Protein AF-A0AAD9CGP5-F1 (afdb_monomer_lite)

pLDDT: mean 73.86, std 22.14, range [23.52, 96.81]

InterPro domains:
  IPR000374 Phosphatidate cytidylyltransferase [PS01315] (331-357)
  IPR016720 Phosphatidate cytidylyltransferase, eukaryota [PTHR13773] (6-376)

Organism: Dissostichus eleginoides (NCBI:txid100907)

Secondary structure (DSSP, 8-state):
-HHHHGGGSS------PPPPP--S-HHHHHHTTTS-HHHHHHHHHHHHHHHHHHHHHHHHHT-HHHHHHHHHHHHHHHHHHHHHHHHHHTTT---TTHHHHHHHHHHHHHHHHHHHHHHHHTHHHHHHSHHHHHHHHTHHHHHHHHHHHHHHHHHHTPPTT-HHHHHHHHHHHHHHHHHHHHHHHHHHHHHHT-HHHHHHHHHHHHHHHHHHHHHHHHT--SBS-TT-TT-BHHHHHHHHHHHHHHHHHHHHHHHT-HHHHS--EEETTTTEEE--PPPPGGGS-EEEEPPHHHHHHH--SEEEE-HHHHHHHHHHHHHHHTHHHHHHHHHHHHHHTT-SSS---BTTTB-SHHHHTTHHHHHHHHHHHHHHHTHHHHHHHHHHHHHTT--------------------------------------------------------HHHHHHHHHHHHHHHHHHHHHHHHHHHHHHHHHHHHHHHHHHHHHHHHHHHHHHHHHHHHHHHHHHHHHHHHHHHHHTTS------PPP-

Structure (mmCIF, N/CA/C/O backbone):
data_AF-A0AAD9CGP5-F1
#
_entry.id   AF-A0AAD9CGP5-F1
#
loop_
_atom_site.group_PDB
_atom_site.id
_atom_site.type_symbol
_atom_site.label_atom_id
_atom_site.label_alt_id
_atom_site.label_comp_id
_atom_site.label_asym_id
_atom_site.label_entity_id
_atom_site.label_seq_id
_atom_site.pdbx_PDB_ins_code
_atom_site.Cartn_x
_atom_site.Cartn_y
_atom_site.Cartn_z
_atom_site.occupancy
_atom_site.B_iso_or_equiv
_atom_site.auth_seq_id
_atom_site.auth_comp_id
_atom_site.auth_asym_id
_atom_site.auth_atom_id
_atom_site.pdbx_PDB_model_num
ATOM 1 N N . MET A 1 1 ? -28.984 17.921 -38.185 1.00 43.25 1 MET A N 1
ATOM 2 C CA . MET A 1 1 ? -27.709 17.176 -38.084 1.00 43.25 1 MET A CA 1
ATOM 3 C C . MET A 1 1 ? -27.596 16.381 -36.785 1.00 43.25 1 MET A C 1
ATOM 5 O O . MET A 1 1 ? -27.286 15.204 -36.874 1.00 43.25 1 MET A O 1
ATOM 9 N N . GLU A 1 2 ? -27.902 16.938 -35.608 1.00 32.28 2 GLU A N 1
ATOM 10 C CA . GLU A 1 2 ? -27.696 16.243 -34.315 1.00 32.28 2 GLU A CA 1
ATOM 11 C C . GLU A 1 2 ? -28.376 14.863 -34.205 1.00 32.28 2 GLU A C 1
ATOM 13 O O . GLU A 1 2 ? -27.709 13.894 -33.849 1.00 32.28 2 GLU A O 1
ATOM 18 N N . ARG A 1 3 ? -29.637 14.710 -34.644 1.00 29.92 3 ARG A N 1
ATOM 19 C CA . ARG A 1 3 ? -30.342 13.404 -34.653 1.00 29.92 3 ARG A CA 1
ATOM 20 C C . ARG A 1 3 ? -29.718 12.316 -35.553 1.00 29.92 3 ARG A C 1
ATOM 22 O O . ARG A 1 3 ? -30.169 11.179 -35.511 1.00 29.92 3 ARG A O 1
ATOM 29 N N . GLN A 1 4 ? -28.693 12.622 -36.356 1.00 29.06 4 GLN A N 1
ATOM 30 C CA . GLN A 1 4 ? -27.896 11.608 -37.071 1.00 29.06 4 GLN A CA 1
ATOM 31 C C . GLN A 1 4 ? -26.595 11.223 -36.346 1.00 29.06 4 GLN A C 1
ATOM 33 O O . GLN A 1 4 ? -25.996 10.208 -36.696 1.00 29.06 4 GLN A O 1
ATOM 38 N N . MET A 1 5 ? -26.164 11.968 -35.321 1.00 30.31 5 MET A N 1
ATOM 39 C CA . MET A 1 5 ? -24.997 11.595 -34.510 1.00 30.31 5 MET A CA 1
ATOM 40 C C . MET A 1 5 ? -25.328 10.518 -33.470 1.00 30.31 5 MET A C 1
ATOM 42 O O . MET A 1 5 ? -24.502 9.643 -33.217 1.00 30.31 5 MET A O 1
ATOM 46 N N . GLU A 1 6 ? -26.543 10.513 -32.913 1.00 30.06 6 GLU A N 1
ATOM 47 C CA . GLU A 1 6 ? -26.954 9.504 -31.923 1.00 30.06 6 GLU A CA 1
ATOM 48 C C . GLU A 1 6 ? -27.049 8.092 -32.528 1.00 30.06 6 GLU A C 1
ATOM 50 O O . GLU A 1 6 ? -26.586 7.128 -31.920 1.00 30.06 6 GLU A O 1
ATOM 55 N N . SER A 1 7 ? -27.516 7.969 -33.777 1.00 25.94 7 SER A N 1
ATOM 56 C CA . SER A 1 7 ? -27.623 6.680 -34.483 1.00 25.94 7 SER A CA 1
ATOM 57 C C . SER A 1 7 ? -26.277 6.005 -34.794 1.00 25.94 7 SER A C 1
ATOM 59 O O . SER A 1 7 ? -26.270 4.831 -35.155 1.00 25.94 7 SER A O 1
ATOM 61 N N . ARG A 1 8 ? -25.141 6.711 -34.684 1.00 28.66 8 ARG A N 1
ATOM 62 C CA . ARG A 1 8 ? -23.793 6.157 -34.928 1.00 28.66 8 ARG A CA 1
ATOM 63 C C . ARG A 1 8 ? -23.014 5.828 -33.650 1.00 28.66 8 ARG A C 1
ATOM 65 O O . ARG A 1 8 ? -21.853 5.444 -33.731 1.00 28.66 8 ARG A O 1
ATOM 72 N N . ARG A 1 9 ? -23.637 5.931 -32.470 1.00 30.28 9 ARG A N 1
ATOM 73 C CA . ARG A 1 9 ? -22.992 5.612 -31.181 1.00 30.28 9 ARG A CA 1
ATOM 74 C C . ARG A 1 9 ? -23.218 4.173 -30.692 1.00 30.28 9 ARG A C 1
ATOM 76 O O . ARG A 1 9 ? -22.823 3.853 -29.577 1.00 30.28 9 ARG A O 1
ATOM 83 N N . GLY A 1 10 ? -23.856 3.332 -31.510 1.00 31.23 10 GLY A N 1
ATOM 84 C CA . GLY A 1 10 ? -24.229 1.952 -31.172 1.00 31.23 10 GLY A CA 1
ATOM 85 C C . GLY A 1 10 ? -23.157 0.883 -31.413 1.00 31.23 10 GLY A C 1
ATOM 86 O O . GLY A 1 10 ? -23.360 -0.241 -30.976 1.00 31.23 10 GLY A O 1
ATOM 87 N N . ASP A 1 11 ? -22.041 1.213 -32.074 1.00 32.50 11 ASP A N 1
ATOM 88 C CA . ASP A 1 11 ? -20.996 0.240 -32.442 1.00 32.50 11 ASP A CA 1
ATOM 89 C C . ASP A 1 11 ? -19.579 0.752 -32.119 1.00 32.50 11 ASP A C 1
ATOM 91 O O . ASP A 1 11 ? -18.670 0.804 -32.947 1.00 32.50 11 ASP A O 1
ATOM 95 N N . SER A 1 12 ? -19.380 1.205 -30.877 1.00 31.69 12 SER A N 1
ATOM 96 C CA . SER A 1 12 ? -18.031 1.422 -30.354 1.00 31.69 12 SER A CA 1
ATOM 97 C C . SER A 1 12 ? -17.447 0.081 -29.907 1.00 31.69 12 SER A C 1
ATOM 99 O O . SER A 1 12 ? -17.517 -0.254 -28.722 1.00 31.69 12 SER A O 1
ATOM 101 N N . GLY A 1 13 ? -16.878 -0.662 -30.860 1.00 31.08 13 GLY A N 1
ATOM 102 C CA . GLY A 1 13 ? -16.180 -1.939 -30.671 1.00 31.08 13 GLY A CA 1
ATOM 103 C C . GLY A 1 13 ? -14.923 -1.854 -29.795 1.00 31.08 13 GLY A C 1
ATOM 104 O O . GLY A 1 13 ? -13.810 -2.133 -30.239 1.00 31.08 13 GLY A O 1
ATOM 105 N N . LEU A 1 14 ? -15.098 -1.494 -28.522 1.00 33.47 14 LEU A N 1
ATOM 106 C CA . LEU A 1 14 ? -14.202 -1.915 -27.453 1.00 33.47 14 LEU A CA 1
ATOM 107 C C . LEU A 1 14 ? -14.161 -3.449 -27.498 1.00 33.47 14 LEU A C 1
ATOM 109 O O . LEU A 1 14 ? -15.225 -4.054 -27.363 1.00 33.47 14 LEU A O 1
ATOM 113 N N . PRO A 1 15 ? -12.991 -4.087 -27.692 1.00 32.88 15 PRO A N 1
ATOM 114 C CA . PRO A 1 15 ? -12.921 -5.539 -27.699 1.00 32.88 15 PRO A CA 1
ATOM 115 C C . PRO A 1 15 ? -13.447 -6.049 -26.360 1.00 32.88 15 PRO A C 1
ATOM 117 O O . PRO A 1 15 ? -12.959 -5.638 -25.302 1.00 32.88 15 PRO A O 1
ATOM 120 N N . GLU A 1 16 ? -14.472 -6.899 -26.418 1.00 30.67 16 GLU A N 1
ATOM 121 C CA . GLU A 1 16 ? -15.101 -7.465 -25.234 1.00 30.67 16 GLU A CA 1
ATOM 122 C C . GLU A 1 16 ? -14.022 -8.195 -24.430 1.00 30.67 16 GLU A C 1
ATOM 124 O O . GLU A 1 16 ? -13.426 -9.165 -24.899 1.00 30.67 16 GLU A O 1
ATOM 129 N N . VAL A 1 17 ? -13.694 -7.661 -23.247 1.00 35.88 17 VAL A N 1
ATOM 130 C CA . VAL A 1 17 ? -12.620 -8.213 -22.415 1.00 35.88 17 VAL A CA 1
ATOM 131 C C . VAL A 1 17 ? -13.025 -9.645 -22.081 1.00 35.88 17 VAL A C 1
ATOM 133 O O . VAL A 1 17 ? -14.055 -9.809 -21.418 1.00 35.88 17 VAL A O 1
ATOM 136 N N . PRO A 1 18 ? -12.264 -10.665 -22.529 1.00 32.12 18 PRO A N 1
ATOM 137 C CA . PRO A 1 18 ? -12.729 -12.040 -22.494 1.00 32.12 18 PRO A CA 1
ATOM 138 C C . PRO A 1 18 ? -13.122 -12.433 -21.073 1.00 32.12 18 PRO A C 1
ATOM 140 O O . PRO A 1 18 ? -12.479 -12.024 -20.095 1.00 32.12 18 PRO A O 1
ATOM 143 N N . ALA A 1 19 ? -14.207 -13.206 -20.976 1.00 36.66 19 ALA A N 1
ATOM 144 C CA . ALA A 1 19 ? -14.720 -13.699 -19.706 1.00 36.66 19 ALA A CA 1
ATOM 145 C C . ALA A 1 19 ? -13.569 -14.312 -18.886 1.00 36.66 19 ALA A C 1
ATOM 147 O O . ALA A 1 19 ? -12.694 -14.965 -19.461 1.00 36.66 19 ALA A O 1
ATOM 148 N N . PRO A 1 20 ? -13.515 -14.062 -17.564 1.00 36.84 20 PRO A N 1
ATOM 149 C CA . PRO A 1 20 ? -12.365 -14.449 -16.761 1.00 36.84 20 PRO A CA 1
ATOM 150 C C . PRO A 1 20 ? -12.101 -15.949 -16.888 1.00 36.84 20 PRO A C 1
ATOM 152 O O . PRO A 1 20 ? -13.005 -16.748 -16.645 1.00 36.84 20 PRO A O 1
ATOM 155 N N . ALA A 1 21 ? -10.853 -16.306 -17.206 1.00 37.44 21 ALA A N 1
ATOM 156 C CA . ALA A 1 21 ? -10.345 -17.642 -16.934 1.00 37.44 21 ALA A CA 1
ATOM 157 C C . ALA A 1 21 ? -10.630 -17.955 -15.458 1.00 37.44 21 ALA A C 1
ATOM 159 O O . ALA A 1 21 ? -10.306 -17.158 -14.569 1.00 37.44 21 ALA A O 1
ATOM 160 N N . ASP A 1 22 ? -11.334 -19.057 -15.210 1.00 46.12 22 ASP A N 1
ATOM 161 C CA . ASP A 1 22 ? -11.774 -19.441 -13.870 1.00 46.12 22 ASP A CA 1
ATOM 162 C C . ASP A 1 22 ? -10.648 -20.216 -13.176 1.00 46.12 22 ASP A C 1
ATOM 164 O O . ASP A 1 22 ? -10.797 -21.389 -12.844 1.00 46.12 22 ASP A O 1
ATOM 168 N N . ASP A 1 23 ? -9.508 -19.538 -12.977 1.00 52.84 23 ASP A N 1
ATOM 169 C CA . ASP A 1 23 ? -8.261 -20.056 -12.378 1.00 52.84 23 ASP A CA 1
ATOM 170 C C . ASP A 1 23 ? -8.418 -20.433 -10.883 1.00 52.84 23 ASP A C 1
ATOM 172 O O . ASP A 1 23 ? -7.448 -20.522 -10.127 1.00 52.84 23 ASP A O 1
ATOM 176 N N . THR A 1 24 ? -9.655 -20.601 -10.414 1.00 59.28 24 THR A N 1
ATOM 177 C CA . THR A 1 24 ? -9.979 -21.047 -9.064 1.00 59.28 24 THR A CA 1
ATOM 178 C C . THR A 1 24 ? -9.604 -22.528 -8.898 1.00 59.28 24 THR A C 1
ATOM 180 O O . THR A 1 24 ? -9.752 -23.307 -9.843 1.00 59.28 24 THR A O 1
ATOM 183 N N . PRO A 1 25 ? -9.103 -22.961 -7.720 1.00 64.81 25 PRO A N 1
ATOM 184 C CA . PRO A 1 25 ? -8.564 -24.311 -7.555 1.00 64.81 25 PRO A CA 1
ATOM 185 C C . PRO A 1 25 ? -9.553 -25.404 -7.981 1.00 64.81 25 PRO A C 1
ATOM 187 O O . PRO A 1 25 ? -10.682 -25.439 -7.487 1.00 64.81 25 PRO A O 1
ATOM 190 N N . GLU A 1 26 ? -9.128 -26.329 -8.850 1.00 66.25 26 GLU A N 1
ATOM 191 C CA . GLU A 1 26 ? -10.009 -27.357 -9.435 1.00 66.25 26 GLU A CA 1
ATOM 192 C C . GLU A 1 26 ? -10.771 -28.167 -8.379 1.00 66.25 26 GLU A C 1
ATOM 194 O O . GLU A 1 26 ? -11.946 -28.478 -8.560 1.00 66.25 26 GLU A O 1
ATOM 199 N N . VAL A 1 27 ? -10.129 -28.454 -7.241 1.00 68.62 27 VAL A N 1
ATOM 200 C CA . VAL A 1 27 ? -10.734 -29.136 -6.084 1.00 68.62 27 VAL A CA 1
ATOM 201 C C . VAL A 1 27 ? -11.985 -28.397 -5.588 1.00 68.62 27 VAL A C 1
ATOM 203 O O . VAL A 1 27 ? -13.014 -29.018 -5.323 1.00 68.62 27 VAL A O 1
ATOM 206 N N . LEU A 1 28 ? -11.917 -27.066 -5.510 1.00 64.88 28 LEU A N 1
ATOM 207 C CA . LEU A 1 28 ? -12.996 -26.203 -5.034 1.00 64.88 28 LEU A CA 1
ATOM 208 C C . LEU A 1 28 ? -14.093 -26.030 -6.096 1.00 64.88 28 LEU A C 1
ATOM 210 O O . LEU A 1 28 ? -15.278 -26.080 -5.766 1.00 64.88 28 LEU A O 1
ATOM 214 N N . ASN A 1 29 ? -13.717 -25.915 -7.374 1.00 66.75 29 ASN A N 1
ATOM 215 C CA . ASN A 1 29 ? -14.668 -25.897 -8.492 1.00 66.75 29 ASN A CA 1
ATOM 216 C C . ASN A 1 29 ? -15.436 -27.224 -8.620 1.00 66.75 29 ASN A C 1
ATOM 218 O O . ASN A 1 29 ? -16.647 -27.220 -8.837 1.00 66.75 29 ASN A O 1
ATOM 222 N N . LYS A 1 30 ? -14.759 -28.362 -8.419 1.00 73.25 30 LYS A N 1
ATOM 223 C CA . LYS A 1 30 ? -15.368 -29.699 -8.418 1.00 73.25 30 LYS A CA 1
ATOM 224 C C . LYS A 1 30 ? -16.336 -29.872 -7.245 1.00 73.25 30 LYS A C 1
ATOM 226 O O . LYS A 1 30 ? -17.449 -30.352 -7.454 1.00 73.25 30 LYS A O 1
ATOM 231 N N . ALA A 1 31 ? -15.960 -29.416 -6.047 1.00 73.31 31 ALA A N 1
ATOM 232 C CA . ALA A 1 31 ? -16.809 -29.454 -4.853 1.00 73.31 31 ALA A CA 1
ATOM 233 C C . ALA A 1 31 ? -18.057 -28.549 -4.951 1.00 73.31 31 ALA A C 1
ATOM 235 O O . ALA A 1 31 ? -19.130 -28.935 -4.497 1.00 73.31 31 ALA A O 1
ATOM 236 N N . LEU A 1 32 ? -17.945 -27.367 -5.570 1.00 72.50 32 LEU A N 1
ATOM 237 C CA . LEU A 1 32 ? -19.045 -26.398 -5.720 1.00 72.50 32 LEU A CA 1
ATOM 238 C C . LEU A 1 32 ? -19.785 -26.499 -7.071 1.00 72.50 32 LEU A C 1
ATOM 240 O O . LEU A 1 32 ? -20.557 -25.606 -7.426 1.00 72.50 32 LEU A O 1
ATOM 244 N N . SER A 1 33 ? -19.564 -27.578 -7.826 1.00 71.88 33 SER A N 1
ATOM 245 C CA . SER A 1 33 ? -20.089 -27.774 -9.188 1.00 71.88 33 SER A CA 1
ATOM 246 C C . SER A 1 33 ? -21.622 -27.779 -9.284 1.00 71.88 33 SER A C 1
ATOM 248 O O . SER A 1 33 ? -22.165 -27.385 -10.313 1.00 71.88 33 SER A O 1
ATOM 250 N N . GLY A 1 34 ? -22.324 -28.157 -8.209 1.00 76.50 34 GLY A N 1
ATOM 251 C CA . GLY A 1 34 ? -23.792 -28.166 -8.138 1.00 76.50 34 GLY A CA 1
ATOM 252 C C . GLY A 1 34 ? -24.461 -26.811 -7.852 1.00 76.50 34 GLY A C 1
ATOM 253 O O . GLY A 1 34 ? -25.689 -26.748 -7.834 1.00 76.50 34 GLY A O 1
ATOM 254 N N . LEU A 1 35 ? -23.707 -25.730 -7.606 1.00 77.19 35 LEU A N 1
ATOM 255 C CA . LEU A 1 35 ? -24.276 -24.406 -7.315 1.00 77.19 35 LEU A CA 1
ATOM 256 C C . LEU A 1 35 ? -24.295 -23.496 -8.549 1.00 77.19 35 LEU A C 1
ATOM 258 O O . LEU A 1 35 ? -23.361 -23.467 -9.352 1.00 77.19 35 LEU A O 1
ATOM 262 N N . SER A 1 36 ? -25.333 -22.659 -8.651 1.00 81.94 36 SER A N 1
ATOM 263 C CA . SER A 1 36 ? -25.400 -21.615 -9.680 1.00 81.94 36 SER A CA 1
ATOM 264 C C . SER A 1 36 ? -24.239 -20.619 -9.554 1.00 81.94 36 SER A C 1
ATOM 266 O O . SER A 1 36 ? -23.755 -20.322 -8.458 1.00 81.94 36 SER A O 1
ATOM 268 N N . SER A 1 37 ? -23.791 -20.073 -10.688 1.00 74.06 37 SER A N 1
ATOM 269 C CA . SER A 1 37 ? -22.544 -19.297 -10.801 1.00 74.06 37 SER A CA 1
ATOM 270 C C . SER A 1 37 ? -22.435 -18.116 -9.826 1.00 74.06 37 SER A C 1
ATOM 272 O O . SER A 1 37 ? -21.340 -17.838 -9.332 1.00 74.06 37 SER A O 1
ATOM 274 N N . ARG A 1 38 ? -23.553 -17.453 -9.490 1.00 76.81 38 ARG A N 1
ATOM 275 C CA . ARG A 1 38 ? -23.603 -16.377 -8.482 1.00 76.81 38 ARG A CA 1
ATOM 276 C C . ARG A 1 38 ? -23.233 -16.880 -7.081 1.00 76.81 38 ARG A C 1
ATOM 278 O O . ARG A 1 38 ? -22.442 -16.233 -6.401 1.00 76.81 38 ARG A O 1
ATOM 285 N N . TRP A 1 39 ? -23.759 -18.035 -6.674 1.00 81.62 39 TRP A N 1
ATOM 286 C CA . TRP A 1 39 ? -23.493 -18.631 -5.361 1.00 81.62 39 TRP A CA 1
ATOM 287 C C . TRP A 1 39 ? -22.157 -19.381 -5.308 1.00 81.62 39 TRP A C 1
ATOM 289 O O . TRP A 1 39 ? -21.486 -19.310 -4.281 1.00 81.62 39 TRP A O 1
ATOM 299 N N . ARG A 1 40 ? -21.700 -19.996 -6.412 1.00 79.94 40 ARG A N 1
ATOM 300 C CA . ARG A 1 40 ? -20.325 -20.529 -6.513 1.00 79.94 40 ARG A CA 1
ATOM 301 C C . ARG A 1 40 ? -19.297 -19.424 -6.258 1.00 79.94 40 ARG A C 1
ATOM 303 O O . ARG A 1 40 ? -18.430 -19.580 -5.406 1.00 79.94 40 ARG A O 1
ATOM 310 N N . ASN A 1 41 ? -19.450 -18.273 -6.919 1.00 79.06 41 ASN A N 1
ATOM 311 C CA . ASN A 1 41 ? -18.586 -17.107 -6.707 1.00 79.06 41 ASN A CA 1
ATOM 312 C C . ASN A 1 41 ? -18.611 -16.589 -5.259 1.00 79.06 41 ASN A C 1
ATOM 314 O O . ASN A 1 41 ? -17.565 -16.191 -4.750 1.00 79.06 41 ASN A O 1
ATOM 318 N N . TRP A 1 42 ? -19.776 -16.589 -4.603 1.00 83.12 42 TRP A N 1
ATOM 319 C CA . TRP A 1 42 ? -19.906 -16.189 -3.199 1.00 83.12 42 TRP A CA 1
ATOM 320 C C . TRP A 1 42 ? -19.122 -17.126 -2.268 1.00 83.12 42 TRP A C 1
ATOM 322 O O . TRP A 1 42 ? -18.287 -16.663 -1.494 1.00 83.12 42 TRP A O 1
ATOM 332 N N . TRP A 1 43 ? -19.318 -18.443 -2.398 1.00 84.56 43 TRP A N 1
ATOM 333 C CA . TRP A 1 43 ? -18.631 -19.440 -1.570 1.00 84.56 43 TRP A CA 1
ATOM 334 C C . TRP A 1 43 ? -17.119 -19.478 -1.798 1.00 84.56 43 TRP A C 1
ATOM 336 O O . TRP A 1 43 ? -16.369 -19.486 -0.824 1.00 84.56 43 TRP A O 1
ATOM 346 N N . VAL A 1 44 ? -16.655 -19.423 -3.052 1.00 80.38 44 VAL A N 1
ATOM 347 C CA . VAL A 1 44 ? -15.215 -19.355 -3.372 1.00 80.38 44 VAL A CA 1
ATOM 348 C C . VAL A 1 44 ? -14.557 -18.144 -2.705 1.00 80.38 44 VAL A C 1
ATOM 350 O O . VAL A 1 44 ? -13.484 -18.271 -2.116 1.00 80.38 44 VAL A O 1
ATOM 353 N N . ARG A 1 45 ? -15.212 -16.975 -2.757 1.00 81.44 45 ARG A N 1
ATOM 354 C CA . ARG A 1 45 ? -14.719 -15.747 -2.115 1.00 81.44 45 ARG A CA 1
ATOM 355 C C . ARG A 1 45 ? -14.717 -15.874 -0.597 1.00 81.44 45 ARG A C 1
ATOM 357 O O . ARG A 1 45 ? -13.683 -15.625 0.005 1.00 81.44 45 ARG A O 1
ATOM 364 N N . GLY A 1 46 ? -15.816 -16.324 0.009 1.00 85.75 46 GLY A N 1
ATOM 365 C CA . GLY A 1 46 ? -15.912 -16.499 1.461 1.00 85.75 46 GLY A CA 1
ATOM 366 C C . GLY A 1 46 ? -14.850 -17.447 2.028 1.00 85.75 46 GLY A C 1
ATOM 367 O O . GLY A 1 46 ? -14.187 -17.108 3.006 1.00 85.75 46 GLY A O 1
ATOM 368 N N . ILE A 1 47 ? -14.631 -18.596 1.377 1.00 86.44 47 ILE A N 1
ATOM 369 C CA . ILE A 1 47 ? -13.640 -19.595 1.804 1.00 86.44 47 ILE A CA 1
ATOM 370 C C . ILE A 1 47 ? -12.214 -19.032 1.724 1.00 86.44 47 ILE A C 1
ATOM 372 O O . ILE A 1 47 ? -11.459 -19.163 2.688 1.00 86.44 47 ILE A O 1
ATOM 376 N N . LEU A 1 48 ? -11.835 -18.365 0.623 1.00 81.81 48 LEU A N 1
ATOM 377 C CA . LEU A 1 48 ? -10.483 -17.806 0.526 1.00 81.81 48 LEU A CA 1
ATOM 378 C C . LEU A 1 48 ? -10.296 -16.563 1.410 1.00 81.81 48 LEU A C 1
ATOM 380 O O . LEU A 1 48 ? -9.227 -16.402 1.990 1.00 81.81 48 LEU A O 1
ATOM 384 N N . THR A 1 49 ? -11.321 -15.725 1.591 1.00 86.06 49 THR A N 1
ATOM 385 C CA . THR A 1 49 ? -11.287 -14.624 2.567 1.00 86.06 49 THR A CA 1
ATOM 386 C C . THR A 1 49 ? -11.030 -15.154 3.979 1.00 86.06 49 THR A C 1
ATOM 388 O O . THR A 1 49 ? -10.165 -14.619 4.668 1.00 86.06 49 THR A O 1
ATOM 391 N N . LEU A 1 50 ? -11.692 -16.241 4.393 1.00 88.69 50 LEU A N 1
ATOM 392 C CA . LEU A 1 50 ? -11.435 -16.878 5.689 1.00 88.69 50 LEU A CA 1
ATOM 393 C C . LEU A 1 50 ? -10.000 -17.426 5.792 1.00 88.69 50 LEU A C 1
ATOM 395 O O . LEU A 1 50 ? -9.340 -17.215 6.808 1.00 88.69 50 LEU A O 1
ATOM 399 N N . ALA A 1 51 ? -9.487 -18.064 4.735 1.00 88.00 51 ALA A N 1
ATOM 400 C CA . ALA A 1 51 ? -8.108 -18.554 4.691 1.00 88.00 51 ALA A CA 1
ATOM 401 C C . ALA A 1 51 ? -7.072 -17.412 4.771 1.00 88.00 51 ALA A C 1
ATOM 403 O O . ALA A 1 51 ? -6.103 -17.511 5.521 1.00 88.00 51 ALA A O 1
ATOM 404 N N . MET A 1 52 ? -7.295 -16.302 4.058 1.00 86.50 52 MET A N 1
ATOM 405 C CA . MET A 1 52 ? -6.436 -15.112 4.108 1.00 86.50 52 MET A CA 1
ATOM 406 C C . MET A 1 52 ? -6.466 -14.431 5.483 1.00 86.50 52 MET A C 1
ATOM 408 O O . MET A 1 52 ? -5.419 -14.020 5.975 1.00 86.50 52 MET A O 1
ATOM 412 N N . ILE A 1 53 ? -7.635 -14.346 6.128 1.00 89.19 53 ILE A N 1
ATOM 413 C CA . ILE A 1 53 ? -7.773 -13.802 7.489 1.00 89.19 53 ILE A CA 1
ATOM 414 C C . ILE A 1 53 ? -7.064 -14.706 8.509 1.00 89.19 53 ILE A C 1
ATOM 416 O O . ILE A 1 53 ? -6.323 -14.211 9.355 1.00 89.19 53 ILE A O 1
ATOM 420 N N . SER A 1 54 ? -7.219 -16.029 8.402 1.00 90.88 54 SER A N 1
ATOM 421 C CA . SER A 1 54 ? -6.502 -16.993 9.248 1.00 90.88 54 SER A CA 1
ATOM 422 C C . SER A 1 54 ? -4.980 -16.876 9.087 1.00 90.88 54 SER A C 1
ATOM 424 O O . SER A 1 54 ? -4.257 -16.843 10.082 1.00 90.88 54 SER A O 1
ATOM 426 N N . PHE A 1 55 ? -4.494 -16.719 7.852 1.00 89.69 55 PHE A N 1
ATOM 427 C CA . PHE A 1 55 ? -3.079 -16.481 7.563 1.00 89.69 55 PHE A CA 1
ATOM 428 C C . PHE A 1 55 ? -2.578 -15.134 8.117 1.00 89.69 55 PHE A C 1
ATOM 430 O O . PHE A 1 55 ? -1.481 -15.073 8.663 1.00 89.69 55 PHE A O 1
ATOM 437 N N . PHE A 1 56 ? -3.387 -14.071 8.060 1.00 90.19 56 PHE A N 1
ATOM 438 C CA . PHE A 1 56 ? -3.049 -12.771 8.651 1.00 90.19 56 PHE A CA 1
ATOM 439 C C . PHE A 1 56 ? -2.907 -12.845 10.181 1.00 90.19 56 PHE A C 1
ATOM 441 O O . PHE A 1 56 ? -1.924 -12.344 10.725 1.00 90.19 56 PHE A O 1
ATOM 448 N N . PHE A 1 57 ? -3.813 -13.541 10.877 1.00 91.50 57 PHE A N 1
ATOM 449 C CA . PHE A 1 57 ? -3.674 -13.777 12.320 1.00 91.50 57 PHE A CA 1
ATOM 450 C C . PHE A 1 57 ? -2.459 -14.651 12.670 1.00 91.50 57 PHE A C 1
ATOM 452 O O . PHE A 1 57 ? -1.772 -14.361 13.649 1.00 91.50 57 PHE A O 1
ATOM 459 N N . LEU A 1 58 ? -2.140 -15.665 11.857 1.00 92.88 58 LEU A N 1
ATOM 460 C CA . LEU A 1 58 ? -0.916 -16.461 12.016 1.00 92.88 58 LEU A CA 1
ATOM 461 C C . LEU A 1 58 ? 0.350 -15.596 11.878 1.00 92.88 58 LEU A C 1
ATOM 463 O O . LEU A 1 58 ? 1.281 -15.745 12.663 1.00 92.88 58 LEU A O 1
ATOM 467 N N . ILE A 1 59 ? 0.374 -14.666 10.918 1.00 91.62 59 ILE A N 1
ATOM 468 C CA . ILE A 1 59 ? 1.480 -13.715 10.736 1.00 91.62 59 ILE A CA 1
ATOM 469 C C . ILE A 1 59 ? 1.623 -12.781 11.943 1.00 91.62 59 ILE A C 1
ATOM 471 O O . ILE A 1 59 ? 2.739 -12.561 12.405 1.00 91.62 59 ILE A O 1
ATOM 475 N N . ILE A 1 60 ? 0.515 -12.258 12.476 1.00 91.06 60 ILE A N 1
ATOM 476 C CA . ILE A 1 60 ? 0.538 -11.410 13.677 1.00 91.06 60 ILE A CA 1
ATOM 477 C C . ILE A 1 60 ? 1.098 -12.190 14.877 1.00 91.06 60 ILE A C 1
ATOM 479 O O . ILE A 1 60 ? 1.951 -11.673 15.590 1.00 91.06 60 ILE A O 1
ATOM 483 N N . TYR A 1 61 ? 0.691 -13.450 15.058 1.00 90.50 61 TYR A N 1
ATOM 484 C CA . TYR A 1 61 ? 1.207 -14.327 16.117 1.00 90.50 61 TYR A CA 1
ATOM 485 C C . TYR A 1 61 ? 2.714 -14.634 15.981 1.00 90.50 61 TYR A C 1
ATOM 487 O O . TYR A 1 61 ? 3.404 -14.805 16.984 1.00 90.50 61 TYR A O 1
ATOM 495 N N . LEU A 1 62 ? 3.246 -14.655 14.754 1.00 90.19 62 LEU A N 1
ATOM 496 C CA . LEU A 1 62 ? 4.680 -14.816 14.473 1.00 90.19 62 LEU A CA 1
ATOM 497 C C . LEU A 1 62 ? 5.529 -13.568 14.818 1.00 90.19 62 LEU A C 1
ATOM 499 O O . LEU A 1 62 ? 6.759 -13.645 14.804 1.00 90.19 62 LEU A O 1
ATOM 503 N N . GLY A 1 63 ? 4.898 -12.445 15.180 1.00 88.75 63 GLY A N 1
ATOM 504 C CA . GLY A 1 63 ? 5.544 -11.280 15.790 1.00 88.75 63 GLY A CA 1
ATOM 505 C C . GLY A 1 63 ? 6.095 -10.219 14.822 1.00 88.75 63 GLY A C 1
ATOM 506 O O . GLY A 1 63 ? 6.125 -10.408 13.600 1.00 88.75 63 GLY A O 1
ATOM 507 N N . PRO A 1 64 ? 6.561 -9.073 15.363 1.00 86.75 64 PRO A N 1
ATOM 508 C CA . PRO A 1 64 ? 6.848 -7.867 14.583 1.00 86.75 64 PRO A CA 1
ATOM 509 C C . PRO A 1 64 ? 7.949 -8.051 13.531 1.00 86.75 64 PRO A C 1
ATOM 511 O O . PRO A 1 64 ? 7.860 -7.480 12.450 1.00 86.75 64 PRO A O 1
ATOM 514 N N . ILE A 1 65 ? 8.954 -8.894 13.781 1.00 86.50 65 ILE A N 1
ATOM 515 C CA . ILE A 1 65 ? 10.034 -9.132 12.808 1.00 86.50 65 ILE A CA 1
ATOM 516 C C . ILE A 1 65 ? 9.552 -9.956 11.610 1.00 86.50 65 ILE A C 1
ATOM 518 O O . ILE A 1 65 ? 9.948 -9.686 10.476 1.00 86.50 65 ILE A O 1
ATOM 522 N N . VAL A 1 66 ? 8.639 -10.908 11.820 1.00 90.75 66 VAL A N 1
ATOM 523 C CA . VAL A 1 66 ? 8.023 -11.651 10.712 1.00 90.75 66 VAL A CA 1
ATOM 524 C C . VAL A 1 66 ? 7.081 -10.741 9.918 1.00 90.75 66 VAL A C 1
ATOM 526 O O . VAL A 1 66 ? 7.095 -10.791 8.689 1.00 90.75 66 VAL A O 1
ATOM 529 N N . LEU A 1 67 ? 6.364 -9.829 10.586 1.00 91.00 67 LEU A N 1
ATOM 530 C CA . LEU A 1 67 ? 5.610 -8.753 9.933 1.00 91.00 67 LEU A CA 1
ATOM 531 C C . LEU A 1 67 ? 6.509 -7.862 9.051 1.00 91.00 67 LEU A C 1
ATOM 533 O O . LEU A 1 67 ? 6.202 -7.690 7.872 1.00 91.00 67 LEU A O 1
ATOM 537 N N . MET A 1 68 ? 7.645 -7.363 9.558 1.00 90.50 68 MET A N 1
ATOM 538 C CA . MET A 1 68 ? 8.602 -6.559 8.772 1.00 90.50 68 MET A CA 1
ATOM 539 C C . MET A 1 68 ? 9.122 -7.319 7.546 1.00 90.50 68 MET A C 1
ATOM 541 O O . MET A 1 68 ? 9.071 -6.806 6.428 1.00 90.50 68 MET A O 1
ATOM 545 N N . MET A 1 69 ? 9.566 -8.566 7.728 1.00 91.75 69 MET A N 1
ATOM 546 C CA . MET A 1 69 ? 10.076 -9.399 6.632 1.00 91.75 69 MET A CA 1
ATOM 547 C C . MET A 1 69 ? 9.006 -9.695 5.571 1.00 91.75 69 MET A C 1
ATOM 549 O O . MET A 1 69 ? 9.320 -9.754 4.380 1.00 91.75 69 MET A O 1
ATOM 553 N N . ILE A 1 70 ? 7.738 -9.828 5.969 1.00 92.62 70 ILE A N 1
ATOM 554 C CA . ILE A 1 70 ? 6.615 -10.007 5.041 1.00 92.62 70 ILE A CA 1
ATOM 555 C C . ILE A 1 70 ? 6.287 -8.711 4.294 1.00 92.62 70 ILE A C 1
ATOM 557 O O . ILE A 1 70 ? 6.027 -8.772 3.094 1.00 92.62 70 ILE A O 1
ATOM 561 N N . VAL A 1 71 ? 6.366 -7.542 4.938 1.00 92.81 71 VAL A N 1
ATOM 562 C CA . VAL A 1 71 ? 6.210 -6.244 4.254 1.00 92.81 71 VAL A CA 1
ATOM 563 C C . VAL A 1 71 ? 7.305 -6.049 3.199 1.00 92.81 71 VAL A C 1
ATOM 565 O O . VAL A 1 71 ? 6.983 -5.716 2.058 1.00 92.81 71 VAL A O 1
ATOM 568 N N . LEU A 1 72 ? 8.567 -6.350 3.526 1.00 93.25 72 LEU A N 1
ATOM 569 C CA . LEU A 1 72 ? 9.685 -6.325 2.569 1.00 93.25 72 LEU A CA 1
ATOM 570 C C . LEU A 1 72 ? 9.490 -7.334 1.419 1.00 93.25 72 LEU A C 1
ATOM 572 O O . LEU A 1 72 ? 9.743 -7.019 0.255 1.00 93.25 72 LEU A O 1
ATOM 576 N N . PHE A 1 73 ? 8.989 -8.540 1.704 1.00 93.56 73 PHE A N 1
ATOM 577 C CA . PHE A 1 73 ? 8.683 -9.539 0.674 1.00 93.56 73 PHE A CA 1
ATOM 578 C C . PHE A 1 73 ? 7.553 -9.085 -0.267 1.00 93.56 73 PHE A C 1
ATOM 580 O O . PHE A 1 73 ? 7.693 -9.179 -1.489 1.00 93.56 73 PHE A O 1
ATOM 587 N N . VAL A 1 74 ? 6.454 -8.555 0.281 1.00 92.69 74 VAL A N 1
ATOM 588 C CA . VAL A 1 74 ? 5.323 -8.002 -0.484 1.00 92.69 74 VAL A CA 1
ATOM 589 C C . VAL A 1 74 ? 5.782 -6.831 -1.351 1.00 92.69 74 VAL A C 1
ATOM 591 O O . VAL A 1 74 ? 5.487 -6.803 -2.542 1.00 92.69 74 VAL A O 1
ATOM 594 N N . GLN A 1 75 ? 6.576 -5.913 -0.800 1.00 94.75 75 GLN A N 1
ATOM 595 C CA . GLN A 1 75 ? 7.193 -4.802 -1.525 1.00 94.75 75 GLN A CA 1
ATOM 596 C C . GLN A 1 75 ? 8.031 -5.289 -2.721 1.00 94.75 75 GLN A C 1
ATOM 598 O O . GLN A 1 75 ? 7.828 -4.828 -3.847 1.00 94.75 75 GLN A O 1
ATOM 603 N N . ILE A 1 76 ? 8.940 -6.248 -2.506 1.00 94.56 76 ILE A N 1
ATOM 604 C CA . ILE A 1 76 ? 9.762 -6.851 -3.569 1.00 94.56 76 ILE A CA 1
ATOM 605 C C . ILE A 1 76 ? 8.880 -7.492 -4.651 1.00 94.56 76 ILE A C 1
ATOM 607 O O . ILE A 1 76 ? 9.187 -7.382 -5.841 1.00 94.56 76 ILE A O 1
ATOM 611 N N . LYS A 1 77 ? 7.764 -8.125 -4.270 1.00 93.06 77 LYS A N 1
ATOM 612 C CA . LYS A 1 77 ? 6.821 -8.737 -5.215 1.00 93.06 77 LYS A CA 1
ATOM 613 C C . LYS A 1 77 ? 6.017 -7.711 -6.009 1.00 93.06 77 LYS A C 1
ATOM 615 O O . LYS A 1 77 ? 6.002 -7.805 -7.231 1.00 93.06 77 LYS A O 1
ATOM 620 N N . CYS A 1 78 ? 5.440 -6.696 -5.373 1.00 92.50 78 CYS A N 1
ATOM 621 C CA . CYS A 1 78 ? 4.744 -5.610 -6.068 1.00 92.50 78 CYS A CA 1
ATOM 622 C C . CYS A 1 78 ? 5.669 -4.858 -7.041 1.00 92.50 78 CYS A C 1
ATOM 624 O O . CYS A 1 78 ? 5.261 -4.526 -8.155 1.00 92.50 78 CYS A O 1
ATOM 626 N N . PHE A 1 79 ? 6.936 -4.648 -6.662 1.00 94.06 79 PHE A N 1
ATOM 627 C CA . PHE A 1 79 ? 7.953 -4.101 -7.562 1.00 94.06 79 PHE A CA 1
ATOM 628 C C . PHE A 1 79 ? 8.224 -5.037 -8.751 1.00 94.06 79 PHE A C 1
ATOM 630 O O . PHE A 1 79 ? 8.200 -4.592 -9.900 1.00 94.06 79 PHE A O 1
ATOM 637 N N . GLN A 1 80 ? 8.425 -6.339 -8.501 1.00 92.19 80 GLN A N 1
ATOM 638 C CA . GLN A 1 80 ? 8.602 -7.343 -9.556 1.00 92.19 80 GLN A CA 1
ATOM 639 C C . GLN A 1 80 ? 7.429 -7.322 -10.553 1.00 92.19 80 GLN A C 1
ATOM 641 O O . GLN A 1 80 ? 7.666 -7.340 -11.761 1.00 92.19 80 GLN A O 1
ATOM 646 N N . GLU A 1 81 ? 6.186 -7.261 -10.070 1.00 91.50 81 GLU A N 1
ATOM 647 C CA . GLU A 1 81 ? 4.978 -7.233 -10.904 1.00 91.50 81 GLU A CA 1
ATOM 648 C C . GLU A 1 81 ? 4.927 -5.970 -11.785 1.00 91.50 81 GLU A C 1
ATOM 650 O O . GLU A 1 81 ? 4.870 -6.091 -13.011 1.00 91.50 81 GLU A O 1
ATOM 655 N N . ILE A 1 82 ? 5.063 -4.762 -11.219 1.00 89.69 82 ILE A N 1
ATOM 656 C CA . ILE A 1 82 ? 4.997 -3.509 -12.001 1.00 89.69 82 ILE A CA 1
ATOM 657 C C . ILE A 1 82 ? 6.138 -3.388 -13.024 1.00 89.69 82 ILE A C 1
ATOM 659 O O . ILE A 1 82 ? 5.906 -2.969 -14.164 1.00 89.69 82 ILE A O 1
ATOM 663 N N . ILE A 1 83 ? 7.373 -3.758 -12.669 1.00 90.81 83 ILE A N 1
ATOM 664 C CA . ILE A 1 83 ? 8.495 -3.723 -13.622 1.00 90.81 83 ILE A CA 1
ATOM 665 C C . ILE A 1 83 ? 8.297 -4.757 -14.744 1.00 90.81 83 ILE A C 1
ATOM 667 O O . ILE A 1 83 ? 8.616 -4.473 -15.901 1.00 90.81 83 ILE A O 1
ATOM 671 N N . THR A 1 84 ? 7.709 -5.921 -14.441 1.00 88.12 84 THR A N 1
ATOM 672 C CA . THR A 1 84 ? 7.383 -6.942 -15.454 1.00 88.12 84 THR A CA 1
ATOM 673 C C . THR A 1 84 ? 6.296 -6.453 -16.416 1.00 88.12 84 THR A C 1
ATOM 675 O O . THR A 1 84 ? 6.447 -6.627 -17.625 1.00 88.12 84 THR A O 1
ATOM 678 N N . ILE A 1 85 ? 5.257 -5.767 -15.921 1.00 86.06 85 ILE A N 1
ATOM 679 C CA . ILE A 1 85 ? 4.232 -5.135 -16.771 1.00 86.06 85 ILE A CA 1
ATOM 680 C C . ILE A 1 85 ? 4.873 -4.117 -17.712 1.00 86.06 85 ILE A C 1
ATOM 682 O O . ILE A 1 85 ? 4.678 -4.219 -18.922 1.00 86.06 85 ILE A O 1
ATOM 686 N N . GLY A 1 86 ? 5.680 -3.186 -17.188 1.00 84.56 86 GLY A N 1
ATOM 687 C CA . GLY A 1 86 ? 6.371 -2.187 -18.010 1.00 84.56 86 GLY A CA 1
ATOM 688 C C . GLY A 1 86 ? 7.193 -2.838 -19.125 1.00 84.56 86 GLY A C 1
ATOM 689 O O . GLY A 1 86 ? 7.064 -2.476 -20.293 1.00 84.56 86 GLY A O 1
ATOM 690 N N . TYR A 1 87 ? 7.959 -3.882 -18.797 1.00 82.31 87 TYR A N 1
ATOM 691 C CA . TYR A 1 87 ? 8.706 -4.658 -19.789 1.00 82.31 87 TYR A CA 1
ATOM 692 C C . TYR A 1 87 ? 7.808 -5.345 -20.837 1.00 82.31 87 TYR A C 1
ATOM 694 O O . TYR A 1 87 ? 8.139 -5.338 -22.021 1.00 82.31 87 TYR A O 1
ATOM 702 N N . SER A 1 88 ? 6.656 -5.891 -20.432 1.00 81.50 88 SER A N 1
ATOM 703 C CA . SER A 1 88 ? 5.696 -6.533 -21.346 1.00 81.50 88 SER A CA 1
ATOM 704 C C . SER A 1 88 ? 4.970 -5.552 -22.277 1.00 81.50 88 SER A C 1
ATOM 706 O O . SER A 1 88 ? 4.659 -5.904 -23.411 1.00 81.50 88 SER A O 1
ATOM 708 N N . VAL A 1 89 ? 4.745 -4.308 -21.841 1.00 80.50 89 VAL A N 1
ATOM 709 C CA . VAL A 1 89 ? 4.105 -3.253 -22.649 1.00 80.50 89 VAL A CA 1
ATOM 710 C C . VAL A 1 89 ? 5.052 -2.742 -23.738 1.00 80.50 89 VAL A C 1
ATOM 712 O O . VAL A 1 89 ? 4.633 -2.514 -24.871 1.00 80.50 89 VAL A O 1
ATOM 715 N N . TYR A 1 90 ? 6.342 -2.600 -23.426 1.00 75.25 90 TYR A N 1
ATOM 716 C CA . TYR A 1 90 ? 7.361 -2.088 -24.351 1.00 75.25 90 TYR A CA 1
ATOM 717 C C . TYR A 1 90 ? 8.228 -3.199 -24.981 1.00 75.25 90 TYR A C 1
ATOM 719 O O . TYR A 1 90 ? 9.416 -3.000 -25.246 1.00 75.25 90 TYR A O 1
ATOM 727 N N . HIS A 1 91 ? 7.628 -4.367 -25.230 1.00 62.44 91 HIS A N 1
ATOM 728 C CA . HIS A 1 91 ? 8.283 -5.637 -25.585 1.00 62.44 91 HIS A CA 1
ATOM 729 C C . HIS A 1 91 ? 9.227 -5.607 -26.810 1.00 62.44 91 HIS A C 1
ATOM 731 O O . HIS A 1 91 ? 10.063 -6.493 -26.971 1.00 62.44 91 HIS A O 1
ATOM 737 N N . SER A 1 92 ? 9.133 -4.596 -27.678 1.00 53.34 92 SER A N 1
ATOM 738 C CA . SER A 1 92 ? 9.807 -4.550 -28.985 1.00 53.34 92 SER A CA 1
ATOM 739 C C . SER A 1 92 ? 11.339 -4.405 -28.965 1.00 53.34 92 SER A C 1
ATOM 741 O O . SER A 1 92 ? 11.942 -4.426 -30.038 1.00 53.34 92 SER A O 1
ATOM 743 N N . TYR A 1 93 ? 11.987 -4.217 -27.806 1.00 58.94 93 TYR A N 1
ATOM 744 C CA . TYR A 1 93 ? 13.425 -3.912 -27.733 1.00 58.94 93 TYR A CA 1
ATOM 745 C C . TYR A 1 93 ? 14.160 -4.700 -26.644 1.00 58.94 93 TYR A C 1
ATOM 747 O O . TYR A 1 93 ? 13.936 -4.525 -25.446 1.00 58.94 93 TYR A O 1
ATOM 755 N N . HIS A 1 94 ? 15.116 -5.526 -27.071 1.00 62.28 94 HIS A N 1
ATOM 756 C CA . HIS A 1 94 ? 15.873 -6.445 -26.218 1.00 62.28 94 HIS A CA 1
ATOM 757 C C . HIS A 1 94 ? 17.012 -5.740 -25.443 1.00 62.28 94 HIS A C 1
ATOM 759 O O . HIS A 1 94 ? 18.191 -6.038 -25.627 1.00 62.28 94 HIS A O 1
ATOM 765 N N . LEU A 1 95 ? 16.659 -4.770 -24.590 1.00 69.56 95 LEU A N 1
ATOM 766 C CA . LEU A 1 95 ? 17.576 -3.970 -23.762 1.00 69.56 95 LEU A CA 1
ATOM 767 C C . LEU A 1 95 ? 18.217 -4.833 -22.647 1.00 69.56 95 LEU A C 1
ATOM 769 O O . LEU A 1 95 ? 17.544 -5.118 -21.654 1.00 69.56 95 LEU A O 1
ATOM 773 N N . PRO A 1 96 ? 19.503 -5.235 -22.747 1.00 63.31 96 PRO A N 1
ATOM 774 C CA . PRO A 1 96 ? 20.052 -6.307 -21.907 1.00 63.31 96 PRO A CA 1
ATOM 775 C C . PRO A 1 96 ? 20.235 -5.908 -20.435 1.00 63.31 96 PRO A C 1
ATOM 777 O O . PRO A 1 96 ? 20.059 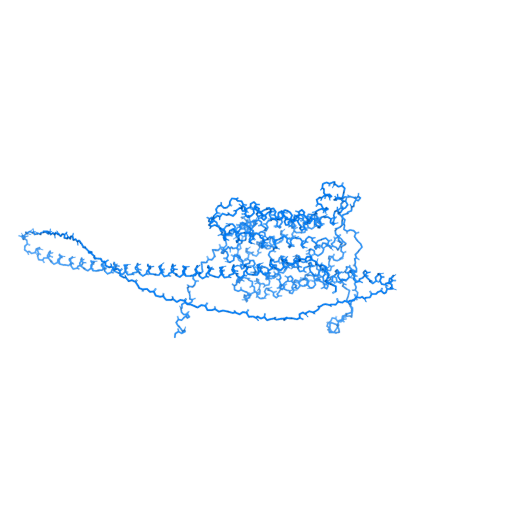-6.733 -19.543 1.00 63.31 96 PRO A O 1
ATOM 780 N N . TRP A 1 97 ? 20.559 -4.639 -20.169 1.00 73.56 97 TRP A N 1
ATOM 781 C CA . TRP A 1 97 ? 20.892 -4.153 -18.825 1.00 73.56 97 TRP A CA 1
ATOM 782 C C . TRP A 1 97 ? 19.708 -3.586 -18.036 1.00 73.56 97 TRP A C 1
ATOM 784 O O . TRP A 1 97 ? 19.827 -3.414 -16.824 1.00 73.56 97 TRP A O 1
ATOM 794 N N . PHE A 1 98 ? 18.563 -3.317 -18.678 1.00 79.81 98 PHE A N 1
ATOM 795 C CA . PHE A 1 98 ? 17.477 -2.566 -18.036 1.00 79.81 98 PHE A CA 1
ATOM 796 C C . PHE A 1 98 ? 16.931 -3.264 -16.780 1.00 79.81 98 PHE A C 1
ATOM 798 O O . PHE A 1 98 ? 16.843 -2.641 -15.725 1.00 79.81 98 PHE A O 1
ATOM 805 N N . ARG A 1 99 ? 16.647 -4.573 -16.852 1.00 84.62 99 ARG A N 1
ATOM 806 C CA . ARG A 1 99 ? 16.128 -5.334 -15.702 1.00 84.62 99 ARG A CA 1
ATOM 807 C C . ARG A 1 99 ? 17.092 -5.285 -14.512 1.00 84.62 99 ARG A C 1
ATOM 809 O O . ARG A 1 99 ? 16.665 -5.023 -13.393 1.00 84.62 99 ARG A O 1
ATOM 816 N N . THR A 1 100 ? 18.384 -5.514 -14.753 1.00 89.31 100 THR A N 1
ATOM 817 C CA . THR A 1 100 ? 19.438 -5.473 -13.724 1.00 89.31 100 THR A CA 1
ATOM 818 C C . THR A 1 100 ? 19.542 -4.087 -13.087 1.00 89.31 100 THR A C 1
ATOM 820 O O . THR A 1 100 ? 19.665 -3.976 -11.872 1.00 89.31 100 THR A O 1
ATOM 823 N N . LEU A 1 101 ? 19.422 -3.031 -13.895 1.00 91.69 101 LEU A N 1
ATOM 824 C CA . LEU A 1 101 ? 19.451 -1.646 -13.440 1.00 91.69 101 LEU A CA 1
ATOM 825 C C . LEU A 1 101 ? 18.234 -1.287 -12.563 1.00 91.69 101 LEU A C 1
ATOM 827 O O . LEU A 1 101 ? 18.407 -0.639 -11.534 1.00 91.69 101 LEU A O 1
ATOM 831 N N . SER A 1 102 ? 17.024 -1.752 -12.895 1.00 93.19 102 SER A N 1
ATOM 832 C CA . SER A 1 102 ? 15.850 -1.566 -12.024 1.00 93.19 102 SER A CA 1
ATOM 833 C C . SER A 1 102 ? 16.009 -2.276 -10.674 1.00 93.19 102 SER A C 1
ATOM 835 O O . SER A 1 102 ? 15.677 -1.694 -9.643 1.00 93.19 102 SER A O 1
ATOM 837 N N . TRP A 1 103 ? 16.573 -3.491 -10.646 1.00 94.69 103 TRP A N 1
ATOM 838 C CA . TRP A 1 103 ? 16.904 -4.183 -9.388 1.00 94.69 103 TRP A CA 1
ATOM 839 C C . TRP A 1 103 ? 18.013 -3.475 -8.592 1.00 94.69 103 TRP A C 1
ATOM 841 O O . TRP A 1 103 ? 17.942 -3.430 -7.365 1.00 94.69 103 TRP A O 1
ATOM 851 N N . TYR A 1 104 ? 18.996 -2.868 -9.264 1.00 96.06 104 TYR A N 1
ATOM 852 C CA . TYR A 1 104 ? 20.019 -2.045 -8.611 1.00 96.06 104 TYR A CA 1
ATOM 853 C C . TYR A 1 104 ? 19.410 -0.811 -7.928 1.00 96.06 104 TYR A C 1
ATOM 855 O O . TYR A 1 104 ? 19.695 -0.554 -6.759 1.00 96.06 104 TYR A O 1
ATOM 863 N N . PHE A 1 105 ? 18.522 -0.080 -8.611 1.00 96.81 105 PHE A N 1
ATOM 864 C CA . PHE A 1 105 ? 17.821 1.051 -7.997 1.00 96.81 105 PHE A CA 1
ATOM 865 C C . PHE A 1 105 ? 16.887 0.614 -6.857 1.00 96.81 105 PHE A C 1
ATOM 867 O O . PHE A 1 105 ? 16.813 1.321 -5.854 1.00 96.81 105 PHE A O 1
ATOM 874 N N . LEU A 1 106 ? 16.250 -0.565 -6.937 1.00 96.38 106 LEU A N 1
ATOM 875 C CA . LEU A 1 106 ? 15.514 -1.131 -5.799 1.00 96.38 106 LEU A CA 1
ATOM 876 C C . LEU A 1 106 ? 16.424 -1.321 -4.583 1.00 96.38 106 LEU A C 1
ATOM 878 O O . LEU A 1 106 ? 16.075 -0.850 -3.503 1.00 96.38 106 LEU A O 1
ATOM 882 N N . LEU A 1 107 ? 17.585 -1.963 -4.746 1.00 95.25 107 LEU A N 1
ATOM 883 C CA . LEU A 1 107 ? 18.545 -2.161 -3.657 1.00 95.25 107 LEU A CA 1
ATOM 884 C C . LEU A 1 107 ? 19.027 -0.820 -3.086 1.00 95.25 107 LEU A C 1
ATOM 886 O O . LEU A 1 107 ? 19.032 -0.645 -1.872 1.00 95.25 107 LEU A O 1
ATOM 890 N N . CYS A 1 108 ? 19.363 0.143 -3.947 1.00 95.50 108 CYS A N 1
ATOM 891 C CA . CYS A 1 108 ? 19.819 1.472 -3.542 1.00 95.50 108 CYS A CA 1
ATOM 892 C C . CYS A 1 108 ? 18.772 2.239 -2.714 1.00 95.50 108 CYS A C 1
ATOM 894 O O . CYS A 1 108 ? 19.110 2.836 -1.693 1.00 95.50 108 CYS A O 1
ATOM 896 N N . VAL A 1 109 ? 17.503 2.228 -3.138 1.00 95.44 109 VAL A N 1
ATOM 897 C CA . VAL A 1 109 ? 16.420 2.952 -2.451 1.00 95.44 109 VAL A CA 1
ATOM 898 C C . VAL A 1 109 ? 15.980 2.225 -1.174 1.00 95.44 109 VAL A C 1
ATOM 900 O O . VAL A 1 109 ? 15.688 2.881 -0.179 1.00 95.44 109 VAL A O 1
ATOM 903 N N . ASN A 1 110 ? 16.015 0.886 -1.151 1.00 94.31 110 ASN A N 1
ATOM 904 C CA . ASN A 1 110 ? 15.837 0.116 0.087 1.00 94.31 110 ASN A CA 1
ATOM 905 C C . ASN A 1 110 ? 16.937 0.423 1.101 1.00 94.31 110 ASN A C 1
ATOM 907 O O . ASN A 1 110 ? 16.633 0.675 2.261 1.00 94.31 110 ASN A O 1
ATOM 911 N N . TYR A 1 111 ? 18.200 0.424 0.665 1.00 93.06 111 TYR A N 1
ATOM 912 C CA . TYR A 1 111 ? 19.323 0.759 1.532 1.00 93.06 111 TYR A CA 1
ATOM 913 C C . TYR A 1 111 ? 19.139 2.152 2.140 1.00 93.06 111 TYR A C 1
ATOM 915 O O . TYR A 1 111 ? 19.232 2.271 3.354 1.00 93.06 111 TYR A O 1
ATOM 923 N N . PHE A 1 112 ? 18.794 3.167 1.338 1.00 93.56 112 PHE A N 1
ATOM 924 C CA . PHE A 1 112 ? 18.531 4.525 1.828 1.00 93.56 112 PHE A CA 1
ATOM 925 C C . PHE A 1 112 ? 17.411 4.593 2.882 1.00 93.56 112 PHE A C 1
ATOM 927 O O . PHE A 1 112 ? 17.639 5.100 3.973 1.00 93.56 112 PHE A O 1
ATOM 934 N N . PHE A 1 113 ? 16.218 4.061 2.594 1.00 91.25 113 PHE A N 1
ATOM 935 C CA . PHE A 1 113 ? 15.086 4.178 3.524 1.00 91.25 113 PHE A CA 1
ATOM 936 C C . PHE A 1 113 ? 15.212 3.291 4.769 1.00 91.25 113 PHE A C 1
ATOM 938 O O . PHE A 1 113 ? 14.806 3.703 5.851 1.00 91.25 113 PHE A O 1
ATOM 945 N N . TYR A 1 114 ? 15.747 2.073 4.644 1.00 87.44 114 TYR A N 1
ATOM 946 C CA . TYR A 1 114 ? 15.837 1.141 5.773 1.00 87.44 114 TYR A CA 1
ATOM 947 C C . TYR A 1 114 ? 17.163 1.223 6.533 1.00 87.44 114 TYR A C 1
ATOM 949 O O . TYR A 1 114 ? 17.211 0.805 7.682 1.00 87.44 114 TYR A O 1
ATOM 957 N N . GLY A 1 115 ? 18.231 1.770 5.945 1.00 83.31 115 GLY A N 1
ATOM 958 C CA . GLY A 1 115 ? 19.525 1.932 6.616 1.00 83.31 115 GLY A CA 1
ATOM 959 C C . GLY A 1 115 ? 19.496 2.949 7.758 1.00 83.31 115 GLY A C 1
ATOM 960 O O . GLY A 1 115 ? 20.200 2.762 8.750 1.00 83.31 115 GLY A O 1
ATOM 961 N N . GLU A 1 116 ? 18.650 3.976 7.648 1.00 79.62 116 GLU A N 1
ATOM 962 C CA . GLU A 1 116 ? 18.380 4.935 8.724 1.00 79.62 116 GLU A CA 1
ATOM 963 C C . GLU A 1 116 ? 17.573 4.254 9.847 1.00 79.62 116 GLU A C 1
ATOM 965 O O . GLU A 1 116 ? 18.108 4.052 10.933 1.00 79.62 116 GLU A O 1
ATOM 970 N N . THR A 1 117 ? 16.390 3.696 9.549 1.00 78.62 117 THR A N 1
ATOM 971 C CA . THR A 1 117 ? 15.566 2.959 10.535 1.00 78.62 117 THR A CA 1
ATOM 972 C C . THR A 1 117 ? 16.311 1.807 11.229 1.00 78.62 117 THR A C 1
ATOM 974 O O . THR A 1 117 ? 16.147 1.594 12.425 1.00 78.62 117 THR A O 1
ATOM 977 N N . VAL A 1 118 ? 17.158 1.054 10.515 1.00 76.12 118 VAL A N 1
ATOM 978 C CA . VAL A 1 118 ? 17.979 -0.014 11.116 1.00 76.12 118 VAL A CA 1
ATOM 979 C C . VAL A 1 118 ? 19.112 0.554 11.976 1.00 76.12 118 VAL A C 1
ATOM 981 O O . VAL A 1 118 ? 19.450 -0.054 12.988 1.00 76.12 118 VAL A O 1
ATOM 984 N N . THR A 1 119 ? 19.683 1.711 11.626 1.00 75.50 119 THR A N 1
ATOM 985 C CA . THR A 1 119 ? 20.662 2.398 12.487 1.00 75.50 119 THR A CA 1
ATOM 986 C C . THR A 1 119 ? 20.023 2.816 13.807 1.00 75.50 119 THR A C 1
ATOM 988 O O . THR A 1 119 ? 20.625 2.593 14.855 1.00 75.50 119 THR A O 1
ATOM 991 N N . ASP A 1 120 ? 18.807 3.356 13.762 1.00 72.75 120 ASP A N 1
ATOM 992 C CA . ASP A 1 120 ? 18.107 3.843 14.950 1.00 72.75 120 ASP A CA 1
ATOM 993 C C . ASP A 1 120 ? 17.638 2.673 15.836 1.00 72.75 120 ASP A C 1
ATOM 995 O O . ASP A 1 120 ? 17.983 2.601 17.015 1.00 72.75 120 ASP A O 1
ATOM 999 N N . CYS A 1 121 ? 16.939 1.684 15.264 1.00 68.88 121 CYS A N 1
ATOM 1000 C CA . CYS A 1 121 ? 16.379 0.554 16.018 1.00 68.88 121 CYS A CA 1
ATOM 1001 C C . CYS A 1 121 ? 17.416 -0.485 16.494 1.00 68.88 121 CYS A C 1
ATOM 1003 O O . CYS A 1 121 ? 17.130 -1.236 17.425 1.00 68.88 121 CYS A O 1
ATOM 1005 N N . PHE A 1 122 ? 18.601 -0.566 15.873 1.00 72.88 122 PHE A N 1
ATOM 1006 C CA . PHE A 1 122 ? 19.661 -1.523 16.238 1.00 72.88 122 PHE A CA 1
ATOM 1007 C C . PHE A 1 122 ? 20.984 -0.845 16.644 1.00 72.88 122 PHE A C 1
ATOM 1009 O O . PHE A 1 122 ? 22.032 -1.493 16.614 1.00 72.88 122 PHE A O 1
ATOM 1016 N N . PHE A 1 123 ? 20.964 0.434 17.032 1.00 72.94 123 PHE A N 1
ATOM 1017 C CA . PHE A 1 123 ? 22.143 1.278 17.294 1.00 72.94 123 PHE A CA 1
ATOM 1018 C C . PHE A 1 123 ? 23.308 0.561 18.006 1.00 72.94 123 PHE A C 1
ATOM 1020 O O . PHE A 1 123 ? 24.436 0.541 17.512 1.00 72.94 123 PHE A O 1
ATOM 1027 N N . THR A 1 124 ? 23.042 -0.101 19.136 1.00 69.25 124 THR A N 1
ATOM 1028 C CA . THR A 1 124 ? 24.062 -0.812 19.929 1.00 69.25 124 THR A CA 1
ATOM 1029 C C . THR A 1 124 ? 24.643 -2.042 19.218 1.00 69.25 124 THR A C 1
ATOM 1031 O O . THR A 1 124 ? 25.835 -2.320 19.344 1.00 69.25 124 THR A O 1
ATOM 1034 N N . LEU A 1 125 ? 23.835 -2.776 18.447 1.00 70.19 125 LEU A N 1
ATOM 1035 C CA . LEU A 1 125 ? 24.282 -3.931 17.659 1.00 70.19 125 LEU A CA 1
ATOM 1036 C C . LEU A 1 125 ? 25.095 -3.470 16.439 1.00 70.19 125 LEU A C 1
ATOM 1038 O O . LEU A 1 125 ? 26.163 -4.014 16.169 1.00 70.19 125 LEU A O 1
ATOM 1042 N N . VAL A 1 126 ? 24.648 -2.407 15.766 1.00 74.00 126 VAL A N 1
ATOM 1043 C CA . VAL A 1 126 ? 25.352 -1.768 14.641 1.00 74.00 126 VAL A CA 1
ATOM 1044 C C . VAL A 1 126 ? 26.716 -1.204 15.063 1.00 74.00 126 VAL A C 1
ATOM 1046 O O . VAL A 1 126 ? 27.662 -1.256 14.280 1.00 74.00 126 VAL A O 1
ATOM 1049 N N . GLN A 1 127 ? 26.860 -0.708 16.298 1.00 74.50 127 GLN A N 1
ATOM 1050 C CA . GLN A 1 127 ? 28.145 -0.219 16.815 1.00 74.50 127 GLN A CA 1
ATOM 1051 C C . GLN A 1 127 ? 29.131 -1.318 17.241 1.00 74.50 127 GLN A C 1
ATOM 1053 O O . GLN A 1 127 ? 30.342 -1.079 17.180 1.00 74.50 127 GLN A O 1
ATOM 1058 N N . ARG A 1 128 ? 28.643 -2.498 17.661 1.00 78.19 128 ARG A N 1
ATOM 1059 C CA . ARG A 1 128 ? 29.489 -3.647 18.046 1.00 78.19 128 ARG A CA 1
ATOM 1060 C C . ARG A 1 128 ? 30.306 -4.189 16.867 1.00 78.19 128 ARG A C 1
ATOM 1062 O O . ARG A 1 128 ? 31.440 -4.609 17.065 1.00 78.19 128 ARG A O 1
ATOM 1069 N N . GLU A 1 129 ? 29.752 -4.145 15.659 1.00 80.19 129 GLU A N 1
ATOM 1070 C CA . GLU A 1 129 ? 30.362 -4.704 14.448 1.00 80.19 129 GLU A CA 1
ATOM 1071 C C . GLU A 1 129 ? 31.056 -3.628 13.596 1.00 80.19 129 GLU A C 1
ATOM 1073 O O . GLU A 1 129 ? 30.403 -2.793 12.968 1.00 80.19 129 GLU A O 1
ATOM 1078 N N . GLU A 1 130 ? 32.391 -3.683 13.509 1.00 80.81 130 GLU A N 1
ATOM 1079 C CA . GLU A 1 130 ? 33.233 -2.782 12.696 1.00 80.81 130 GLU A CA 1
ATOM 1080 C C . GLU A 1 130 ? 32.676 -2.454 11.286 1.00 80.81 130 GLU A C 1
ATOM 1082 O O . GLU A 1 130 ? 32.547 -1.265 10.966 1.00 80.81 130 GLU A O 1
ATOM 1087 N N . PRO A 1 131 ? 32.304 -3.433 10.427 1.00 81.62 131 PRO A N 1
ATOM 1088 C CA . PRO A 1 131 ? 31.820 -3.127 9.078 1.00 81.62 131 PRO A CA 1
ATOM 1089 C C . PRO A 1 131 ? 30.443 -2.446 9.075 1.00 81.62 131 PRO A C 1
ATOM 1091 O O . PRO A 1 131 ? 30.205 -1.553 8.259 1.00 81.62 131 PRO A O 1
ATOM 1094 N N . LEU A 1 132 ? 29.547 -2.821 9.997 1.00 81.06 132 LEU A N 1
ATOM 1095 C CA . LEU A 1 132 ? 28.220 -2.209 10.128 1.00 81.06 132 LEU A CA 1
ATOM 1096 C C . LEU A 1 132 ? 28.326 -0.776 10.658 1.00 81.06 132 LEU A C 1
ATOM 1098 O O . LEU A 1 132 ? 27.640 0.114 10.153 1.00 81.06 132 LEU A O 1
ATOM 1102 N N . ARG A 1 133 ? 29.253 -0.517 11.586 1.00 80.81 133 ARG A N 1
ATOM 1103 C CA . ARG A 1 133 ? 29.521 0.824 12.115 1.00 80.81 133 ARG A CA 1
ATOM 1104 C C . ARG A 1 133 ? 30.013 1.789 11.035 1.00 80.81 133 ARG A C 1
ATOM 1106 O O . ARG A 1 133 ? 29.617 2.953 11.039 1.00 80.81 133 ARG A O 1
ATOM 1113 N N . ILE A 1 134 ? 30.835 1.329 10.085 1.00 84.94 134 ILE A N 1
ATOM 1114 C CA . ILE A 1 134 ? 31.255 2.134 8.921 1.00 84.94 134 ILE A CA 1
ATOM 1115 C C . ILE A 1 134 ? 30.068 2.388 7.979 1.00 84.94 134 ILE A C 1
ATOM 1117 O O . ILE A 1 134 ? 29.844 3.531 7.573 1.00 84.94 134 ILE A O 1
ATOM 1121 N N . LEU A 1 135 ? 29.299 1.341 7.659 1.00 86.00 135 LEU A N 1
ATOM 1122 C CA . LEU A 1 135 ? 28.145 1.409 6.758 1.00 86.00 135 LEU A CA 1
ATOM 1123 C C . LEU A 1 135 ? 27.081 2.399 7.265 1.00 86.00 135 LEU A C 1
ATOM 1125 O O . LEU A 1 135 ? 26.605 3.238 6.504 1.00 86.00 135 LEU A O 1
ATOM 1129 N N . SER A 1 136 ? 26.779 2.347 8.564 1.00 85.19 136 SER A N 1
ATOM 1130 C CA . SER A 1 136 ? 25.854 3.250 9.254 1.00 85.19 136 SER A CA 1
ATOM 1131 C C . SER A 1 136 ? 26.407 4.678 9.374 1.00 85.19 136 SER A C 1
ATOM 1133 O O . SER A 1 136 ? 25.759 5.629 8.935 1.00 85.19 136 SER A O 1
ATOM 1135 N N . LYS A 1 137 ? 27.647 4.864 9.858 1.00 86.50 137 LYS A N 1
ATOM 1136 C CA . LYS A 1 137 ? 28.245 6.204 10.040 1.00 86.50 137 LYS A CA 1
ATOM 1137 C C . LYS A 1 137 ? 28.286 7.029 8.750 1.00 86.50 137 LYS A C 1
ATOM 1139 O O . LYS A 1 137 ? 28.124 8.247 8.793 1.00 86.50 137 LYS A O 1
ATOM 1144 N N . TYR A 1 138 ? 28.514 6.382 7.609 1.00 90.12 138 TYR A N 1
ATOM 1145 C CA . TYR A 1 138 ? 28.544 7.036 6.298 1.00 90.12 138 TYR A CA 1
ATOM 1146 C C . TYR A 1 138 ? 27.273 6.783 5.474 1.00 90.12 138 TYR A C 1
ATOM 1148 O O . TYR A 1 138 ? 27.272 7.048 4.271 1.00 90.12 138 TYR A O 1
ATOM 1156 N N . HIS A 1 139 ? 26.184 6.324 6.106 1.00 91.19 139 HIS A N 1
ATOM 1157 C CA . HIS A 1 139 ? 24.974 5.834 5.446 1.00 91.19 139 HIS A CA 1
ATOM 1158 C C . HIS A 1 139 ? 24.475 6.756 4.323 1.00 91.19 139 HIS A C 1
ATOM 1160 O O . HIS A 1 139 ? 24.427 6.348 3.161 1.00 91.19 139 HIS A O 1
ATOM 1166 N N . ARG A 1 140 ? 24.192 8.027 4.644 1.00 91.12 140 ARG A N 1
ATOM 1167 C CA . ARG A 1 140 ? 23.664 9.021 3.691 1.00 91.12 140 ARG A CA 1
ATOM 1168 C C . ARG A 1 140 ? 24.613 9.278 2.506 1.00 91.12 140 ARG A C 1
ATOM 1170 O O . ARG A 1 140 ? 24.153 9.442 1.378 1.00 91.12 140 ARG A O 1
ATOM 1177 N N . PHE A 1 141 ? 25.931 9.257 2.731 1.00 94.38 141 PHE A N 1
ATOM 1178 C CA . PHE A 1 141 ? 26.936 9.423 1.670 1.00 94.38 141 PHE A CA 1
ATOM 1179 C C . PHE A 1 141 ? 27.048 8.175 0.782 1.00 94.38 141 PHE A C 1
ATOM 1181 O O . PHE A 1 141 ? 27.100 8.295 -0.441 1.00 94.38 141 PHE A O 1
ATOM 1188 N N . ILE A 1 142 ? 27.020 6.979 1.377 1.00 93.69 142 ILE A N 1
ATOM 1189 C CA . ILE A 1 142 ? 27.026 5.704 0.646 1.00 93.69 142 ILE A CA 1
ATOM 1190 C C . ILE A 1 142 ? 25.759 5.582 -0.213 1.00 93.69 142 ILE A C 1
ATOM 1192 O O . ILE A 1 142 ? 25.858 5.245 -1.390 1.00 93.69 142 ILE A O 1
ATOM 1196 N N . SER A 1 143 ? 24.586 5.941 0.319 1.00 94.25 143 SER A N 1
ATOM 1197 C CA . SER A 1 143 ? 23.320 5.983 -0.428 1.00 94.25 143 SER A CA 1
ATOM 1198 C C . SER A 1 143 ? 23.387 6.924 -1.635 1.00 94.25 143 SER A C 1
ATOM 1200 O O . SER A 1 143 ? 22.995 6.544 -2.738 1.00 94.25 143 SER A O 1
ATOM 1202 N N . PHE A 1 144 ? 23.947 8.127 -1.461 1.00 95.62 144 PHE A N 1
ATOM 1203 C CA . PHE A 1 144 ? 24.162 9.070 -2.561 1.00 95.62 144 PHE A CA 1
ATOM 1204 C C . PHE A 1 144 ? 25.141 8.524 -3.616 1.00 95.62 144 PHE A C 1
ATOM 1206 O O . PHE A 1 144 ? 24.863 8.601 -4.814 1.00 95.62 144 PHE A O 1
ATOM 1213 N N . ALA A 1 145 ? 26.255 7.921 -3.190 1.00 96.69 145 ALA A N 1
ATOM 1214 C CA . ALA A 1 145 ? 27.247 7.330 -4.086 1.00 96.69 145 ALA A CA 1
ATOM 1215 C C . ALA A 1 145 ? 26.689 6.132 -4.878 1.00 96.69 145 ALA A C 1
ATOM 1217 O O . ALA A 1 145 ? 26.951 6.017 -6.077 1.00 96.69 145 ALA A O 1
ATOM 1218 N N . LEU A 1 146 ? 25.876 5.274 -4.250 1.00 96.31 146 LEU A N 1
ATOM 1219 C CA . LEU A 1 146 ? 25.160 4.185 -4.922 1.00 96.31 146 LEU A CA 1
ATOM 1220 C C . LEU A 1 146 ? 24.175 4.737 -5.961 1.00 96.31 146 LEU A C 1
ATOM 1222 O O . LEU A 1 146 ? 24.219 4.331 -7.122 1.00 96.31 146 LEU A O 1
ATOM 1226 N N . TYR A 1 147 ? 23.346 5.720 -5.597 1.00 96.25 147 TYR A N 1
ATOM 1227 C CA . TYR A 1 147 ? 22.385 6.312 -6.532 1.00 96.25 147 TYR A CA 1
ATOM 1228 C C . TYR A 1 147 ? 23.081 6.963 -7.736 1.00 96.25 147 TYR A C 1
ATOM 1230 O O . TYR A 1 147 ? 22.700 6.719 -8.883 1.00 96.25 147 TYR A O 1
ATOM 1238 N N . LEU A 1 148 ? 24.156 7.723 -7.495 1.00 96.56 148 LEU A N 1
ATOM 1239 C CA . LEU A 1 148 ? 24.973 8.331 -8.545 1.00 96.56 148 LEU A CA 1
ATOM 1240 C C . LEU A 1 148 ? 25.642 7.274 -9.439 1.00 96.56 148 LEU A C 1
ATOM 1242 O O . LEU A 1 148 ? 25.672 7.433 -10.657 1.00 96.56 148 LEU A O 1
ATOM 1246 N N . THR A 1 149 ? 26.111 6.162 -8.867 1.00 96.50 149 THR A N 1
ATOM 1247 C CA . THR A 1 149 ? 26.666 5.037 -9.639 1.00 96.50 149 THR A CA 1
ATOM 1248 C C . THR A 1 149 ? 25.590 4.393 -10.521 1.00 96.50 149 THR A C 1
ATOM 1250 O O . THR A 1 149 ? 25.835 4.144 -11.701 1.00 96.50 149 THR A O 1
ATOM 1253 N N . GLY A 1 150 ? 24.371 4.209 -10.003 1.00 95.38 150 GLY A N 1
ATOM 1254 C CA . GLY A 1 150 ? 23.206 3.763 -10.777 1.00 95.38 150 GLY A CA 1
ATOM 1255 C C . GLY A 1 150 ? 22.845 4.717 -11.918 1.00 95.38 150 GLY A C 1
ATOM 1256 O O . GLY A 1 150 ? 22.591 4.276 -13.040 1.00 95.38 150 GLY A O 1
ATOM 1257 N N . PHE A 1 151 ? 22.883 6.027 -11.670 1.00 95.44 151 PHE A N 1
ATOM 1258 C CA . PHE A 1 151 ? 22.657 7.050 -12.691 1.00 95.44 151 PHE A CA 1
ATOM 1259 C C . PHE A 1 151 ? 23.737 7.025 -13.787 1.00 95.44 151 PHE A C 1
ATOM 1261 O O . PHE A 1 151 ? 23.413 7.024 -14.974 1.00 95.44 151 PHE A O 1
ATOM 1268 N N . CYS A 1 152 ? 25.015 6.904 -13.419 1.00 95.62 152 CYS A N 1
ATOM 1269 C CA . CYS A 1 152 ? 26.106 6.726 -14.379 1.00 95.62 152 CYS A CA 1
ATOM 1270 C C . CYS A 1 152 ? 25.945 5.432 -15.197 1.00 95.62 152 CYS A C 1
ATOM 1272 O O . CYS A 1 152 ? 26.099 5.462 -16.418 1.00 95.62 152 CYS A O 1
ATOM 1274 N N . MET A 1 153 ? 25.559 4.314 -14.569 1.00 93.25 153 MET A N 1
ATOM 1275 C CA . MET A 1 153 ? 25.250 3.064 -15.278 1.00 93.25 153 MET A CA 1
ATOM 1276 C C . MET A 1 153 ? 24.058 3.211 -16.235 1.00 93.25 153 MET A C 1
ATOM 1278 O O . MET A 1 153 ? 24.100 2.657 -17.333 1.00 93.25 153 MET A O 1
ATOM 1282 N N . PHE A 1 154 ? 23.028 3.989 -15.882 1.00 93.44 154 PHE A N 1
ATOM 1283 C CA . PHE A 1 154 ? 21.935 4.318 -16.802 1.00 93.44 154 PHE A CA 1
ATOM 1284 C C . PHE A 1 154 ? 22.434 5.091 -18.029 1.00 93.44 154 PHE A C 1
ATOM 1286 O O . PHE A 1 154 ? 22.150 4.689 -19.157 1.00 93.44 154 PHE A O 1
ATOM 1293 N N . VAL A 1 155 ? 23.216 6.157 -17.823 1.00 92.94 155 VAL A N 1
ATOM 1294 C CA . VAL A 1 155 ? 23.753 7.000 -18.906 1.00 92.94 155 VAL A CA 1
ATOM 1295 C C . VAL A 1 155 ? 24.667 6.199 -19.842 1.00 92.94 155 VAL A C 1
ATOM 1297 O O . VAL A 1 155 ? 24.545 6.312 -21.061 1.00 92.94 155 VAL A O 1
ATOM 1300 N N . LEU A 1 156 ? 25.522 5.327 -19.299 1.00 91.56 156 LEU A N 1
ATOM 1301 C CA . LEU A 1 156 ? 26.372 4.419 -20.084 1.00 91.56 156 LEU A CA 1
ATOM 1302 C C . LEU A 1 156 ? 25.573 3.327 -20.823 1.00 91.56 156 LEU A C 1
ATOM 1304 O O . LEU A 1 156 ? 26.055 2.775 -21.810 1.00 91.56 156 LEU A O 1
ATOM 1308 N N . SER A 1 157 ? 24.345 3.033 -20.387 1.00 89.25 157 SER A N 1
ATOM 1309 C CA . SER A 1 157 ? 23.436 2.077 -21.032 1.00 89.25 157 SER A CA 1
ATOM 1310 C C . SER A 1 157 ? 22.644 2.679 -22.210 1.00 89.25 157 SER A C 1
ATOM 1312 O O . SER A 1 157 ? 21.911 1.955 -22.884 1.00 89.25 157 SER A O 1
ATOM 1314 N N . LEU A 1 158 ? 22.754 3.984 -22.494 1.00 89.62 158 LEU A N 1
ATOM 1315 C CA . LEU A 1 158 ? 21.942 4.664 -23.513 1.00 89.62 158 LEU A CA 1
ATOM 1316 C C . LEU A 1 158 ? 22.285 4.233 -24.956 1.00 89.62 158 LEU A C 1
ATOM 1318 O O . LEU A 1 158 ? 23.367 4.499 -25.478 1.00 89.62 158 LEU A O 1
ATOM 1322 N N . VAL A 1 159 ? 21.312 3.634 -25.652 1.00 87.12 159 VAL A N 1
ATOM 1323 C CA . VAL A 1 159 ? 21.449 3.095 -27.014 1.00 87.12 159 VAL A CA 1
ATOM 1324 C C . VAL A 1 159 ? 20.811 4.038 -28.038 1.00 87.12 159 VAL A C 1
ATOM 1326 O O . VAL A 1 159 ? 19.632 4.399 -27.950 1.00 87.12 159 VAL A O 1
ATOM 1329 N N . LYS A 1 160 ? 21.586 4.404 -29.070 1.00 83.44 160 LYS A N 1
ATOM 1330 C CA . LYS A 1 160 ? 21.114 5.195 -30.221 1.00 83.44 160 LYS A CA 1
ATOM 1331 C C . LYS A 1 160 ? 19.834 4.584 -30.812 1.00 83.44 160 LYS A C 1
ATOM 1333 O O . LYS A 1 160 ? 19.752 3.375 -30.987 1.00 83.44 160 LYS A O 1
ATOM 1338 N N . LYS A 1 161 ? 18.871 5.443 -31.173 1.00 84.25 161 LYS A N 1
ATOM 1339 C CA . LYS A 1 161 ? 17.487 5.124 -31.608 1.00 84.25 161 LYS A CA 1
ATOM 1340 C C . LYS A 1 161 ? 16.494 4.716 -30.503 1.00 84.25 161 LYS A C 1
ATOM 1342 O O . LYS A 1 161 ? 15.301 4.700 -30.793 1.00 84.25 161 LYS A O 1
ATOM 1347 N N . HIS A 1 162 ? 16.913 4.443 -29.262 1.00 84.88 162 HIS A N 1
ATOM 1348 C CA . HIS A 1 162 ? 16.002 3.951 -28.204 1.00 84.88 162 HIS A CA 1
ATOM 1349 C C . HIS A 1 162 ? 15.879 4.867 -26.975 1.00 84.88 162 HIS A C 1
ATOM 1351 O O . HIS A 1 162 ? 15.155 4.539 -26.037 1.00 84.88 162 HIS A O 1
ATOM 1357 N N . TYR A 1 163 ? 16.496 6.054 -27.009 1.00 88.19 163 TYR A N 1
ATOM 1358 C CA . TYR A 1 163 ? 16.536 7.004 -25.892 1.00 88.19 163 TYR A CA 1
ATOM 1359 C C . TYR A 1 163 ? 15.172 7.292 -25.242 1.00 88.19 163 TYR A C 1
ATOM 1361 O O . TYR A 1 163 ? 15.066 7.159 -24.027 1.00 88.19 163 TYR A O 1
ATOM 1369 N N . ARG A 1 164 ? 14.117 7.624 -26.012 1.00 87.75 164 ARG A N 1
ATOM 1370 C CA . ARG A 1 164 ? 12.777 7.896 -25.440 1.00 87.75 164 ARG A CA 1
ATOM 1371 C C . ARG A 1 164 ? 12.274 6.729 -24.591 1.00 87.75 164 ARG A C 1
ATOM 1373 O O . ARG A 1 164 ? 11.870 6.942 -23.455 1.00 87.75 164 ARG A O 1
ATOM 1380 N N . LEU A 1 165 ? 12.374 5.500 -25.104 1.00 86.38 165 LEU A N 1
ATOM 1381 C CA . LEU A 1 165 ? 11.981 4.304 -24.361 1.00 86.38 165 LEU A CA 1
ATOM 1382 C C . LEU A 1 165 ? 12.825 4.119 -23.096 1.00 86.38 165 LEU A C 1
ATOM 1384 O O . LEU A 1 165 ? 12.275 3.837 -22.038 1.00 86.38 165 LEU A O 1
ATOM 1388 N N . GLN A 1 166 ? 14.141 4.314 -23.178 1.00 88.94 166 GLN A N 1
ATOM 1389 C CA . GLN A 1 166 ? 15.013 4.198 -22.007 1.00 88.94 166 GLN A CA 1
ATOM 1390 C C . GLN A 1 166 ? 14.672 5.239 -20.930 1.00 88.94 166 GLN A C 1
ATOM 1392 O O . GLN A 1 166 ? 14.653 4.890 -19.754 1.00 88.94 166 GLN A O 1
ATOM 1397 N N . PHE A 1 167 ? 14.313 6.471 -21.309 1.00 91.00 167 PHE A N 1
ATOM 1398 C CA . PHE A 1 167 ? 13.827 7.486 -20.370 1.00 91.00 167 PHE A CA 1
ATOM 1399 C C . PHE A 1 167 ? 12.432 7.171 -19.803 1.00 91.00 167 PHE A C 1
ATOM 1401 O O . PHE A 1 167 ? 12.247 7.308 -18.595 1.00 91.00 167 PHE A O 1
ATOM 1408 N N . TYR A 1 168 ? 11.477 6.677 -20.603 1.00 90.25 168 TYR A N 1
ATOM 1409 C CA . TYR A 1 168 ? 10.180 6.215 -20.081 1.00 90.25 168 TYR A CA 1
ATOM 1410 C C . TYR A 1 168 ? 10.350 5.061 -19.083 1.00 90.25 168 TYR A C 1
ATOM 1412 O O . TYR A 1 168 ? 9.728 5.068 -18.027 1.00 90.25 168 TYR A O 1
ATOM 1420 N N . MET A 1 169 ? 11.235 4.106 -19.373 1.00 88.50 169 MET A N 1
ATOM 1421 C CA . MET A 1 169 ? 11.545 2.957 -18.513 1.00 88.50 169 MET A CA 1
ATOM 1422 C C . MET A 1 169 ? 12.309 3.341 -17.234 1.00 88.50 169 MET A C 1
ATOM 1424 O O . MET A 1 169 ? 12.079 2.773 -16.161 1.00 88.50 169 MET A O 1
ATOM 1428 N N . PHE A 1 170 ? 13.189 4.340 -17.318 1.00 92.56 170 PHE A N 1
ATOM 1429 C CA . PHE A 1 170 ? 13.852 4.943 -16.163 1.00 92.56 170 PHE A CA 1
ATOM 1430 C C . PHE A 1 170 ? 12.841 5.665 -15.261 1.00 92.56 170 PHE A C 1
ATOM 1432 O O . PHE A 1 170 ? 12.811 5.413 -14.056 1.00 92.56 170 PHE A O 1
ATOM 1439 N N . GLY A 1 171 ? 11.960 6.487 -15.843 1.00 93.69 171 GLY A N 1
ATOM 1440 C CA . GLY A 1 171 ? 10.865 7.150 -15.131 1.00 93.69 171 GLY A CA 1
ATOM 1441 C C . GLY A 1 171 ? 9.891 6.155 -14.495 1.00 93.69 171 GLY A C 1
ATOM 1442 O O . GLY A 1 171 ? 9.584 6.276 -13.315 1.00 93.69 171 GLY A O 1
ATOM 1443 N N . TRP A 1 172 ? 9.492 5.112 -15.231 1.00 91.38 172 TRP A N 1
ATOM 1444 C CA . TRP A 1 172 ? 8.677 3.997 -14.733 1.00 91.38 172 TRP A CA 1
ATOM 1445 C C . TRP A 1 172 ? 9.308 3.340 -13.506 1.00 91.38 172 TRP A C 1
ATOM 1447 O O . TRP A 1 172 ? 8.635 3.149 -12.496 1.00 91.38 172 TRP A O 1
ATOM 1457 N N . THR A 1 173 ? 10.613 3.056 -13.557 1.00 94.12 173 THR A N 1
ATOM 1458 C CA . THR A 1 173 ? 11.356 2.503 -12.415 1.00 94.12 173 THR A CA 1
ATOM 1459 C C . THR A 1 173 ? 11.283 3.440 -11.207 1.00 94.12 173 THR A C 1
ATOM 1461 O O . THR A 1 173 ? 10.917 2.993 -10.125 1.00 94.12 173 THR A O 1
ATOM 1464 N N . HIS A 1 174 ? 11.546 4.739 -11.375 1.00 95.38 174 HIS A N 1
ATOM 1465 C CA . HIS A 1 174 ? 11.558 5.698 -10.262 1.00 95.38 174 HIS A CA 1
ATOM 1466 C C . HIS A 1 174 ? 10.164 5.967 -9.675 1.00 95.38 174 HIS A C 1
ATOM 1468 O O . HIS A 1 174 ? 10.021 6.017 -8.456 1.00 95.38 174 HIS A O 1
ATOM 1474 N N . VAL A 1 175 ? 9.121 6.046 -10.508 1.00 93.88 175 VAL A N 1
ATOM 1475 C CA . VAL A 1 175 ? 7.721 6.132 -10.051 1.00 93.88 175 VAL A CA 1
ATOM 1476 C C . VAL A 1 175 ? 7.310 4.855 -9.312 1.00 93.88 175 VAL A C 1
ATOM 1478 O O . VAL A 1 175 ? 6.677 4.936 -8.262 1.00 93.88 175 VAL A O 1
ATOM 1481 N N . THR A 1 176 ? 7.727 3.678 -9.791 1.00 93.19 176 THR A N 1
ATOM 1482 C CA . THR A 1 176 ? 7.483 2.405 -9.090 1.00 93.19 176 THR A CA 1
ATOM 1483 C C . THR A 1 176 ? 8.186 2.380 -7.732 1.00 93.19 176 THR A C 1
ATOM 1485 O O . THR A 1 176 ? 7.590 1.947 -6.752 1.00 93.19 176 THR A O 1
ATOM 1488 N N . LEU A 1 177 ? 9.425 2.873 -7.636 1.00 95.06 177 LEU A N 1
ATOM 1489 C CA . LEU A 1 177 ? 10.161 2.937 -6.368 1.00 95.06 177 LEU A CA 1
ATOM 1490 C C . LEU A 1 177 ? 9.508 3.899 -5.369 1.00 95.06 177 LEU A C 1
ATOM 1492 O O . LEU A 1 177 ? 9.339 3.531 -4.209 1.00 95.06 177 LEU A O 1
ATOM 1496 N N . LEU A 1 178 ? 9.077 5.077 -5.824 1.00 93.25 178 LEU A N 1
ATOM 1497 C CA . LEU A 1 178 ? 8.355 6.054 -5.005 1.00 93.25 178 LEU A CA 1
ATOM 1498 C C . LEU A 1 178 ? 7.022 5.497 -4.474 1.00 93.25 178 LEU A C 1
ATOM 1500 O O . LEU A 1 178 ? 6.692 5.687 -3.308 1.00 93.25 178 LEU A O 1
ATOM 1504 N N . ILE A 1 179 ? 6.258 4.785 -5.308 1.00 90.81 179 ILE A N 1
ATOM 1505 C CA . ILE A 1 179 ? 4.964 4.212 -4.903 1.00 90.81 179 ILE A CA 1
ATOM 1506 C C . ILE A 1 179 ? 5.144 2.969 -4.020 1.00 90.81 179 ILE A C 1
ATOM 1508 O O . ILE A 1 179 ? 4.375 2.776 -3.085 1.00 90.81 179 ILE A O 1
ATOM 1512 N N . VAL A 1 180 ? 6.137 2.116 -4.289 1.00 93.12 180 VAL A N 1
ATOM 1513 C CA . VAL A 1 180 ? 6.255 0.813 -3.614 1.00 93.12 180 VAL A CA 1
ATOM 1514 C C . VAL A 1 180 ? 7.156 0.865 -2.375 1.00 93.12 180 VAL A C 1
ATOM 1516 O O . VAL A 1 180 ? 6.773 0.306 -1.350 1.00 93.12 180 VAL A O 1
ATOM 1519 N N . VAL A 1 181 ? 8.317 1.533 -2.429 1.00 93.88 181 VAL A N 1
ATOM 1520 C CA . VAL A 1 181 ? 9.322 1.505 -1.342 1.00 93.88 181 VAL A CA 1
ATOM 1521 C C . VAL A 1 181 ? 9.031 2.530 -0.248 1.00 93.88 181 VAL A C 1
ATOM 1523 O O . VAL A 1 181 ? 9.129 2.212 0.932 1.00 93.88 181 VAL A O 1
ATOM 1526 N N . THR A 1 182 ? 8.626 3.752 -0.602 1.00 91.62 182 THR A N 1
ATOM 1527 C CA . THR A 1 182 ? 8.290 4.773 0.409 1.00 91.62 182 THR A CA 1
ATOM 1528 C C . THR A 1 182 ? 7.090 4.339 1.258 1.00 91.62 182 THR A C 1
ATOM 1530 O O . THR A 1 182 ? 7.062 4.565 2.463 1.00 91.62 182 THR A O 1
ATOM 1533 N N . GLN A 1 183 ? 6.132 3.625 0.661 1.00 92.12 183 GLN A N 1
ATOM 1534 C CA . GLN A 1 183 ? 4.960 3.118 1.376 1.00 92.12 183 GLN A CA 1
ATOM 1535 C C . GLN A 1 183 ? 5.285 1.907 2.258 1.00 92.12 183 GLN A C 1
ATOM 1537 O O . GLN A 1 183 ? 4.819 1.852 3.391 1.00 92.12 183 GLN A O 1
ATOM 1542 N N . SER A 1 184 ? 6.122 0.964 1.808 1.00 93.44 184 SER A N 1
ATOM 1543 C CA . SER A 1 184 ? 6.586 -0.132 2.672 1.00 93.44 184 SER A CA 1
ATOM 1544 C C . SER A 1 184 ? 7.477 0.367 3.815 1.00 93.44 184 SER A C 1
ATOM 1546 O O . SER A 1 184 ? 7.489 -0.237 4.888 1.00 93.44 184 SER A O 1
ATOM 1548 N N . HIS A 1 185 ? 8.204 1.472 3.618 1.00 92.75 185 HIS A N 1
ATOM 1549 C CA . HIS A 1 185 ? 8.946 2.159 4.673 1.00 92.75 185 HIS A CA 1
ATOM 1550 C C . HIS A 1 185 ? 7.989 2.768 5.709 1.00 92.75 185 HIS A C 1
ATOM 1552 O O . HIS A 1 185 ? 8.118 2.453 6.889 1.00 92.75 185 HIS A O 1
ATOM 1558 N N . PHE A 1 186 ? 6.959 3.515 5.289 1.00 93.19 186 PHE A N 1
ATOM 1559 C CA . PHE A 1 186 ? 5.930 4.023 6.208 1.00 93.19 186 PHE A CA 1
ATOM 1560 C C . PHE A 1 186 ? 5.182 2.907 6.954 1.00 93.19 186 PHE A C 1
ATOM 1562 O O . PHE A 1 186 ? 4.961 3.033 8.153 1.00 93.19 186 PHE A O 1
ATOM 1569 N N . ILE A 1 187 ? 4.843 1.789 6.299 1.00 92.88 187 ILE A N 1
ATOM 1570 C CA . ILE A 1 187 ? 4.224 0.627 6.966 1.00 92.88 187 ILE A CA 1
ATOM 1571 C C . ILE A 1 187 ? 5.111 0.101 8.106 1.00 92.88 187 ILE A C 1
ATOM 1573 O O . ILE A 1 187 ? 4.601 -0.203 9.183 1.00 92.88 187 ILE A O 1
ATOM 1577 N N . ILE A 1 188 ? 6.426 0.013 7.888 1.00 91.12 188 ILE A N 1
ATOM 1578 C CA . ILE A 1 188 ? 7.385 -0.462 8.895 1.00 91.12 188 ILE A CA 1
ATOM 1579 C C . ILE A 1 188 ? 7.618 0.589 9.992 1.00 91.12 188 ILE A C 1
ATOM 1581 O O . ILE A 1 188 ? 7.640 0.229 11.164 1.00 91.12 188 ILE A O 1
ATOM 1585 N N . HIS A 1 189 ? 7.686 1.882 9.663 1.00 89.31 189 HIS A N 1
ATOM 1586 C CA . HIS A 1 189 ? 7.745 2.955 10.665 1.00 89.31 189 HIS A CA 1
ATOM 1587 C C . HIS A 1 189 ? 6.503 2.957 11.573 1.00 89.31 189 HIS A C 1
ATOM 1589 O O . HIS A 1 189 ? 6.620 3.093 12.790 1.00 89.31 189 HIS A O 1
ATOM 1595 N N . ASN A 1 190 ? 5.309 2.768 11.005 1.00 91.31 190 ASN A N 1
ATOM 1596 C CA . ASN A 1 190 ? 4.068 2.691 11.777 1.00 91.31 190 ASN A CA 1
ATOM 1597 C C . ASN A 1 190 ? 4.043 1.440 12.674 1.00 91.31 190 ASN A C 1
ATOM 1599 O O . ASN A 1 190 ? 3.507 1.489 13.772 1.00 91.31 190 ASN A O 1
ATOM 1603 N N . LEU A 1 191 ? 4.648 0.331 12.233 1.00 90.81 191 LEU A N 1
ATOM 1604 C CA . LEU A 1 191 ? 4.782 -0.896 13.023 1.00 90.81 191 LEU A CA 1
ATOM 1605 C C . LEU A 1 191 ? 5.712 -0.718 14.242 1.00 90.81 191 LEU A C 1
ATOM 1607 O O . LEU A 1 191 ? 5.438 -1.305 15.286 1.00 90.81 191 LEU A O 1
ATOM 1611 N N . PHE A 1 192 ? 6.776 0.090 14.129 1.00 86.94 192 PHE A N 1
ATOM 1612 C CA . PHE A 1 192 ? 7.697 0.385 15.239 1.00 86.94 192 PHE A CA 1
ATOM 1613 C C . PHE A 1 192 ? 7.061 1.239 16.349 1.00 86.94 192 PHE A C 1
ATOM 1615 O O . PHE A 1 192 ? 7.288 0.951 17.521 1.00 86.94 192 PHE A O 1
ATOM 1622 N N . GLU A 1 193 ? 6.211 2.214 16.002 1.00 86.44 193 GLU A N 1
ATOM 1623 C CA . GLU A 1 193 ? 5.401 3.008 16.956 1.00 86.44 193 GLU A CA 1
ATOM 1624 C C . GLU A 1 193 ? 4.320 2.179 17.691 1.00 86.44 193 GLU A C 1
ATOM 1626 O O . GLU A 1 193 ? 3.658 2.679 18.598 1.00 86.44 193 GLU A O 1
ATOM 1631 N N . GLY A 1 194 ? 4.124 0.915 17.303 1.00 89.00 194 GLY A N 1
ATOM 1632 C CA . GLY A 1 194 ? 3.252 -0.050 17.971 1.00 89.00 194 GLY A CA 1
ATOM 1633 C C . GLY A 1 194 ? 2.384 -0.823 16.981 1.00 89.00 194 GLY A C 1
ATOM 1634 O O . GLY A 1 194 ? 1.807 -0.259 16.049 1.00 89.00 194 GLY A O 1
ATOM 1635 N N . MET A 1 195 ? 2.246 -2.137 17.177 1.00 90.94 195 MET A N 1
ATOM 1636 C CA . MET A 1 195 ? 1.593 -3.012 16.190 1.00 90.94 195 MET A CA 1
ATOM 1637 C C . MET A 1 195 ? 0.121 -2.660 15.920 1.00 90.94 195 MET A C 1
ATOM 1639 O O . MET A 1 195 ? -0.391 -2.949 14.837 1.00 90.94 195 MET A O 1
ATOM 1643 N N . ILE A 1 196 ? -0.560 -1.978 16.842 1.00 93.00 196 ILE A N 1
ATOM 1644 C CA . ILE A 1 196 ? -1.923 -1.472 16.655 1.00 93.00 196 ILE A CA 1
ATOM 1645 C C . ILE A 1 196 ? -2.031 -0.457 15.495 1.00 93.00 196 ILE A C 1
ATOM 1647 O O . ILE A 1 196 ? -3.024 -0.481 14.762 1.00 93.00 196 ILE A O 1
ATOM 1651 N N . TRP A 1 197 ? -0.984 0.343 15.239 1.00 92.69 197 TRP A N 1
ATOM 1652 C CA . TRP A 1 197 ? -0.892 1.280 14.107 1.00 92.69 197 TRP A CA 1
ATOM 1653 C C . TRP A 1 197 ? -0.672 0.594 12.755 1.00 92.69 197 TRP A C 1
ATOM 1655 O O . TRP A 1 197 ? -0.957 1.180 11.714 1.00 92.69 197 TRP A O 1
ATOM 1665 N N . PHE A 1 198 ? -0.218 -0.659 12.747 1.00 93.00 198 PHE A N 1
ATOM 1666 C CA . PHE A 1 198 ? -0.194 -1.501 11.551 1.00 93.00 198 PHE A CA 1
ATOM 1667 C C . PHE A 1 198 ? -1.532 -2.238 11.374 1.00 93.00 198 PHE A C 1
ATOM 1669 O O . PHE A 1 198 ? -2.168 -2.165 10.320 1.00 93.00 198 PHE A O 1
ATOM 1676 N N . ILE A 1 199 ? -1.982 -2.939 12.421 1.00 94.06 199 ILE A N 1
ATOM 1677 C CA . ILE A 1 199 ? -3.086 -3.903 12.342 1.00 94.06 199 ILE A CA 1
ATOM 1678 C C . ILE A 1 199 ? -4.433 -3.207 12.120 1.00 94.06 199 ILE A C 1
ATOM 1680 O O . ILE A 1 199 ? -5.194 -3.649 11.256 1.00 94.06 199 ILE A O 1
ATOM 1684 N N . VAL A 1 200 ? -4.749 -2.136 12.861 1.00 94.75 200 VAL A N 1
ATOM 1685 C CA . VAL A 1 200 ? -6.074 -1.492 12.786 1.00 94.75 200 VAL A CA 1
ATOM 1686 C C . VAL A 1 200 ? -6.322 -0.871 11.401 1.00 94.75 200 VAL A C 1
ATOM 1688 O O . VAL A 1 200 ? -7.339 -1.214 10.797 1.00 94.75 200 VAL A O 1
ATOM 1691 N N . PRO A 1 201 ? -5.413 -0.061 10.819 1.00 94.44 201 PRO A N 1
ATOM 1692 C CA . PRO A 1 201 ? -5.560 0.448 9.452 1.00 94.44 201 PRO A CA 1
ATOM 1693 C C . PRO A 1 201 ? -5.762 -0.631 8.385 1.00 94.44 201 PRO A C 1
ATOM 1695 O O . PRO A 1 201 ? -6.711 -0.552 7.603 1.00 94.44 201 PRO A O 1
ATOM 1698 N N . ILE A 1 202 ? -4.910 -1.662 8.380 1.00 93.50 202 ILE A N 1
ATOM 1699 C CA . ILE A 1 202 ? -4.962 -2.744 7.386 1.00 93.50 202 ILE A CA 1
ATOM 1700 C C . ILE A 1 202 ? -6.271 -3.529 7.513 1.00 93.50 202 ILE A C 1
ATOM 1702 O O . ILE A 1 202 ? -6.920 -3.814 6.502 1.00 93.50 202 ILE A O 1
ATOM 1706 N N . SER A 1 203 ? -6.700 -3.808 8.747 1.00 94.31 203 SER A N 1
ATOM 1707 C CA . SER A 1 203 ? -7.962 -4.497 9.037 1.00 94.31 203 SER A CA 1
ATOM 1708 C C . SER A 1 203 ? -9.182 -3.663 8.638 1.00 94.31 203 SER A C 1
ATOM 1710 O O . SER A 1 203 ? -10.149 -4.225 8.128 1.00 94.31 203 SER A O 1
ATOM 1712 N N . CYS A 1 204 ? -9.146 -2.336 8.799 1.00 95.56 204 CYS A N 1
ATOM 1713 C CA . CYS A 1 204 ? -10.210 -1.443 8.332 1.00 95.56 204 CYS A CA 1
ATOM 1714 C C . CYS A 1 204 ? -10.350 -1.465 6.802 1.00 95.56 204 CYS A C 1
ATOM 1716 O O . CYS A 1 204 ? -11.466 -1.580 6.304 1.00 95.56 204 CYS A O 1
ATOM 1718 N N . VAL A 1 205 ? -9.246 -1.430 6.045 1.00 93.88 205 VAL A N 1
ATOM 1719 C CA . VAL A 1 205 ? -9.291 -1.543 4.572 1.00 93.88 205 VAL A CA 1
ATOM 1720 C C . VAL A 1 205 ? -9.835 -2.914 4.134 1.00 93.88 205 VAL A C 1
ATOM 1722 O O . VAL A 1 205 ? -10.698 -2.977 3.258 1.00 93.88 205 VAL A O 1
ATOM 1725 N N . ILE A 1 206 ? -9.407 -4.006 4.782 1.00 92.88 206 ILE A N 1
ATOM 1726 C CA . ILE A 1 206 ? -9.918 -5.365 4.514 1.00 92.88 206 ILE A CA 1
ATOM 1727 C C . ILE A 1 206 ? -11.422 -5.461 4.824 1.00 92.88 206 ILE A C 1
ATOM 1729 O O . ILE A 1 206 ? -12.188 -5.975 4.008 1.00 92.88 206 ILE A O 1
ATOM 1733 N N . CYS A 1 207 ? -11.859 -4.934 5.972 1.00 94.44 207 CYS A N 1
ATOM 1734 C CA . CYS A 1 207 ? -13.268 -4.890 6.360 1.00 94.44 207 CYS A CA 1
ATOM 1735 C C . CYS A 1 207 ? -14.099 -4.088 5.349 1.00 94.44 207 CYS A C 1
ATOM 1737 O O . CYS A 1 207 ? -15.143 -4.567 4.907 1.00 94.44 207 CYS A O 1
ATOM 1739 N N . ASN A 1 208 ? -13.607 -2.930 4.902 1.00 94.62 208 ASN A N 1
ATOM 1740 C CA . ASN A 1 208 ? -14.286 -2.100 3.913 1.00 94.62 208 ASN A CA 1
ATOM 1741 C C . ASN A 1 208 ? -14.519 -2.831 2.583 1.00 94.62 208 ASN A C 1
ATOM 1743 O O . ASN A 1 208 ? -15.629 -2.794 2.057 1.00 94.62 208 ASN A O 1
ATOM 1747 N N . ASP A 1 209 ? -13.514 -3.530 2.042 1.00 90.31 209 ASP A N 1
ATOM 1748 C CA . ASP A 1 209 ? -13.673 -4.266 0.780 1.00 90.31 209 ASP A CA 1
ATOM 1749 C C . ASP A 1 209 ? -14.620 -5.475 0.912 1.00 90.31 209 ASP A C 1
ATOM 1751 O O . ASP A 1 209 ? -15.423 -5.730 0.007 1.00 90.31 209 ASP A O 1
ATOM 1755 N N . ILE A 1 210 ? -14.597 -6.177 2.053 1.00 90.94 210 ILE A N 1
ATOM 1756 C CA . ILE A 1 210 ? -15.542 -7.266 2.360 1.00 90.94 210 ILE A CA 1
ATOM 1757 C C . ILE A 1 210 ? -16.969 -6.718 2.483 1.00 90.94 210 ILE A C 1
ATOM 1759 O O . ILE A 1 210 ? -17.878 -7.205 1.809 1.00 90.94 210 ILE A O 1
ATOM 1763 N N . MET A 1 211 ? -17.178 -5.686 3.300 1.00 93.62 211 MET A N 1
ATOM 1764 C CA . MET A 1 211 ? -18.504 -5.127 3.567 1.00 93.62 211 MET A CA 1
ATOM 1765 C C . MET A 1 211 ? -19.084 -4.448 2.326 1.00 93.62 211 MET A C 1
ATOM 1767 O O . MET A 1 211 ? -20.246 -4.680 1.994 1.00 93.62 211 MET A O 1
ATOM 1771 N N . ALA A 1 212 ? -18.278 -3.714 1.554 1.00 92.31 212 ALA A N 1
ATOM 1772 C CA . ALA A 1 212 ? -18.724 -3.138 0.289 1.00 92.31 212 ALA A CA 1
ATOM 1773 C C . ALA A 1 212 ? -19.109 -4.207 -0.750 1.00 92.31 212 ALA A C 1
ATOM 1775 O O . ALA A 1 212 ? -20.039 -3.991 -1.531 1.00 92.31 212 ALA A O 1
ATOM 1776 N N . TYR A 1 213 ? -18.458 -5.378 -0.740 1.00 89.31 213 TYR A N 1
ATOM 1777 C CA . TYR A 1 213 ? -18.901 -6.531 -1.527 1.00 89.31 213 TYR A CA 1
ATOM 1778 C C . TYR A 1 213 ? -20.211 -7.132 -0.992 1.00 89.31 213 TYR A C 1
ATOM 1780 O O . TYR A 1 213 ? -21.106 -7.413 -1.788 1.00 89.31 213 TYR A O 1
ATOM 1788 N N . MET A 1 214 ? -20.371 -7.287 0.327 1.00 90.75 214 MET A N 1
ATOM 1789 C CA . MET A 1 214 ? -21.597 -7.823 0.936 1.00 90.75 214 MET A CA 1
ATOM 1790 C C . MET A 1 214 ? -22.815 -6.926 0.662 1.00 90.75 214 MET A C 1
ATOM 1792 O O . MET A 1 214 ? -23.796 -7.385 0.074 1.00 90.75 214 MET A O 1
ATOM 1796 N N . PHE A 1 215 ? -22.746 -5.636 1.006 1.00 92.75 215 PHE A N 1
ATOM 1797 C CA . PHE A 1 215 ? -23.828 -4.683 0.737 1.00 92.75 215 PHE A CA 1
ATOM 1798 C C . PHE A 1 215 ? -24.071 -4.507 -0.769 1.00 92.75 215 PHE A C 1
ATOM 1800 O O . PHE A 1 215 ? -25.223 -4.489 -1.203 1.00 92.75 215 PHE A O 1
ATOM 1807 N N . GLY A 1 216 ? -23.014 -4.490 -1.590 1.00 89.25 216 GLY A N 1
ATOM 1808 C CA . GLY A 1 216 ? -23.133 -4.471 -3.050 1.00 89.25 216 GLY A CA 1
ATOM 1809 C C . GLY A 1 216 ? -23.802 -5.723 -3.638 1.00 89.25 216 GLY A C 1
ATOM 1810 O O . GLY A 1 216 ? -24.533 -5.619 -4.618 1.00 89.25 216 GLY A O 1
ATOM 1811 N N . PHE A 1 217 ? -23.622 -6.902 -3.036 1.00 86.94 217 PHE A N 1
ATOM 1812 C CA . PHE A 1 217 ? -24.233 -8.151 -3.506 1.00 86.94 217 PHE A CA 1
ATOM 1813 C C . PHE A 1 217 ? -25.721 -8.274 -3.152 1.00 86.94 217 PHE A C 1
ATOM 1815 O O . PHE A 1 217 ? -26.476 -8.851 -3.939 1.00 86.94 217 PHE A O 1
ATOM 1822 N N . PHE A 1 218 ? -26.146 -7.768 -1.989 1.00 88.94 218 PHE A N 1
ATOM 1823 C CA . PHE A 1 218 ? -27.542 -7.847 -1.537 1.00 88.94 218 PHE A CA 1
ATOM 1824 C C . PHE A 1 218 ? -28.391 -6.640 -1.958 1.00 88.94 218 PHE A C 1
ATOM 1826 O O . PHE A 1 218 ? -29.536 -6.819 -2.371 1.00 88.94 218 PHE A O 1
ATOM 1833 N N . PHE A 1 219 ? -27.836 -5.427 -1.888 1.00 90.88 219 PHE A N 1
ATOM 1834 C CA . PHE A 1 219 ? -28.568 -4.169 -2.085 1.00 90.88 219 PHE A CA 1
ATOM 1835 C C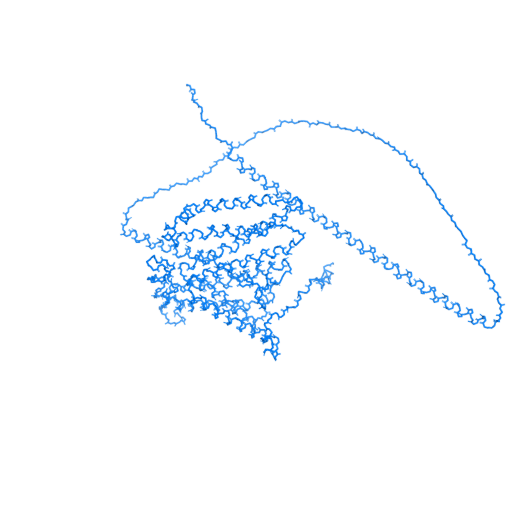 . PHE A 1 219 ? -28.081 -3.343 -3.284 1.00 90.88 219 PHE A C 1
ATOM 1837 O O . PHE A 1 219 ? -28.749 -2.382 -3.659 1.00 90.88 219 PHE A O 1
ATOM 1844 N N . GLY A 1 220 ? -26.951 -3.710 -3.898 1.00 84.75 220 GLY A N 1
ATOM 1845 C CA . GLY A 1 220 ? -26.346 -2.962 -4.999 1.00 84.75 220 GLY A CA 1
ATOM 1846 C C . GLY A 1 220 ? -27.257 -2.837 -6.221 1.00 84.75 220 GLY A C 1
ATOM 1847 O O . GLY A 1 220 ? -27.692 -3.841 -6.788 1.00 84.75 220 GLY A O 1
ATOM 1848 N N . ARG A 1 221 ? -27.518 -1.598 -6.648 1.00 86.44 221 ARG A N 1
ATOM 1849 C CA . ARG A 1 221 ? -28.317 -1.268 -7.843 1.00 86.44 221 ARG A CA 1
ATOM 1850 C C . ARG A 1 221 ? -27.673 -0.172 -8.684 1.00 86.44 221 ARG A C 1
ATOM 1852 O O . ARG A 1 221 ? -27.776 -0.220 -9.907 1.00 86.44 221 ARG A O 1
ATOM 1859 N N . THR A 1 222 ? -26.999 0.792 -8.059 1.00 88.75 222 THR A N 1
ATOM 1860 C CA . THR A 1 222 ? -26.429 1.959 -8.744 1.00 88.75 222 THR A CA 1
ATOM 1861 C C . THR A 1 222 ? -24.896 1.877 -8.830 1.00 88.75 222 THR A C 1
ATOM 1863 O O . THR A 1 222 ? -24.216 1.854 -7.802 1.00 88.75 222 THR A O 1
ATOM 1866 N N . PRO A 1 223 ? -24.297 1.808 -10.038 1.00 87.56 223 PRO A N 1
ATOM 1867 C CA . PRO A 1 223 ? -22.846 1.705 -10.190 1.00 87.56 223 PRO A CA 1
ATOM 1868 C C . PRO A 1 223 ? -22.146 3.019 -9.817 1.00 87.56 223 PRO A C 1
ATOM 1870 O O . PRO A 1 223 ? -22.590 4.102 -10.194 1.00 87.56 223 PRO A O 1
ATOM 1873 N N . LEU A 1 224 ? -21.022 2.912 -9.107 1.00 84.88 224 LEU A N 1
ATOM 1874 C CA . LEU A 1 224 ? -20.287 4.047 -8.541 1.00 84.88 224 LEU A CA 1
ATOM 1875 C C . LEU A 1 224 ? -19.435 4.779 -9.593 1.00 84.88 224 LEU A C 1
ATOM 1877 O O . LEU A 1 224 ? -19.479 6.002 -9.685 1.00 84.88 224 LEU A O 1
ATOM 1881 N N . ILE A 1 225 ? -18.676 4.039 -10.415 1.00 83.19 225 ILE A N 1
ATOM 1882 C CA . ILE A 1 225 ? -17.822 4.595 -11.483 1.00 83.19 225 ILE A CA 1
ATOM 1883 C C . ILE A 1 225 ? -17.886 3.693 -12.721 1.00 83.19 225 ILE A C 1
ATOM 1885 O O . ILE A 1 225 ? -17.713 2.480 -12.617 1.00 83.19 225 ILE A O 1
ATOM 1889 N N . LYS A 1 226 ? -18.028 4.282 -13.919 1.00 78.06 226 LYS A N 1
ATOM 1890 C CA . LYS A 1 226 ? -18.038 3.555 -15.211 1.00 78.06 226 LYS A CA 1
ATOM 1891 C C . LYS A 1 226 ? -16.802 2.666 -15.440 1.00 78.06 226 LYS A C 1
ATOM 1893 O O . LYS A 1 226 ? -16.898 1.654 -16.121 1.00 78.06 226 LYS A O 1
ATOM 1898 N N . LEU A 1 227 ? -15.661 3.031 -14.850 1.00 77.81 227 LEU A N 1
ATOM 1899 C CA . LEU A 1 227 ? -14.398 2.284 -14.895 1.00 77.81 227 LEU A CA 1
ATOM 1900 C C . LEU A 1 227 ? -14.455 0.940 -14.136 1.00 77.81 227 LEU A C 1
ATOM 1902 O O . LEU A 1 227 ? -13.715 0.014 -14.468 1.00 77.81 227 LEU A O 1
ATOM 1906 N N . SER A 1 228 ? -15.329 0.825 -13.130 1.00 72.12 228 SER A N 1
ATOM 1907 C CA . SER A 1 228 ? -15.501 -0.374 -12.304 1.00 72.12 228 SER A CA 1
ATOM 1908 C C . SER A 1 228 ? -16.995 -0.648 -12.061 1.00 72.12 228 SER A C 1
ATOM 1910 O O . SER A 1 228 ? -17.504 -0.428 -10.960 1.00 72.12 228 SER A O 1
ATOM 1912 N N . PRO A 1 229 ? -17.731 -1.155 -13.072 1.00 63.81 229 PRO A N 1
ATOM 1913 C CA . PRO A 1 229 ? -19.194 -1.293 -13.026 1.00 63.81 229 PRO A CA 1
ATOM 1914 C C . PRO A 1 229 ? -19.713 -2.318 -11.999 1.00 63.81 229 PRO A C 1
ATOM 1916 O O . PRO A 1 229 ? -20.920 -2.478 -11.857 1.00 63.81 229 PRO A O 1
ATOM 1919 N N . LYS A 1 230 ? -18.820 -3.020 -11.285 1.00 76.12 230 LYS A N 1
ATOM 1920 C CA . LYS A 1 230 ? -19.153 -3.958 -10.198 1.00 76.12 230 LYS A CA 1
ATOM 1921 C C . LYS A 1 230 ? -19.105 -3.327 -8.797 1.00 76.12 230 LYS A C 1
ATOM 1923 O O . LYS A 1 230 ? -19.502 -3.987 -7.843 1.00 76.12 230 LYS A O 1
ATOM 1928 N N . LYS A 1 231 ? -18.602 -2.095 -8.652 1.00 84.75 231 LYS A N 1
ATOM 1929 C CA . LYS A 1 231 ? -18.623 -1.330 -7.393 1.00 84.75 231 LYS A CA 1
ATOM 1930 C C . LYS A 1 231 ? -19.843 -0.401 -7.414 1.00 84.75 231 LYS A C 1
ATOM 1932 O O . LYS A 1 231 ? -20.046 0.311 -8.398 1.00 84.75 231 LYS A O 1
ATOM 1937 N N . THR A 1 232 ? -20.652 -0.418 -6.358 1.00 91.44 232 THR A N 1
ATOM 1938 C CA . THR A 1 232 ? -21.941 0.294 -6.283 1.00 91.44 232 THR A CA 1
ATOM 1939 C C . THR A 1 232 ? -21.984 1.304 -5.137 1.00 91.44 232 THR A C 1
ATOM 1941 O O . THR A 1 232 ? -21.244 1.161 -4.162 1.00 91.44 232 THR A O 1
ATOM 1944 N N . TRP A 1 233 ? -22.854 2.314 -5.233 1.00 91.75 233 TRP A N 1
ATOM 1945 C CA . TRP A 1 233 ? -23.043 3.304 -4.163 1.00 91.75 233 TRP A CA 1
ATOM 1946 C C . TRP A 1 233 ? -23.584 2.678 -2.877 1.00 91.75 233 TRP A C 1
ATOM 1948 O O . TRP A 1 233 ? -23.104 3.006 -1.794 1.00 91.75 233 TRP A O 1
ATOM 1958 N N . GLU A 1 234 ? -24.531 1.740 -2.977 1.00 93.25 234 GLU A N 1
ATOM 1959 C CA . GLU A 1 234 ? -25.103 1.074 -1.799 1.00 93.25 234 GLU A CA 1
ATOM 1960 C C . GLU A 1 234 ? -24.037 0.231 -1.076 1.00 93.25 234 GLU A C 1
ATOM 1962 O O . GLU A 1 234 ? -23.986 0.200 0.153 1.00 93.25 234 GLU A O 1
ATOM 1967 N N . GLY A 1 235 ? -23.127 -0.384 -1.843 1.00 92.75 235 GLY A N 1
ATOM 1968 C CA . GLY A 1 235 ? -21.950 -1.069 -1.313 1.00 92.75 235 GLY A CA 1
ATOM 1969 C C . GLY A 1 235 ? -20.966 -0.116 -0.632 1.00 92.75 235 GLY A C 1
ATOM 1970 O O . GLY A 1 235 ? -20.522 -0.394 0.475 1.00 92.75 235 GLY A O 1
ATOM 1971 N N . PHE A 1 236 ? -20.652 1.026 -1.250 1.00 92.50 236 PHE A N 1
ATOM 1972 C CA . PHE A 1 236 ? -19.731 2.022 -0.687 1.00 92.50 236 PHE A CA 1
ATOM 1973 C C . PHE A 1 236 ? -20.236 2.605 0.646 1.00 92.50 236 PHE A C 1
ATOM 1975 O O . PHE A 1 236 ? -19.489 2.646 1.620 1.00 92.50 236 PHE A O 1
ATOM 1982 N N . ILE A 1 237 ? -21.518 2.976 0.722 1.00 93.94 237 ILE A N 1
ATOM 1983 C CA . ILE A 1 237 ? -22.127 3.541 1.939 1.00 93.94 237 ILE A CA 1
ATOM 1984 C C . ILE A 1 237 ? -22.228 2.486 3.056 1.00 93.94 237 ILE A C 1
ATOM 1986 O O . ILE A 1 237 ? -21.908 2.781 4.208 1.00 93.94 237 ILE A O 1
ATOM 1990 N N . GLY A 1 238 ? -22.613 1.245 2.728 1.00 93.62 238 GLY A N 1
ATOM 1991 C CA . GLY A 1 238 ? -22.617 0.139 3.694 1.00 93.62 238 GLY A CA 1
ATOM 1992 C C . GLY A 1 238 ? -21.212 -0.210 4.201 1.00 93.62 238 GLY A C 1
ATOM 1993 O O . GLY A 1 238 ? -21.018 -0.414 5.399 1.00 93.62 238 GLY A O 1
ATOM 1994 N N . GLY A 1 239 ? -20.217 -0.191 3.306 1.00 94.62 239 GLY A N 1
ATOM 1995 C CA . GLY A 1 239 ? -18.801 -0.336 3.644 1.00 94.62 239 GLY A CA 1
ATOM 1996 C C . GLY A 1 239 ? -18.336 0.712 4.656 1.00 94.62 239 GLY A C 1
ATOM 1997 O O . GLY A 1 239 ? -17.753 0.342 5.673 1.00 94.62 239 GLY A O 1
ATOM 1998 N N . LEU A 1 240 ? -18.669 1.989 4.444 1.00 95.25 240 LEU A N 1
ATOM 1999 C CA . LEU A 1 240 ? -18.328 3.088 5.356 1.00 95.25 240 LEU A CA 1
ATOM 2000 C C . LEU A 1 240 ? -18.886 2.886 6.764 1.00 95.25 240 LEU A C 1
ATOM 2002 O O . LEU A 1 240 ? -18.123 2.900 7.732 1.00 95.25 240 LEU A O 1
ATOM 2006 N N . PHE A 1 241 ? -20.192 2.641 6.881 1.00 95.88 241 PHE A N 1
ATOM 2007 C CA . PHE A 1 241 ? -20.829 2.440 8.182 1.00 95.88 241 PHE A CA 1
ATOM 2008 C C . PHE A 1 241 ? -20.228 1.241 8.932 1.00 95.88 241 PHE A C 1
ATOM 2010 O O . PHE A 1 241 ? -19.805 1.372 10.082 1.00 95.88 241 PHE A O 1
ATOM 2017 N N . SER A 1 242 ? -20.112 0.084 8.272 1.00 96.12 242 SER A N 1
ATOM 2018 C CA . SER A 1 242 ? -19.552 -1.116 8.900 1.00 96.12 242 SER A CA 1
ATOM 2019 C C . SER A 1 242 ? -18.062 -0.995 9.225 1.00 96.12 242 SER A C 1
ATOM 2021 O O . SER A 1 242 ? -17.635 -1.544 10.237 1.00 96.12 242 SER A O 1
ATOM 2023 N N . THR A 1 243 ? -17.273 -0.259 8.435 1.00 96.56 243 THR A N 1
ATOM 2024 C CA . THR A 1 243 ? -15.835 -0.062 8.702 1.00 96.56 243 THR A CA 1
ATOM 2025 C C . THR A 1 243 ? -15.603 0.819 9.926 1.00 96.56 243 THR A C 1
ATOM 2027 O O . THR A 1 243 ? -14.706 0.522 10.712 1.00 96.56 243 THR A O 1
ATOM 2030 N N . ILE A 1 244 ? -16.422 1.857 10.136 1.00 96.81 244 ILE A N 1
ATOM 2031 C CA . ILE A 1 244 ? -16.334 2.710 11.333 1.00 96.81 244 ILE A CA 1
ATOM 2032 C C . ILE A 1 244 ? -16.710 1.917 12.590 1.00 96.81 244 ILE A C 1
ATOM 2034 O O . ILE A 1 244 ? -15.950 1.909 13.558 1.00 96.81 244 ILE A O 1
ATOM 2038 N N . VAL A 1 245 ? -17.828 1.179 12.563 1.00 96.38 245 VAL A N 1
ATOM 2039 C CA . VAL A 1 245 ? -18.240 0.316 13.688 1.00 96.38 245 VAL A CA 1
ATOM 2040 C C . VAL A 1 245 ? -17.172 -0.742 13.988 1.00 96.38 245 VAL A C 1
ATOM 2042 O O . VAL A 1 245 ? -16.778 -0.915 15.141 1.00 96.38 245 VAL A O 1
ATOM 2045 N N . PHE A 1 246 ? -16.641 -1.403 12.956 1.00 96.81 246 PHE A N 1
ATOM 2046 C CA . PHE A 1 246 ? -15.555 -2.373 13.097 1.00 96.81 246 PHE A CA 1
ATOM 2047 C C . PHE A 1 246 ? -14.278 -1.745 13.673 1.00 96.81 246 PHE A C 1
ATOM 2049 O O . PHE A 1 246 ? -13.676 -2.332 14.568 1.00 96.81 246 PHE A O 1
ATOM 2056 N N . GLY A 1 247 ? -13.891 -0.546 13.225 1.00 95.75 247 GLY A N 1
ATOM 2057 C CA . GLY A 1 247 ? -12.743 0.193 13.754 1.00 95.75 247 GLY A CA 1
ATOM 2058 C C . GLY A 1 247 ? -12.879 0.481 15.250 1.00 95.75 247 GLY A C 1
ATOM 2059 O O . GLY A 1 247 ? -11.969 0.168 16.017 1.00 95.75 247 GLY A O 1
ATOM 2060 N N . ILE A 1 248 ? -14.042 0.973 15.690 1.00 94.62 248 ILE A N 1
ATOM 2061 C CA . ILE A 1 248 ? -14.344 1.246 17.109 1.00 94.62 248 ILE A CA 1
ATOM 2062 C C . ILE A 1 248 ? -14.266 -0.032 17.961 1.00 94.62 248 ILE A C 1
ATOM 2064 O O . ILE A 1 248 ? -13.705 0.001 19.058 1.00 94.62 248 ILE A O 1
ATOM 2068 N N . MET A 1 249 ? -14.800 -1.159 17.474 1.00 95.31 249 MET A N 1
ATOM 2069 C CA . MET A 1 249 ? -14.764 -2.429 18.213 1.00 95.31 249 MET A CA 1
ATOM 2070 C C . MET A 1 249 ? -13.365 -3.058 18.232 1.00 95.31 249 MET A C 1
ATOM 2072 O O . MET A 1 249 ? -12.916 -3.514 19.283 1.00 95.31 249 MET A O 1
ATOM 2076 N N . LEU A 1 250 ? -12.651 -3.056 17.102 1.00 94.88 250 LEU A N 1
ATOM 2077 C CA . LEU A 1 250 ? -11.295 -3.598 17.008 1.00 94.88 250 LEU A CA 1
ATOM 2078 C C . LEU A 1 250 ? -10.319 -2.798 17.877 1.00 94.88 250 LEU A C 1
ATOM 2080 O O . LEU A 1 250 ? -9.540 -3.390 18.617 1.00 94.88 250 LEU A O 1
ATOM 2084 N N . SER A 1 251 ? -10.391 -1.464 17.836 1.00 94.31 251 SER A N 1
ATOM 2085 C CA . SER A 1 251 ? -9.562 -0.601 18.685 1.00 94.31 251 SER A CA 1
ATOM 2086 C C . SER A 1 251 ? -9.833 -0.821 20.174 1.00 94.31 251 SER A C 1
ATOM 2088 O O . SER A 1 251 ? -8.875 -0.981 20.923 1.00 94.31 251 SER A O 1
ATOM 2090 N N . TYR A 1 252 ? -11.098 -0.933 20.599 1.00 92.94 252 TYR A N 1
ATOM 2091 C CA . TYR A 1 252 ? -11.437 -1.275 21.987 1.00 92.94 252 TYR A CA 1
ATOM 2092 C C . TYR A 1 252 ? -10.805 -2.599 22.440 1.00 92.94 252 TYR A C 1
ATOM 2094 O O . TYR A 1 252 ? -10.176 -2.659 23.495 1.00 92.94 252 TYR A O 1
ATOM 2102 N N . VAL A 1 253 ? -10.938 -3.657 21.630 1.00 93.31 253 VAL A N 1
ATOM 2103 C CA . VAL A 1 253 ? -10.383 -4.982 21.950 1.00 93.31 253 VAL A CA 1
ATOM 2104 C C . VAL A 1 253 ? -8.855 -4.957 21.978 1.00 93.31 253 VAL A C 1
ATOM 2106 O O . VAL A 1 253 ? -8.263 -5.581 22.853 1.00 93.31 253 VAL A O 1
ATOM 2109 N N . MET A 1 254 ? -8.207 -4.249 21.049 1.00 92.12 254 MET A N 1
ATOM 2110 C CA . MET A 1 254 ? -6.747 -4.233 20.931 1.00 92.12 254 MET A CA 1
ATOM 2111 C C . MET A 1 254 ? -6.050 -3.357 21.978 1.00 92.12 254 MET A C 1
ATOM 2113 O O . MET A 1 254 ? -5.006 -3.770 22.479 1.00 92.12 254 MET A O 1
ATOM 2117 N N . SER A 1 255 ? -6.624 -2.209 22.361 1.00 89.88 255 SER A N 1
ATOM 2118 C CA . SER A 1 255 ? -6.051 -1.322 23.392 1.00 89.88 255 SER A CA 1
ATOM 2119 C C . SER A 1 255 ? -5.912 -1.992 24.766 1.00 89.88 255 SER A C 1
ATOM 2121 O O . SER A 1 255 ? -5.094 -1.566 25.573 1.00 89.88 255 SER A O 1
ATOM 2123 N N . GLY A 1 256 ? -6.662 -3.068 25.032 1.00 87.25 256 GLY A N 1
ATOM 2124 C CA . GLY A 1 256 ? -6.530 -3.862 26.257 1.00 87.25 256 GLY A CA 1
ATOM 2125 C C . GLY A 1 256 ? -5.263 -4.730 26.350 1.00 87.25 256 GLY A C 1
ATOM 2126 O O . GLY A 1 256 ? -4.984 -5.253 27.428 1.00 87.25 256 GLY A O 1
ATOM 2127 N N . TRP A 1 257 ? -4.486 -4.902 25.270 1.00 89.81 257 TRP A N 1
ATOM 2128 C CA . TRP A 1 257 ? -3.324 -5.805 25.241 1.00 89.81 257 TRP A CA 1
ATOM 2129 C C . TRP A 1 257 ? -2.014 -5.056 24.973 1.00 89.81 257 TRP A C 1
ATOM 2131 O O . TRP A 1 257 ? -1.763 -4.602 23.854 1.00 89.81 257 TRP A O 1
ATOM 2141 N N . ARG A 1 258 ? -1.121 -5.038 25.976 1.00 88.31 258 ARG A N 1
ATOM 2142 C CA . ARG A 1 258 ? 0.229 -4.430 25.908 1.00 88.31 258 ARG A CA 1
ATOM 2143 C C . ARG A 1 258 ? 0.993 -4.833 24.639 1.00 88.31 258 ARG A C 1
ATOM 2145 O O . ARG A 1 258 ? 1.532 -3.969 23.961 1.00 88.31 258 ARG A O 1
ATOM 2152 N N . TYR A 1 259 ? 0.915 -6.112 24.258 1.00 88.06 259 TYR A N 1
ATOM 2153 C CA . TYR A 1 259 ? 1.533 -6.680 23.051 1.00 88.06 259 TYR A CA 1
ATOM 2154 C C . TYR A 1 259 ? 1.234 -5.907 21.753 1.00 88.06 259 TYR A C 1
ATOM 2156 O O . TYR A 1 259 ? 2.112 -5.793 20.907 1.00 88.06 259 TYR A O 1
ATOM 2164 N N . PHE A 1 260 ? 0.016 -5.379 21.570 1.00 89.75 260 PHE A N 1
ATOM 2165 C CA . PHE A 1 260 ? -0.322 -4.592 20.375 1.00 89.75 260 PHE A CA 1
ATOM 2166 C C . PHE A 1 260 ? -0.039 -3.098 20.535 1.00 89.75 260 PHE A C 1
ATOM 2168 O O . PHE A 1 260 ? 0.206 -2.414 19.543 1.00 89.75 260 PHE A O 1
ATOM 2175 N N . VAL A 1 261 ? -0.133 -2.603 21.766 1.00 89.12 261 VAL A N 1
ATOM 2176 C CA . VAL A 1 261 ? -0.047 -1.183 22.116 1.00 89.12 261 VAL A CA 1
ATOM 2177 C C . VAL A 1 261 ? 1.394 -0.681 22.151 1.00 89.12 261 VAL A C 1
ATOM 2179 O O . VAL A 1 261 ? 1.656 0.436 21.717 1.00 89.12 261 VAL A O 1
ATOM 2182 N N . CYS A 1 262 ? 2.316 -1.486 22.672 1.00 86.56 262 CYS A N 1
ATOM 2183 C CA . CYS A 1 262 ? 3.679 -1.047 22.933 1.00 86.56 262 CYS A CA 1
ATOM 2184 C C . CYS A 1 262 ? 4.527 -0.897 21.660 1.00 86.56 262 CYS A C 1
ATOM 2186 O O . CYS A 1 262 ? 4.349 -1.674 20.714 1.00 86.56 262 CYS A O 1
ATOM 2188 N N . PRO A 1 263 ? 5.473 0.065 21.647 1.00 85.25 263 PRO A N 1
ATOM 2189 C CA . PRO A 1 263 ? 6.468 0.173 20.590 1.00 85.25 263 PRO A CA 1
ATOM 2190 C C . PRO A 1 263 ? 7.370 -1.068 20.559 1.00 85.25 263 PRO A C 1
ATOM 2192 O O . PRO A 1 263 ? 7.473 -1.823 21.529 1.00 85.25 263 PRO A O 1
ATOM 2195 N N . VAL A 1 264 ? 8.010 -1.294 19.412 1.00 83.44 264 VAL A N 1
ATOM 2196 C CA . VAL A 1 264 ? 8.858 -2.469 19.172 1.00 83.44 264 VAL A CA 1
ATOM 2197 C C . VAL A 1 264 ? 10.321 -2.107 19.420 1.00 83.44 264 VAL A C 1
ATOM 2199 O O . VAL A 1 264 ? 10.981 -1.542 18.548 1.00 83.44 264 VAL A O 1
ATOM 2202 N N . GLU A 1 265 ? 10.840 -2.465 20.593 1.00 77.44 265 GLU A N 1
ATOM 2203 C CA . GLU A 1 265 ? 12.202 -2.124 21.025 1.00 77.44 265 GLU A CA 1
ATOM 2204 C C . GLU A 1 265 ? 13.141 -3.341 21.020 1.00 77.44 265 GLU A C 1
ATOM 2206 O O . GLU A 1 265 ? 12.723 -4.484 21.233 1.00 77.44 265 GLU A O 1
ATOM 2211 N N . PHE A 1 266 ? 14.435 -3.107 20.773 1.00 76.31 266 PHE A N 1
ATOM 2212 C CA . PHE A 1 266 ? 15.469 -4.145 20.788 1.00 76.31 266 PHE A CA 1
ATOM 2213 C C . PHE A 1 266 ? 16.209 -4.162 22.132 1.00 76.31 266 PHE A C 1
ATOM 2215 O O . PHE A 1 266 ? 16.998 -3.267 22.436 1.00 76.31 266 PHE A O 1
ATOM 2222 N N . ASN A 1 267 ? 15.998 -5.209 22.932 1.00 75.75 267 ASN A N 1
ATOM 2223 C CA . ASN A 1 267 ? 16.657 -5.355 24.225 1.00 75.75 267 ASN A CA 1
ATOM 2224 C C . ASN A 1 267 ? 18.057 -5.985 24.062 1.00 75.75 267 ASN A C 1
ATOM 2226 O O . ASN A 1 267 ? 18.209 -7.143 23.656 1.00 75.75 267 ASN A O 1
ATOM 2230 N N . ASN A 1 268 ? 19.078 -5.209 24.433 1.00 71.00 268 ASN A N 1
ATOM 2231 C CA . ASN A 1 268 ? 20.499 -5.531 24.269 1.00 71.00 268 ASN A CA 1
ATOM 2232 C C . ASN A 1 268 ? 21.015 -6.709 25.112 1.00 71.00 268 ASN A C 1
ATOM 2234 O O . ASN A 1 268 ? 22.005 -7.334 24.720 1.00 71.00 268 ASN A O 1
ATOM 2238 N N . ASP A 1 269 ? 20.374 -7.006 26.243 1.00 74.19 269 ASP A N 1
ATOM 2239 C CA . ASP A 1 269 ? 20.807 -8.053 27.180 1.00 74.19 269 ASP A CA 1
ATOM 2240 C C . ASP A 1 269 ? 20.268 -9.429 26.774 1.00 74.19 269 ASP A C 1
ATOM 2242 O O . ASP A 1 269 ? 20.919 -10.456 26.960 1.00 74.19 269 ASP A O 1
ATOM 2246 N N . SER A 1 270 ? 19.081 -9.449 26.163 1.00 70.31 270 SER A N 1
ATOM 2247 C CA . SER A 1 270 ? 18.435 -10.666 25.656 1.00 70.31 270 SER A CA 1
ATOM 2248 C C . SER A 1 270 ? 18.666 -10.923 24.160 1.00 70.31 270 SER A C 1
ATOM 2250 O O . SER A 1 270 ? 18.333 -12.009 23.679 1.00 70.31 270 SER A O 1
ATOM 2252 N N . ASN A 1 271 ? 19.229 -9.950 23.425 1.00 70.88 271 ASN A N 1
ATOM 2253 C CA . ASN A 1 271 ? 19.325 -9.918 21.955 1.00 70.88 271 ASN A CA 1
ATOM 2254 C C . ASN A 1 271 ? 17.983 -10.240 21.266 1.00 70.88 271 ASN A C 1
ATOM 2256 O O . ASN A 1 271 ? 17.927 -10.960 20.264 1.00 70.88 271 ASN A O 1
ATOM 2260 N N . ARG A 1 272 ? 16.880 -9.746 21.837 1.00 73.06 272 ARG A N 1
ATOM 2261 C CA . ARG A 1 272 ? 15.512 -10.009 21.381 1.00 73.06 272 ARG A CA 1
ATOM 2262 C C . ARG A 1 272 ? 14.694 -8.731 21.362 1.00 73.06 272 ARG A C 1
ATOM 2264 O O . ARG A 1 272 ? 14.905 -7.821 22.158 1.00 73.06 272 ARG A O 1
ATOM 2271 N N . PHE A 1 273 ? 13.715 -8.719 20.469 1.00 73.00 273 PHE A N 1
ATOM 2272 C CA . PHE A 1 273 ? 12.666 -7.714 20.480 1.00 73.00 273 PHE A CA 1
ATOM 2273 C C . PHE A 1 273 ? 11.721 -7.946 21.653 1.00 73.00 273 PHE A C 1
ATOM 2275 O O . PHE A 1 273 ? 11.300 -9.081 21.893 1.00 73.00 273 PHE A O 1
ATOM 2282 N N . GLN A 1 274 ? 11.411 -6.869 22.363 1.00 77.88 274 GLN A N 1
ATOM 2283 C CA . GLN A 1 274 ? 10.469 -6.830 23.475 1.00 77.88 274 GLN A CA 1
ATOM 2284 C C . GLN A 1 274 ? 9.374 -5.806 23.155 1.00 77.88 274 GLN A C 1
ATOM 2286 O O . GLN A 1 274 ? 9.574 -4.889 22.359 1.00 77.88 274 GLN A O 1
ATOM 2291 N N . VAL A 1 275 ? 8.194 -6.009 23.740 1.00 80.94 275 VAL A N 1
ATOM 2292 C CA . VAL A 1 275 ? 7.007 -5.144 23.577 1.00 80.94 275 VAL A CA 1
ATOM 2293 C C . VAL A 1 275 ? 6.402 -4.846 24.953 1.00 80.94 275 VAL A C 1
ATOM 2295 O O . VAL A 1 275 ? 5.189 -4.827 25.153 1.00 80.94 275 VAL A O 1
ATOM 2298 N N . ASP A 1 276 ? 7.291 -4.662 25.928 1.00 79.25 276 ASP A N 1
ATOM 2299 C CA . ASP A 1 276 ? 7.003 -4.613 27.360 1.00 79.25 276 ASP A CA 1
ATOM 2300 C C . ASP A 1 276 ? 7.131 -3.178 27.896 1.00 79.25 276 ASP A C 1
ATOM 2302 O O . ASP A 1 276 ? 7.925 -2.881 28.783 1.00 79.25 276 ASP A O 1
ATOM 2306 N N . CYS A 1 277 ? 6.321 -2.275 27.342 1.00 80.56 277 CYS A N 1
ATOM 2307 C CA . CYS A 1 277 ? 6.189 -0.886 27.791 1.00 80.56 277 CYS A CA 1
ATOM 2308 C C . CYS A 1 277 ? 5.086 -0.725 28.848 1.00 80.56 277 CYS A C 1
ATOM 2310 O O . CYS A 1 277 ? 4.211 -1.589 28.979 1.00 80.56 277 CYS A O 1
ATOM 2312 N N . GLU A 1 278 ? 5.065 0.402 29.562 1.00 80.12 278 GLU A N 1
ATOM 2313 C CA . GLU A 1 278 ? 3.859 0.878 30.250 1.00 80.12 278 GLU A CA 1
ATOM 2314 C C . GLU A 1 278 ? 2.921 1.584 29.244 1.00 80.12 278 GLU A C 1
ATOM 2316 O O . GLU A 1 278 ? 3.387 2.447 28.498 1.00 80.12 278 GLU A O 1
ATOM 2321 N N . PRO A 1 279 ? 1.621 1.226 29.160 1.00 82.31 279 PRO A N 1
ATOM 2322 C CA . PRO A 1 279 ? 0.707 1.843 28.198 1.00 82.31 279 PRO A CA 1
ATOM 2323 C C . PRO A 1 279 ? 0.534 3.346 28.438 1.00 82.31 279 PRO A C 1
ATOM 2325 O O . PRO A 1 279 ? 0.055 3.761 29.496 1.00 82.31 279 PRO A O 1
ATOM 2328 N N . SER A 1 280 ? 0.867 4.157 27.433 1.00 82.06 280 SER A N 1
ATOM 2329 C CA . SER A 1 280 ? 0.662 5.609 27.468 1.00 82.06 280 SER A CA 1
ATOM 2330 C C . SER A 1 280 ? -0.823 5.979 27.574 1.00 82.06 280 SER A C 1
ATOM 2332 O O . SER A 1 280 ? -1.699 5.173 27.250 1.00 82.06 280 SER A O 1
ATOM 2334 N N . GLU A 1 281 ? -1.116 7.220 27.989 1.00 83.88 281 GLU A N 1
ATOM 2335 C CA . GLU A 1 281 ? -2.479 7.740 28.219 1.00 83.88 281 GLU A CA 1
ATOM 2336 C C . GLU A 1 281 ? -3.478 7.398 27.102 1.00 83.88 281 GLU A C 1
ATOM 2338 O O . GLU A 1 281 ? -4.651 7.139 27.365 1.00 83.88 281 GLU A O 1
ATOM 2343 N N . LEU A 1 282 ? -3.001 7.364 25.851 1.00 85.44 282 LEU A N 1
ATOM 2344 C CA . LEU A 1 282 ? -3.788 7.082 24.650 1.00 85.44 282 LEU A CA 1
ATOM 2345 C C . LEU A 1 282 ? -4.487 5.708 24.675 1.00 85.44 282 LEU A C 1
ATOM 2347 O O . LEU A 1 282 ? -5.507 5.505 24.008 1.00 85.44 282 LEU A O 1
ATOM 2351 N N . PHE A 1 283 ? -3.931 4.782 25.453 1.00 87.69 283 PHE A N 1
ATOM 2352 C CA . PHE A 1 283 ? -4.371 3.401 25.624 1.00 87.69 283 PHE A CA 1
ATOM 2353 C C . PHE A 1 283 ? -4.813 3.105 27.065 1.00 87.69 283 PHE A C 1
ATOM 2355 O O . PHE A 1 283 ? -4.970 1.945 27.443 1.00 87.69 283 PHE A O 1
ATOM 2362 N N . GLN A 1 284 ? -5.072 4.145 27.860 1.00 87.25 284 GLN A N 1
ATOM 2363 C CA . GLN A 1 284 ? -5.749 4.045 29.151 1.00 87.25 284 GLN A CA 1
ATOM 2364 C C . GLN A 1 284 ? -7.235 4.419 28.994 1.00 87.25 284 GLN A C 1
ATOM 2366 O O . GLN A 1 284 ? -7.618 5.140 28.072 1.00 87.25 284 GLN A O 1
ATOM 2371 N N . LEU A 1 285 ? -8.101 3.881 29.855 1.00 88.38 285 LEU A N 1
ATOM 2372 C CA . LEU A 1 285 ? -9.537 4.188 29.838 1.00 88.38 285 LEU A CA 1
ATOM 2373 C C . LEU A 1 285 ? -9.776 5.558 30.475 1.00 88.38 285 LEU A C 1
ATOM 2375 O O . LEU A 1 285 ? -9.437 5.750 31.639 1.00 88.38 285 LEU A O 1
ATOM 2379 N N . GLN A 1 286 ? -10.397 6.475 29.733 1.00 86.56 286 GLN A N 1
ATOM 2380 C CA . GLN A 1 286 ? -10.750 7.811 30.216 1.00 86.56 286 GLN A CA 1
ATOM 2381 C C . GLN A 1 286 ? -12.272 8.014 30.163 1.00 86.56 286 GLN A C 1
ATOM 2383 O O . GLN A 1 286 ? -12.953 7.476 29.284 1.00 86.56 286 GLN A O 1
ATOM 2388 N N . ASP A 1 287 ? -12.809 8.772 31.120 1.00 87.00 287 ASP A N 1
ATOM 2389 C CA . ASP A 1 287 ? -14.219 9.168 31.172 1.00 87.00 287 ASP A CA 1
ATOM 2390 C C . ASP A 1 287 ? -14.443 10.451 30.361 1.00 87.00 287 ASP A C 1
ATOM 2392 O O . ASP A 1 287 ? -13.911 11.511 30.692 1.00 87.00 287 ASP A O 1
ATOM 2396 N N . TYR A 1 288 ? -15.268 10.370 29.317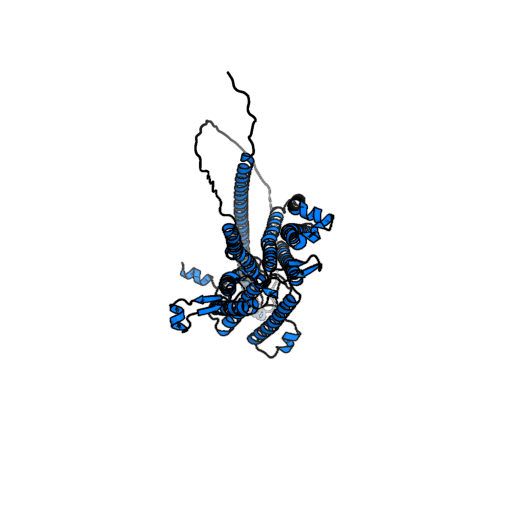 1.00 85.00 288 TYR A N 1
ATOM 2397 C CA . TYR A 1 288 ? -15.663 11.520 28.504 1.00 85.00 288 TYR A CA 1
ATOM 2398 C C . TYR A 1 288 ? -17.122 11.888 28.772 1.00 85.00 288 TYR A C 1
ATOM 2400 O O . TYR A 1 288 ? -18.005 11.029 28.727 1.00 85.00 288 TYR A O 1
ATOM 2408 N N . ALA A 1 289 ? -17.389 13.175 29.003 1.00 84.31 289 ALA A N 1
ATOM 2409 C CA . ALA A 1 289 ? -18.748 13.707 29.046 1.00 84.31 289 ALA A CA 1
ATOM 2410 C C . ALA A 1 289 ? -19.369 13.700 27.638 1.00 84.31 289 ALA A C 1
ATOM 2412 O O . ALA A 1 289 ? -18.729 14.111 26.666 1.00 84.31 289 ALA A O 1
ATOM 2413 N N . LEU A 1 290 ? -20.616 13.240 27.520 1.00 80.69 290 LEU A N 1
ATOM 2414 C CA . LEU A 1 290 ? -21.328 13.249 26.244 1.00 80.69 290 LEU A CA 1
ATOM 2415 C C . LEU A 1 290 ? -21.831 14.662 25.891 1.00 80.69 290 LEU A C 1
ATOM 2417 O O . LEU A 1 290 ? -22.296 15.390 26.766 1.00 80.69 290 LEU A O 1
ATOM 2421 N N . PRO A 1 291 ? -21.808 15.061 24.603 1.00 81.38 291 PRO A N 1
ATOM 2422 C CA . PRO A 1 291 ? -22.543 16.233 24.139 1.00 81.38 291 PRO A CA 1
ATOM 2423 C C . PRO A 1 291 ? -24.040 16.099 24.451 1.00 81.38 291 PRO A C 1
ATOM 2425 O O . PRO A 1 291 ? -24.621 15.037 24.230 1.00 81.38 291 PRO A O 1
ATOM 2428 N N . SER A 1 292 ? -24.687 17.188 24.868 1.00 78.25 292 SER A N 1
ATOM 2429 C CA . SER A 1 292 ? -26.091 17.201 25.326 1.00 78.25 292 SER A CA 1
ATOM 2430 C C . SER A 1 292 ? -27.113 16.664 24.307 1.00 78.25 292 SER A C 1
ATOM 2432 O O . SER A 1 292 ? -28.160 16.133 24.681 1.00 78.25 292 SER A O 1
ATOM 2434 N N . PHE A 1 293 ? -26.803 16.729 23.008 1.00 81.06 293 PHE A N 1
ATOM 2435 C CA . PHE A 1 293 ? -27.588 16.076 21.951 1.00 81.06 293 PHE A CA 1
ATOM 2436 C C . PHE A 1 293 ? -27.564 14.537 22.046 1.00 81.06 293 PHE A C 1
ATOM 2438 O O . PHE A 1 293 ? -28.588 13.893 21.834 1.00 81.06 293 PHE A O 1
ATOM 2445 N N . LEU A 1 294 ? -26.410 13.945 22.373 1.00 75.56 294 LEU A N 1
ATOM 2446 C CA . LEU A 1 294 ? -26.260 12.498 22.550 1.00 75.56 294 LEU A CA 1
ATOM 2447 C C . LEU A 1 294 ? -26.813 12.036 23.900 1.00 75.56 294 LEU A C 1
ATOM 2449 O O . LEU A 1 294 ? -27.505 11.024 23.934 1.00 75.56 294 LEU A O 1
ATOM 2453 N N . GLU A 1 295 ? -26.592 12.802 24.971 1.00 79.81 295 GLU A N 1
ATOM 2454 C CA . GLU A 1 295 ? -27.216 12.586 26.289 1.00 79.81 295 GLU A CA 1
ATOM 2455 C C . GLU A 1 295 ? -28.747 12.469 26.166 1.00 79.81 295 GLU A C 1
ATOM 2457 O O . GLU A 1 295 ? -29.347 11.518 26.665 1.00 79.81 295 GLU A O 1
ATOM 2462 N N . SER A 1 296 ? -29.367 13.367 25.389 1.00 78.00 296 SER A N 1
ATOM 2463 C CA . SER A 1 296 ? -30.811 13.370 25.095 1.00 78.00 296 SER A CA 1
ATOM 2464 C C . SER A 1 296 ? -31.314 12.135 24.327 1.00 78.00 296 SER A C 1
ATOM 2466 O O . SER A 1 296 ? -32.521 11.907 24.268 1.00 78.00 296 SER A O 1
ATOM 2468 N N . PHE A 1 297 ? -30.419 11.353 23.711 1.00 82.88 297 PHE A N 1
ATOM 2469 C CA . PHE A 1 297 ? -30.753 10.170 22.908 1.00 82.88 297 PHE A CA 1
ATOM 2470 C C . PHE A 1 297 ? -30.378 8.846 23.594 1.00 82.88 297 PHE A C 1
ATOM 2472 O O . PHE A 1 297 ? -31.074 7.849 23.415 1.00 82.88 297 PHE A O 1
ATOM 2479 N N . THR A 1 298 ? -29.295 8.815 24.378 1.00 78.25 298 THR A N 1
ATOM 2480 C CA . THR A 1 298 ? -28.804 7.604 25.065 1.00 78.25 298 THR A CA 1
ATOM 2481 C C . THR A 1 298 ? -29.180 7.540 26.545 1.00 78.25 298 THR A C 1
ATOM 2483 O O . THR A 1 298 ? -29.175 6.453 27.120 1.00 78.25 298 THR A O 1
ATOM 2486 N N . GLY A 1 299 ? -29.486 8.679 27.177 1.00 78.50 299 GLY A N 1
ATOM 2487 C CA . GLY A 1 299 ? -29.689 8.780 28.624 1.00 78.50 299 GLY A CA 1
ATOM 2488 C C . GLY A 1 299 ? -28.413 8.574 29.452 1.00 78.50 299 GLY A C 1
ATOM 2489 O O . GLY A 1 299 ? -28.506 8.322 30.652 1.00 78.50 299 GLY A O 1
ATOM 2490 N N . TRP A 1 300 ? -27.229 8.632 28.831 1.00 79.25 300 TRP A N 1
ATOM 2491 C CA . TRP A 1 300 ? -25.932 8.504 29.505 1.00 79.25 300 TRP A CA 1
ATOM 2492 C C . TRP A 1 300 ? -25.229 9.864 29.569 1.00 79.25 300 TRP A C 1
ATOM 2494 O O . TRP A 1 300 ? -25.220 10.605 28.588 1.00 79.25 300 TRP A O 1
ATOM 2504 N N . THR A 1 301 ? -24.613 10.175 30.710 1.00 78.31 301 THR A N 1
ATOM 2505 C CA . THR A 1 301 ? -23.893 11.439 30.951 1.00 78.31 301 THR A CA 1
ATOM 2506 C C . THR A 1 301 ? -22.394 11.323 30.661 1.00 78.31 301 THR A C 1
ATOM 2508 O O . THR A 1 301 ? -21.804 12.230 30.074 1.00 78.31 301 THR A O 1
ATOM 2511 N N . THR A 1 302 ? -21.777 10.191 31.017 1.00 85.81 302 THR A N 1
ATOM 2512 C CA . THR A 1 302 ? -20.372 9.873 30.725 1.00 85.81 302 THR A CA 1
ATOM 2513 C C . THR A 1 302 ? -20.229 8.545 29.984 1.00 85.81 302 THR A C 1
ATOM 2515 O O . THR A 1 302 ? -21.059 7.641 30.111 1.00 85.81 302 THR A O 1
ATOM 2518 N N . VAL A 1 303 ? -19.156 8.415 29.201 1.00 85.25 303 VAL A N 1
ATOM 2519 C CA . VAL A 1 303 ? -18.756 7.168 28.536 1.00 85.25 303 VAL A CA 1
ATOM 2520 C C . VAL A 1 303 ? -17.265 6.938 28.753 1.00 85.25 303 VAL A C 1
ATOM 2522 O O . VAL A 1 303 ? -16.445 7.808 28.459 1.00 85.25 303 VAL A O 1
ATOM 2525 N N . ARG A 1 304 ? -16.917 5.729 29.205 1.00 86.56 304 ARG A N 1
ATOM 2526 C CA . ARG A 1 304 ? -15.529 5.258 29.266 1.00 86.56 304 ARG A CA 1
ATOM 2527 C C . ARG A 1 304 ? -15.099 4.717 27.913 1.00 86.56 304 ARG A C 1
ATOM 2529 O O . ARG A 1 304 ? -15.687 3.754 27.420 1.00 86.56 304 ARG A O 1
ATOM 2536 N N . LEU A 1 305 ? -14.066 5.318 27.339 1.00 88.00 305 LEU A N 1
ATOM 2537 C CA . LEU A 1 305 ? -13.476 4.921 26.063 1.00 88.00 305 LEU A CA 1
ATOM 2538 C C . LEU A 1 305 ? -11.963 5.165 26.085 1.00 88.00 305 LEU A C 1
ATOM 2540 O O . LEU A 1 305 ? -11.467 6.004 26.836 1.00 88.00 305 LEU A O 1
ATOM 2544 N N . TYR A 1 306 ? -11.222 4.414 25.275 1.00 89.56 306 TYR A N 1
ATOM 2545 C CA . TYR A 1 306 ? -9.801 4.683 25.060 1.00 89.56 306 TYR A CA 1
ATOM 2546 C C . TYR A 1 306 ? -9.655 5.864 24.089 1.00 89.56 306 TYR A C 1
ATOM 2548 O O . TYR A 1 306 ? -10.299 5.823 23.034 1.00 89.56 306 TYR A O 1
ATOM 2556 N N . PRO A 1 307 ? -8.782 6.857 24.340 1.00 90.38 307 PRO A N 1
ATOM 2557 C CA . PRO A 1 307 ? -8.525 7.946 23.391 1.00 90.38 307 PRO A CA 1
ATOM 2558 C C . PRO A 1 307 ? -8.188 7.444 21.973 1.00 90.38 307 PRO A C 1
ATOM 2560 O O . PRO A 1 307 ? -8.657 7.998 20.977 1.00 90.38 307 PRO A O 1
ATOM 2563 N N . PHE A 1 308 ? -7.474 6.315 21.864 1.00 91.31 308 PHE A N 1
ATOM 2564 C CA . PHE A 1 308 ? -7.195 5.638 20.593 1.00 91.31 308 PHE A CA 1
ATOM 2565 C C . PHE A 1 308 ? -8.447 5.273 19.762 1.00 91.31 308 PHE A C 1
ATOM 2567 O O . PHE A 1 308 ? -8.369 5.232 18.534 1.00 91.31 308 PHE A O 1
ATOM 2574 N N . GLN A 1 309 ? -9.625 5.069 20.367 1.00 91.94 309 GLN A N 1
ATOM 2575 C CA . GLN A 1 309 ? -10.866 4.819 19.614 1.00 91.94 309 GLN A CA 1
ATOM 2576 C C . GLN A 1 309 ? -11.282 6.035 18.769 1.00 91.94 309 GLN A C 1
ATOM 2578 O O . GLN A 1 309 ? -11.788 5.860 17.661 1.00 91.94 309 GLN A O 1
ATOM 2583 N N . ILE A 1 310 ? -11.005 7.261 19.231 1.00 90.88 310 ILE A N 1
ATOM 2584 C CA . ILE A 1 310 ? -11.268 8.498 18.476 1.00 90.88 310 ILE A CA 1
ATOM 2585 C C . ILE A 1 310 ? -10.366 8.551 17.233 1.00 90.88 310 ILE A C 1
ATOM 2587 O O . ILE A 1 310 ? -10.838 8.810 16.124 1.00 90.88 310 ILE A O 1
ATOM 2591 N N . HIS A 1 311 ? -9.084 8.204 17.383 1.00 93.31 311 HIS A N 1
ATOM 2592 C CA . HIS A 1 311 ? -8.171 8.054 16.248 1.00 93.31 311 HIS A CA 1
ATOM 2593 C C . HIS A 1 311 ? -8.613 6.922 15.308 1.00 93.31 311 HIS A C 1
ATOM 2595 O O . HIS A 1 311 ? -8.592 7.091 14.090 1.00 93.31 311 HIS A O 1
ATOM 2601 N N . SER A 1 312 ? -9.108 5.800 15.840 1.00 94.81 312 SER A N 1
ATOM 2602 C CA . SER A 1 312 ? -9.646 4.697 15.037 1.00 94.81 312 SER A CA 1
ATOM 2603 C C . SER A 1 312 ? -10.852 5.106 14.178 1.00 94.81 312 SER A C 1
ATOM 2605 O O . SER A 1 312 ? -10.974 4.634 13.047 1.00 94.81 312 SER A O 1
ATOM 2607 N N . ILE A 1 313 ? -11.698 6.039 14.634 1.00 94.88 313 ILE A N 1
ATOM 2608 C CA . ILE A 1 313 ? -12.783 6.619 13.819 1.00 94.88 313 ILE A CA 1
ATOM 2609 C C . ILE A 1 313 ? -12.215 7.403 12.625 1.00 94.88 313 ILE A C 1
ATOM 2611 O O . ILE A 1 313 ? -12.700 7.243 11.504 1.00 94.88 313 ILE A O 1
ATOM 2615 N N . ALA A 1 314 ? -11.153 8.192 12.817 1.00 95.12 314 ALA A N 1
ATOM 2616 C CA . ALA A 1 314 ? -10.487 8.893 11.714 1.00 95.12 314 ALA A CA 1
ATOM 2617 C C . ALA A 1 314 ? -9.819 7.917 10.723 1.00 95.12 314 ALA A C 1
ATOM 2619 O O . ALA A 1 314 ? -9.984 8.052 9.509 1.00 95.12 314 ALA A O 1
ATOM 2620 N N . LEU A 1 315 ? -9.125 6.893 11.236 1.00 95.56 315 LEU A N 1
ATOM 2621 C CA . LEU A 1 315 ? -8.486 5.842 10.438 1.00 95.56 315 LEU A CA 1
ATOM 2622 C C . LEU A 1 315 ? -9.503 5.038 9.612 1.00 95.56 315 LEU A C 1
ATOM 2624 O O . LEU A 1 315 ? -9.330 4.877 8.407 1.00 95.56 315 LEU A O 1
ATOM 2628 N N . SER A 1 316 ? -10.581 4.556 10.233 1.00 96.56 316 SER A N 1
ATOM 2629 C CA . SER A 1 316 ? -11.640 3.789 9.556 1.00 96.56 316 SER A CA 1
ATOM 2630 C C . SER A 1 316 ? -12.411 4.624 8.526 1.00 96.56 316 SER A C 1
ATOM 2632 O O . SER A 1 316 ? -12.696 4.132 7.432 1.00 96.56 316 SER A O 1
ATOM 2634 N N . SER A 1 317 ? -12.666 5.904 8.821 1.00 95.62 317 SER A N 1
ATOM 2635 C CA . SER A 1 317 ? -13.277 6.844 7.870 1.00 95.62 317 SER A CA 1
ATOM 2636 C C . SER A 1 317 ? -12.396 7.056 6.636 1.00 95.62 317 SER A C 1
ATOM 2638 O O . SER A 1 317 ? -12.886 6.955 5.512 1.00 95.62 317 SER A O 1
ATOM 2640 N N . PHE A 1 318 ? -11.086 7.277 6.808 1.00 95.31 318 PHE A N 1
ATOM 2641 C CA . PHE A 1 318 ? -10.159 7.403 5.676 1.00 95.31 318 PHE A CA 1
ATOM 2642 C C . PHE A 1 318 ? -10.031 6.088 4.888 1.00 95.31 318 PHE A C 1
ATOM 2644 O O . PHE A 1 318 ? -10.116 6.099 3.658 1.00 95.31 318 PHE A O 1
ATOM 2651 N N . ALA A 1 319 ? -9.888 4.952 5.579 1.00 94.94 319 ALA A N 1
ATOM 2652 C CA . ALA A 1 319 ? -9.797 3.624 4.969 1.00 94.94 319 ALA A CA 1
ATOM 2653 C C . ALA A 1 319 ? -10.999 3.301 4.066 1.00 94.94 319 ALA A C 1
ATOM 2655 O O . ALA A 1 319 ? -10.835 2.643 3.036 1.00 94.94 319 ALA A O 1
ATOM 2656 N N . SER A 1 320 ? -12.196 3.782 4.422 1.00 94.19 320 SER A N 1
ATOM 2657 C CA . SER A 1 320 ? -13.399 3.573 3.619 1.00 94.19 320 SER A CA 1
ATOM 2658 C C . SER A 1 320 ? -13.641 4.636 2.543 1.00 94.19 320 SER A C 1
ATOM 2660 O O . SER A 1 320 ? -13.952 4.276 1.409 1.00 94.19 320 SER A O 1
ATOM 2662 N N . ILE A 1 321 ? -13.458 5.925 2.850 1.00 92.38 321 ILE A N 1
ATOM 2663 C CA . ILE A 1 321 ? -13.706 7.012 1.890 1.00 92.38 321 ILE A CA 1
ATOM 2664 C C . ILE A 1 321 ? -12.588 7.086 0.844 1.00 92.38 321 ILE A C 1
ATOM 2666 O O . ILE A 1 321 ? -12.865 7.109 -0.353 1.00 92.38 321 ILE A O 1
ATOM 2670 N N . MET A 1 322 ? -11.328 7.116 1.285 1.00 91.00 322 MET A N 1
ATOM 2671 C CA . MET A 1 322 ? -10.166 7.371 0.426 1.00 91.00 322 MET A CA 1
ATOM 2672 C C . MET A 1 322 ? -9.492 6.085 -0.061 1.00 91.00 322 MET A C 1
ATOM 2674 O O . MET A 1 322 ? -9.044 6.036 -1.206 1.00 91.00 322 MET A O 1
ATOM 2678 N N . GLY A 1 323 ? -9.470 5.023 0.753 1.00 87.44 323 GLY A N 1
ATOM 2679 C CA . GLY A 1 323 ? -8.870 3.727 0.398 1.00 87.44 323 GLY A CA 1
ATOM 2680 C C . GLY A 1 323 ? -9.301 3.173 -0.975 1.00 87.44 323 GLY A C 1
ATOM 2681 O O . GLY A 1 323 ? -8.429 2.863 -1.791 1.00 87.44 323 GLY A O 1
ATOM 2682 N N . PRO A 1 324 ? -10.609 3.127 -1.313 1.00 88.50 324 PRO A N 1
ATOM 2683 C CA . PRO A 1 324 ? -11.089 2.636 -2.608 1.00 88.50 324 PRO A CA 1
ATOM 2684 C C . PRO A 1 324 ? -10.570 3.398 -3.832 1.00 88.50 324 PRO A C 1
ATOM 2686 O O . PRO A 1 324 ? -10.533 2.825 -4.922 1.00 88.50 324 PRO A O 1
ATOM 2689 N N . PHE A 1 325 ? -10.130 4.655 -3.686 1.00 86.88 325 PHE A N 1
ATOM 2690 C CA . PHE A 1 325 ? -9.511 5.392 -4.790 1.00 86.88 325 PHE A CA 1
ATOM 2691 C C . PHE A 1 325 ? -8.154 4.804 -5.201 1.00 86.88 325 PHE A C 1
ATOM 2693 O O . PHE A 1 325 ? -7.807 4.901 -6.377 1.00 86.88 325 PHE A O 1
ATOM 2700 N N . GLY A 1 326 ? -7.444 4.109 -4.302 1.00 86.38 326 GLY A N 1
ATOM 2701 C CA . GLY A 1 326 ? -6.267 3.304 -4.650 1.00 86.38 326 GLY A CA 1
ATOM 2702 C C . GLY A 1 326 ? -6.627 2.182 -5.629 1.00 86.38 326 GLY A C 1
ATOM 2703 O O . GLY A 1 326 ? -6.068 2.105 -6.724 1.00 86.38 326 GLY A O 1
ATOM 2704 N N . GLY A 1 327 ? -7.661 1.398 -5.309 1.00 85.88 327 GLY A N 1
ATOM 2705 C CA . GLY A 1 327 ? -8.193 0.360 -6.199 1.00 85.88 327 GLY A CA 1
ATOM 2706 C C . GLY A 1 327 ? -8.798 0.895 -7.505 1.00 85.88 327 GLY A C 1
ATOM 2707 O O . GLY A 1 327 ? -8.706 0.244 -8.551 1.00 85.88 327 GLY A O 1
ATOM 2708 N N . PHE A 1 328 ? -9.377 2.103 -7.510 1.00 86.88 328 PHE A N 1
ATOM 2709 C CA . PHE A 1 328 ? -9.822 2.761 -8.748 1.00 86.88 328 PHE A CA 1
ATOM 2710 C C . PHE A 1 328 ? -8.645 3.232 -9.613 1.00 86.88 328 PHE A C 1
ATOM 2712 O O . PHE A 1 328 ? -8.684 3.042 -10.831 1.00 86.88 328 PHE A O 1
ATOM 2719 N N . PHE A 1 329 ? -7.586 3.780 -9.009 1.00 86.62 329 PHE A N 1
ATOM 2720 C CA . PHE A 1 329 ? -6.354 4.163 -9.700 1.00 86.62 329 PHE A CA 1
ATOM 2721 C C . PHE A 1 329 ? -5.658 2.943 -10.317 1.00 86.62 329 PHE A C 1
ATOM 2723 O O . PHE A 1 329 ? -5.387 2.934 -11.519 1.00 86.62 329 PHE A O 1
ATOM 2730 N N . ALA A 1 330 ? -5.467 1.874 -9.541 1.00 85.06 330 ALA A N 1
ATOM 2731 C CA . ALA A 1 330 ? -4.901 0.613 -10.014 1.00 85.06 330 ALA A CA 1
ATOM 2732 C C . ALA A 1 330 ? -5.763 -0.033 -11.117 1.00 85.06 330 ALA A C 1
ATOM 2734 O O . ALA A 1 330 ? -5.241 -0.497 -12.132 1.00 85.06 330 ALA A O 1
ATOM 2735 N N . SER A 1 331 ? -7.095 0.018 -10.994 1.00 84.75 331 SER A N 1
ATOM 2736 C CA . SER A 1 331 ? -8.006 -0.392 -12.072 1.00 84.75 331 SER A CA 1
ATOM 2737 C C . SER A 1 331 ? -7.815 0.445 -13.344 1.00 84.75 331 SER A C 1
ATOM 2739 O O . SER A 1 331 ? -7.761 -0.116 -14.438 1.00 84.75 331 SER A O 1
ATOM 2741 N N . GLY A 1 332 ? -7.679 1.770 -13.219 1.00 85.81 332 GLY A N 1
ATOM 2742 C CA . GLY A 1 332 ? -7.444 2.691 -14.337 1.00 85.81 332 GLY A CA 1
ATOM 2743 C C . GLY A 1 332 ? -6.121 2.435 -15.052 1.00 85.81 332 GLY A C 1
ATOM 2744 O O . GLY A 1 332 ? -6.105 2.284 -16.274 1.00 85.81 332 GLY A O 1
ATOM 2745 N N . PHE A 1 333 ? -5.040 2.285 -14.285 1.00 85.62 333 PHE A N 1
ATOM 2746 C CA . PHE A 1 333 ? -3.717 1.883 -14.762 1.00 85.62 333 PHE A CA 1
ATOM 2747 C C . PHE A 1 333 ? -3.792 0.589 -15.585 1.00 85.62 333 PHE A C 1
ATOM 2749 O O . PHE A 1 333 ? -3.354 0.553 -16.735 1.00 85.62 333 PHE A O 1
ATOM 2756 N N . LYS A 1 334 ? -4.445 -0.454 -15.053 1.00 85.88 334 LYS A N 1
ATOM 2757 C CA . LYS A 1 334 ? -4.620 -1.724 -15.772 1.00 85.88 334 LYS A CA 1
ATOM 2758 C C . LYS A 1 334 ? -5.382 -1.556 -17.091 1.00 85.88 334 LYS A C 1
ATOM 2760 O O . LYS A 1 334 ? -4.976 -2.127 -18.102 1.00 85.88 334 LYS A O 1
ATOM 2765 N N . ARG A 1 335 ? -6.438 -0.728 -17.131 1.00 85.94 335 ARG A N 1
ATOM 2766 C CA . ARG A 1 335 ? -7.166 -0.437 -18.385 1.00 85.94 335 ARG A CA 1
ATOM 2767 C C . ARG A 1 335 ? -6.329 0.337 -19.401 1.00 85.94 335 ARG A C 1
ATOM 2769 O O . ARG A 1 335 ? -6.424 0.017 -20.583 1.00 85.94 335 ARG A O 1
ATOM 2776 N N . ALA A 1 336 ? -5.487 1.278 -18.970 1.00 85.50 336 ALA A N 1
ATOM 2777 C CA . ALA A 1 336 ? -4.594 2.016 -19.866 1.00 85.50 336 ALA A CA 1
ATOM 2778 C C . ALA A 1 336 ? -3.630 1.081 -20.623 1.00 85.50 336 ALA A C 1
ATOM 2780 O O . ALA A 1 336 ? -3.445 1.232 -21.829 1.00 85.50 336 ALA A O 1
ATOM 2781 N N . PHE A 1 337 ? -3.103 0.053 -19.949 1.00 82.88 337 PHE A N 1
ATOM 2782 C CA . PHE A 1 337 ? -2.224 -0.960 -20.553 1.00 82.88 337 PHE A CA 1
ATOM 2783 C C . PHE A 1 337 ? -2.962 -2.171 -21.148 1.00 82.88 337 PHE A C 1
ATOM 2785 O O . PHE A 1 337 ? -2.323 -3.142 -21.541 1.00 82.88 337 PHE A O 1
ATOM 2792 N N . LYS A 1 338 ? -4.301 -2.122 -21.242 1.00 83.81 338 LYS A N 1
ATOM 2793 C CA . LYS A 1 338 ? -5.175 -3.212 -21.729 1.00 83.81 338 LYS A CA 1
ATOM 2794 C C . LYS A 1 338 ? -5.032 -4.545 -20.968 1.00 83.81 338 LYS A C 1
ATOM 2796 O O . LYS A 1 338 ? -5.468 -5.582 -21.463 1.00 83.81 338 LYS A O 1
ATOM 2801 N N . ILE A 1 339 ? -4.490 -4.518 -19.750 1.00 79.94 339 ILE A N 1
ATOM 2802 C CA . ILE A 1 339 ? -4.382 -5.681 -18.859 1.00 79.94 339 ILE A CA 1
ATOM 2803 C C . ILE A 1 339 ? -5.598 -5.780 -17.917 1.00 79.94 339 ILE A C 1
ATOM 2805 O O . ILE A 1 339 ? -6.434 -4.872 -17.815 1.00 79.94 339 ILE A O 1
ATOM 2809 N N . LYS A 1 340 ? -5.735 -6.927 -17.243 1.00 72.62 340 LYS A N 1
ATOM 2810 C CA . LYS A 1 340 ? -6.862 -7.239 -16.342 1.00 72.62 340 LYS A CA 1
ATOM 2811 C C . LYS A 1 340 ? -6.446 -7.257 -14.870 1.00 72.62 340 LYS A C 1
ATOM 2813 O O . LYS A 1 340 ? -7.136 -6.653 -14.047 1.00 72.62 340 LYS A O 1
ATOM 2818 N N . ASP A 1 341 ? -5.298 -7.865 -14.590 1.00 74.94 341 ASP A N 1
ATOM 2819 C CA . ASP A 1 341 ? -4.668 -8.067 -13.279 1.00 74.94 341 ASP A CA 1
ATOM 2820 C C . ASP A 1 341 ? -3.157 -7.779 -13.433 1.00 74.94 341 ASP A C 1
ATOM 2822 O O . ASP A 1 341 ? -2.661 -7.777 -14.564 1.00 74.94 341 ASP A O 1
ATOM 2826 N N . PHE A 1 342 ? -2.428 -7.475 -12.354 1.00 72.56 342 PHE A N 1
ATOM 2827 C CA . PHE A 1 342 ? -0.997 -7.126 -12.428 1.00 72.56 342 PHE A CA 1
ATOM 2828 C C . PHE A 1 342 ? -0.109 -8.348 -12.719 1.00 72.56 342 PHE A C 1
ATOM 2830 O O . PHE A 1 342 ? 0.909 -8.230 -13.400 1.00 72.56 342 PHE A O 1
ATOM 2837 N N . ALA A 1 343 ? -0.497 -9.520 -12.218 1.00 74.44 343 ALA A N 1
ATOM 2838 C CA . ALA A 1 343 ? 0.157 -10.801 -12.470 1.00 74.44 343 ALA A CA 1
ATOM 2839 C C . ALA A 1 343 ? -0.802 -11.963 -12.158 1.00 74.44 343 ALA A C 1
ATOM 2841 O O . ALA A 1 343 ? -1.914 -11.748 -11.682 1.00 74.44 343 ALA A O 1
ATOM 2842 N N . ASN A 1 344 ? -0.341 -13.201 -12.357 1.00 73.75 344 ASN A N 1
ATOM 2843 C CA . ASN A 1 344 ? -1.042 -14.421 -11.933 1.00 73.75 344 ASN A CA 1
ATOM 2844 C C . ASN A 1 344 ? -0.339 -15.060 -10.714 1.00 73.75 344 ASN A C 1
ATOM 2846 O O . ASN A 1 344 ? -0.222 -16.280 -10.620 1.00 73.75 344 ASN A O 1
ATOM 2850 N N . THR A 1 345 ? 0.201 -14.233 -9.811 1.00 67.50 345 THR A N 1
ATOM 2851 C CA . THR A 1 345 ? 1.053 -14.665 -8.686 1.00 67.50 345 THR A CA 1
ATOM 2852 C C . THR A 1 345 ? 0.293 -15.487 -7.642 1.00 67.50 345 THR A C 1
ATOM 2854 O O . THR A 1 345 ? 0.880 -16.368 -7.017 1.00 67.50 345 THR A O 1
ATOM 2857 N N . ILE A 1 346 ? -1.007 -15.228 -7.464 1.00 60.06 346 ILE A N 1
ATOM 2858 C CA . ILE A 1 346 ? -1.898 -16.010 -6.601 1.00 60.06 346 ILE A CA 1
ATOM 2859 C C . ILE A 1 346 ? -2.954 -16.691 -7.493 1.00 60.06 346 ILE A C 1
ATOM 2861 O O . ILE A 1 346 ? -3.750 -15.983 -8.127 1.00 60.06 346 ILE A O 1
ATOM 2865 N N . PRO A 1 347 ? -3.003 -18.039 -7.560 1.00 47.91 347 PRO A N 1
ATOM 2866 C CA . PRO A 1 347 ? -3.919 -18.753 -8.450 1.00 47.91 347 PRO A CA 1
ATOM 2867 C C . PRO A 1 347 ? -5.378 -18.392 -8.148 1.00 47.91 347 PRO A C 1
ATOM 2869 O O . PRO A 1 347 ? -5.814 -18.383 -6.995 1.00 47.91 347 PRO A O 1
ATOM 2872 N N . GLY A 1 348 ? -6.120 -18.019 -9.192 1.00 54.56 348 GLY A N 1
ATOM 2873 C CA . GLY A 1 348 ? -7.513 -17.585 -9.089 1.00 54.56 348 GLY A CA 1
ATOM 2874 C C . GLY A 1 348 ? -7.732 -16.205 -8.468 1.00 54.56 348 GLY A C 1
ATOM 2875 O O . GLY A 1 348 ? -8.889 -15.802 -8.335 1.00 54.56 348 GLY A O 1
ATOM 2876 N N . HIS A 1 349 ? -6.681 -15.482 -8.053 1.00 61.50 349 HIS A N 1
ATOM 2877 C CA . HIS A 1 349 ? -6.803 -14.225 -7.298 1.00 61.50 349 HIS A CA 1
ATOM 2878 C C . HIS A 1 349 ? -5.939 -13.046 -7.788 1.00 61.50 349 HIS A C 1
ATOM 2880 O O . HIS A 1 349 ? -6.132 -11.939 -7.278 1.00 61.50 349 HIS A O 1
ATOM 2886 N N . GLY A 1 350 ? -5.105 -13.228 -8.815 1.00 72.44 350 GLY A N 1
ATOM 2887 C CA . GLY A 1 350 ? -4.381 -12.142 -9.492 1.00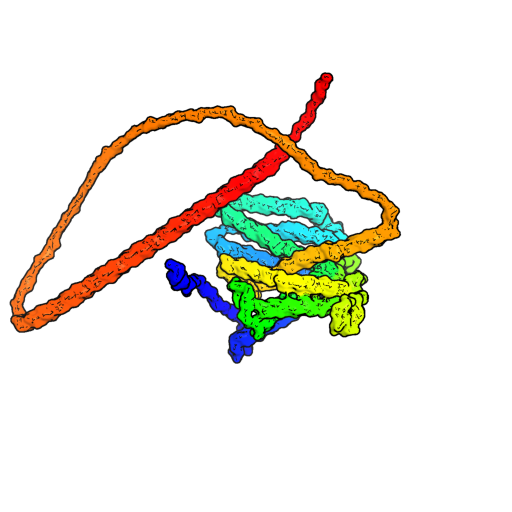 72.44 350 GLY A CA 1
ATOM 2888 C C . GLY A 1 350 ? -2.987 -11.880 -8.917 1.00 72.44 350 GLY A C 1
ATOM 2889 O O . GLY A 1 350 ? -2.341 -12.791 -8.391 1.00 72.44 350 GLY A O 1
ATOM 2890 N N . GLY A 1 351 ? -2.506 -10.643 -9.053 1.00 77.75 351 GLY A N 1
ATOM 2891 C CA . GLY A 1 351 ? -1.213 -10.217 -8.531 1.00 77.75 351 GLY A CA 1
ATOM 2892 C C . GLY A 1 351 ? -1.253 -9.959 -7.028 1.00 77.75 351 GLY A C 1
ATOM 2893 O O . GLY A 1 351 ? -2.316 -9.866 -6.410 1.00 77.75 351 GLY A O 1
ATOM 2894 N N . ILE A 1 352 ? -0.076 -9.790 -6.436 1.00 84.25 352 ILE A N 1
ATOM 2895 C CA . ILE A 1 352 ? 0.049 -9.267 -5.074 1.00 84.25 352 ILE A CA 1
ATOM 2896 C C . ILE A 1 352 ? -0.294 -7.766 -5.076 1.00 84.25 352 ILE A C 1
ATOM 2898 O O . ILE A 1 352 ? -0.992 -7.304 -4.177 1.00 84.25 352 ILE A O 1
ATOM 2902 N N . MET A 1 353 ? 0.058 -7.018 -6.129 1.00 84.06 353 MET A N 1
ATOM 2903 C CA . MET A 1 353 ? -0.347 -5.614 -6.283 1.00 84.06 353 MET A CA 1
ATOM 2904 C C . MET A 1 353 ? -1.881 -5.440 -6.327 1.00 84.06 353 MET A C 1
ATOM 2906 O O . MET A 1 353 ? -2.399 -4.521 -5.698 1.00 84.06 353 MET A O 1
ATOM 2910 N N . ASP A 1 354 ? -2.630 -6.379 -6.929 1.00 80.69 354 ASP A N 1
ATOM 2911 C CA . ASP A 1 354 ? -4.113 -6.411 -6.918 1.00 80.69 354 ASP A CA 1
ATOM 2912 C C . ASP A 1 354 ? -4.744 -6.592 -5.515 1.00 80.69 354 ASP A C 1
ATOM 2914 O O . ASP A 1 354 ? -5.965 -6.720 -5.395 1.00 80.69 354 ASP A O 1
ATOM 2918 N N . ARG A 1 355 ? -3.929 -6.691 -4.456 1.00 82.88 355 ARG A N 1
ATOM 2919 C CA . ARG A 1 355 ? -4.357 -6.889 -3.059 1.00 82.88 355 ARG A CA 1
ATOM 2920 C C . ARG A 1 355 ? -3.835 -5.834 -2.090 1.00 82.88 355 ARG A C 1
ATOM 2922 O O . ARG A 1 355 ? -4.321 -5.770 -0.962 1.00 82.88 355 ARG A O 1
ATOM 2929 N N . PHE A 1 356 ? -2.882 -5.011 -2.522 1.00 83.94 356 PHE A N 1
ATOM 2930 C CA . PHE A 1 356 ? -2.318 -3.922 -1.726 1.00 83.94 356 PHE A CA 1
ATOM 2931 C C . PHE A 1 356 ? -2.589 -2.532 -2.329 1.00 83.94 356 PHE A C 1
ATOM 2933 O O . PHE A 1 356 ? -2.319 -1.540 -1.659 1.00 83.94 356 PHE A O 1
ATOM 2940 N N . ASP A 1 357 ? -3.190 -2.430 -3.521 1.00 79.56 357 ASP A N 1
ATOM 2941 C CA . ASP A 1 357 ? -3.571 -1.166 -4.180 1.00 79.56 357 ASP A CA 1
ATOM 2942 C C . ASP A 1 357 ? -4.332 -0.171 -3.273 1.00 79.56 357 ASP A C 1
ATOM 2944 O O . ASP A 1 357 ? -3.951 0.997 -3.191 1.00 79.56 357 ASP A O 1
ATOM 2948 N N . CYS A 1 358 ? -5.341 -0.625 -2.524 1.00 82.06 358 CYS A N 1
ATOM 2949 C CA . CYS A 1 358 ? -6.042 0.180 -1.512 1.00 82.06 358 CYS A CA 1
ATOM 2950 C C . CYS A 1 358 ? -5.185 0.491 -0.261 1.00 82.06 358 CYS A C 1
ATOM 2952 O O . CYS A 1 358 ? -5.386 1.520 0.384 1.00 82.06 358 CYS A O 1
ATOM 2954 N N . GLN A 1 359 ? -4.225 -0.373 0.091 1.00 84.88 359 GLN A N 1
ATOM 2955 C CA . GLN A 1 359 ? -3.377 -0.231 1.288 1.00 84.88 359 GLN A CA 1
ATOM 2956 C C . GLN A 1 359 ? -2.282 0.837 1.108 1.00 84.88 359 GLN A C 1
ATOM 2958 O O . GLN A 1 359 ? -1.897 1.488 2.081 1.00 84.88 359 GLN A O 1
ATOM 2963 N N . TYR A 1 360 ? -1.811 1.073 -0.124 1.00 78.12 360 TYR A N 1
ATOM 2964 C CA . TYR A 1 360 ? -0.757 2.059 -0.414 1.00 78.12 360 TYR A CA 1
ATOM 2965 C C . TYR A 1 360 ? -1.117 3.496 -0.003 1.00 78.12 360 TYR A C 1
ATOM 2967 O O . TYR A 1 360 ? -0.236 4.237 0.420 1.00 78.12 360 TYR A O 1
ATOM 2975 N N . LEU A 1 361 ? -2.394 3.896 -0.071 1.00 86.12 361 LEU A N 1
ATOM 2976 C CA . LEU A 1 361 ? -2.830 5.209 0.430 1.00 86.12 361 LEU A CA 1
ATOM 2977 C C . LEU A 1 361 ? -2.938 5.246 1.962 1.00 86.12 361 LEU A C 1
ATOM 2979 O O . LEU A 1 361 ? -2.708 6.289 2.574 1.00 86.12 361 LEU A O 1
ATOM 2983 N N . MET A 1 362 ? -3.267 4.111 2.585 1.00 91.88 362 MET A N 1
ATOM 2984 C CA . MET A 1 362 ? -3.438 4.011 4.034 1.00 91.88 362 MET A CA 1
ATOM 2985 C C . MET A 1 362 ? -2.101 4.158 4.776 1.00 91.88 362 MET A C 1
ATOM 2987 O O . MET A 1 362 ? -2.043 4.822 5.807 1.00 91.88 362 MET A O 1
ATOM 2991 N N . ALA A 1 363 ? -1.017 3.605 4.223 1.00 90.50 363 ALA A N 1
ATOM 2992 C CA . ALA A 1 363 ? 0.331 3.661 4.794 1.00 90.50 363 ALA A CA 1
ATOM 2993 C C . ALA A 1 363 ? 0.831 5.095 5.068 1.00 90.50 363 ALA A C 1
ATOM 2995 O O . ALA A 1 363 ? 1.172 5.419 6.210 1.00 90.50 363 ALA A O 1
ATOM 2996 N N . THR A 1 364 ? 0.823 5.963 4.044 1.00 91.44 364 THR A N 1
ATOM 2997 C CA . THR A 1 364 ? 1.171 7.390 4.196 1.00 91.44 364 THR A CA 1
ATOM 2998 C C . THR A 1 364 ? 0.216 8.095 5.152 1.00 91.44 364 THR A C 1
ATOM 3000 O O . THR A 1 364 ? 0.671 8.850 6.006 1.00 91.44 364 THR A O 1
ATOM 3003 N N . PHE A 1 365 ? -1.098 7.860 5.030 1.00 93.75 365 PHE A N 1
ATOM 3004 C CA . PHE A 1 365 ? -2.077 8.545 5.874 1.00 93.75 365 PHE A CA 1
ATOM 3005 C C . PHE A 1 365 ? -1.838 8.272 7.359 1.00 93.75 365 PHE A C 1
ATOM 3007 O O . PHE A 1 365 ? -1.772 9.217 8.135 1.00 93.75 365 PHE A O 1
ATOM 3014 N N . VAL A 1 366 ? -1.632 7.010 7.746 1.00 94.31 366 VAL A N 1
ATOM 3015 C CA . VAL A 1 366 ? -1.334 6.629 9.136 1.00 94.31 366 VAL A CA 1
ATOM 3016 C C . VAL A 1 366 ? -0.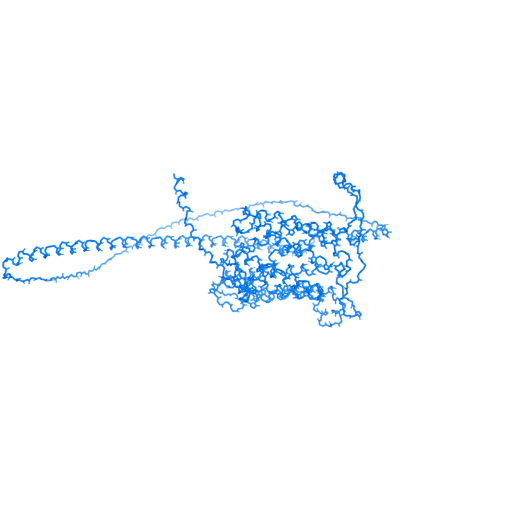052 7.299 9.630 1.00 94.31 366 VAL A C 1
ATOM 3018 O O . VAL A 1 366 ? -0.052 7.857 10.723 1.00 94.31 366 VAL A O 1
ATOM 3021 N N . ASN A 1 367 ? 1.014 7.307 8.824 1.00 92.75 367 ASN A N 1
ATOM 3022 C CA . ASN A 1 367 ? 2.296 7.890 9.224 1.00 92.75 367 ASN A CA 1
ATOM 3023 C C . ASN A 1 367 ? 2.192 9.410 9.451 1.00 92.75 367 ASN A C 1
ATOM 3025 O O . ASN A 1 367 ? 2.568 9.916 10.508 1.00 92.75 367 ASN A O 1
ATOM 3029 N N . VAL A 1 368 ? 1.574 10.125 8.505 1.00 92.75 368 VAL A N 1
ATOM 3030 C CA . VAL A 1 368 ? 1.302 11.568 8.615 1.00 92.75 368 VAL A CA 1
ATOM 3031 C C . VAL A 1 368 ? 0.348 11.868 9.776 1.00 92.75 368 VAL A C 1
ATOM 3033 O O . VAL A 1 368 ? 0.518 12.878 10.458 1.00 92.75 368 VAL A O 1
ATOM 3036 N N . TYR A 1 369 ? -0.631 10.999 10.038 1.00 93.56 369 TYR A N 1
ATOM 3037 C CA . TYR A 1 369 ? -1.585 11.151 11.136 1.00 93.56 369 TYR A CA 1
ATOM 3038 C C . TYR A 1 369 ? -0.906 11.017 12.507 1.00 93.56 369 TYR A C 1
ATOM 3040 O O . TYR A 1 369 ? -1.115 11.873 13.366 1.00 93.56 369 TYR A O 1
ATOM 3048 N N . ILE A 1 370 ? -0.047 10.006 12.695 1.00 90.38 370 ILE A N 1
ATOM 3049 C CA . ILE A 1 370 ? 0.760 9.840 13.916 1.00 90.38 370 ILE A CA 1
ATOM 3050 C C . ILE A 1 370 ? 1.647 11.075 14.120 1.00 90.38 370 ILE A C 1
ATOM 3052 O O . ILE A 1 370 ? 1.571 11.715 15.170 1.00 90.38 370 ILE A O 1
ATOM 3056 N N . ALA A 1 371 ? 2.407 11.475 13.096 1.00 88.88 371 ALA A N 1
ATOM 3057 C CA . ALA A 1 371 ? 3.302 12.628 13.176 1.00 88.88 371 ALA A CA 1
ATOM 3058 C C . ALA A 1 371 ? 2.565 13.941 13.516 1.00 88.88 371 ALA A C 1
ATOM 3060 O O . ALA A 1 371 ? 3.054 14.732 14.320 1.00 88.88 371 ALA A O 1
ATOM 3061 N N . SER A 1 372 ? 1.375 14.158 12.942 1.00 89.50 372 SER A N 1
ATOM 3062 C CA . SER A 1 372 ? 0.612 15.406 13.104 1.00 89.50 372 SER A CA 1
ATOM 3063 C C . SER A 1 372 ? -0.172 15.486 14.417 1.00 89.50 372 SER A C 1
ATOM 3065 O O . SER A 1 372 ? -0.228 16.551 15.025 1.00 89.50 372 SER A O 1
ATOM 3067 N N . PHE A 1 373 ? -0.810 14.392 14.847 1.00 86.94 373 PHE A N 1
ATOM 3068 C CA . PHE A 1 373 ? -1.772 14.410 15.960 1.00 86.94 373 PHE A CA 1
ATOM 3069 C C . PHE A 1 373 ? -1.263 13.752 17.247 1.00 86.94 373 PHE A C 1
ATOM 3071 O O . PHE A 1 373 ? -1.882 13.934 18.292 1.00 86.94 373 PHE A O 1
ATOM 3078 N N . ILE A 1 374 ? -0.165 12.989 17.188 1.00 83.19 374 ILE A N 1
ATOM 3079 C CA . ILE A 1 374 ? 0.274 12.118 18.292 1.00 83.19 374 ILE A CA 1
ATOM 3080 C C . ILE A 1 374 ? 1.706 12.445 18.700 1.00 83.19 374 ILE A C 1
ATOM 3082 O O . ILE A 1 374 ? 1.948 12.716 19.873 1.00 83.19 374 ILE A O 1
ATOM 3086 N N . SER A 1 375 ? 2.637 12.544 17.748 1.00 70.38 375 SER A N 1
ATOM 3087 C CA . SER A 1 375 ? 3.996 13.025 18.030 1.00 70.38 375 SER A CA 1
ATOM 3088 C C . SER A 1 375 ? 3.993 14.485 18.495 1.00 70.38 375 SER A C 1
ATOM 3090 O O . SER A 1 375 ? 4.770 14.841 19.373 1.00 70.38 375 SER A O 1
ATOM 3092 N N . PHE A 1 376 ? 3.057 15.312 18.007 1.00 58.09 376 PHE A N 1
ATOM 3093 C CA . PHE A 1 376 ? 2.822 16.650 18.562 1.00 58.09 376 PHE A CA 1
ATOM 3094 C C . PHE A 1 376 ? 2.335 16.614 20.023 1.00 58.09 376 PHE A C 1
ATOM 3096 O O . PHE A 1 376 ? 2.694 17.503 20.791 1.00 58.09 376 PHE A O 1
ATOM 3103 N N . LYS A 1 377 ? 1.561 15.592 20.435 1.00 54.44 377 LYS A N 1
ATOM 3104 C CA . LYS A 1 377 ? 1.183 15.425 21.848 1.00 54.44 377 LYS A CA 1
ATOM 3105 C C . LYS A 1 377 ? 2.385 14.971 22.681 1.00 54.44 377 LYS A C 1
ATOM 3107 O O . LYS A 1 377 ? 2.661 15.656 23.651 1.00 54.44 377 LYS A O 1
ATOM 3112 N N . LYS A 1 378 ? 3.150 13.948 22.248 1.00 56.12 378 LYS A N 1
ATOM 3113 C CA . LYS A 1 378 ? 4.418 13.533 22.901 1.00 56.12 378 LYS A CA 1
ATOM 3114 C C . LYS A 1 378 ? 5.303 14.755 23.188 1.00 56.12 378 LYS A C 1
ATOM 3116 O O . LYS A 1 378 ? 5.551 15.067 24.341 1.00 56.12 378 LYS A O 1
ATOM 3121 N N . ILE A 1 379 ? 5.637 15.521 22.142 1.00 55.12 379 ILE A N 1
ATOM 3122 C CA . ILE A 1 379 ? 6.476 16.725 22.250 1.00 55.12 379 ILE A CA 1
ATOM 3123 C C . ILE A 1 379 ? 5.860 17.759 23.200 1.00 55.12 379 ILE A C 1
ATOM 3125 O O . ILE A 1 379 ? 6.582 18.347 23.993 1.00 55.12 379 ILE A O 1
ATOM 3129 N N . LYS A 1 380 ? 4.544 18.007 23.151 1.00 45.44 380 LYS A N 1
ATOM 3130 C CA . LYS A 1 380 ? 3.905 18.968 24.061 1.00 45.44 380 LYS A CA 1
ATOM 3131 C C . LYS A 1 380 ? 3.920 18.491 25.518 1.00 45.44 380 LYS A C 1
ATOM 3133 O O . LYS A 1 380 ? 4.116 19.314 26.404 1.00 45.44 380 LYS A O 1
ATOM 3138 N N . ASP A 1 381 ? 3.696 17.205 25.761 1.00 54.56 381 ASP A N 1
ATOM 3139 C CA . ASP A 1 381 ? 3.714 16.625 27.103 1.00 54.56 381 ASP A CA 1
ATOM 3140 C C . ASP A 1 381 ? 5.151 16.649 27.673 1.00 54.56 381 ASP A C 1
ATOM 3142 O O . ASP A 1 381 ? 5.341 17.086 28.807 1.00 54.56 381 ASP A O 1
ATOM 3146 N N . ASP A 1 382 ? 6.163 16.309 26.858 1.00 56.94 382 ASP A N 1
ATOM 3147 C CA . ASP A 1 382 ? 7.592 16.435 27.193 1.00 56.94 382 ASP A CA 1
ATOM 3148 C C . ASP A 1 382 ? 7.962 17.896 27.522 1.00 56.94 382 ASP A C 1
ATOM 3150 O O . ASP A 1 382 ? 8.531 18.173 28.577 1.00 56.94 382 ASP A O 1
ATOM 3154 N N . TYR A 1 383 ? 7.579 18.857 26.669 1.00 55.19 383 TYR A N 1
ATOM 3155 C CA . TYR A 1 383 ? 7.845 20.286 26.892 1.00 55.19 383 TYR A CA 1
ATOM 3156 C C . TYR A 1 383 ? 7.130 20.855 28.125 1.00 55.19 383 TYR A C 1
ATOM 3158 O O . TYR A 1 383 ? 7.650 21.785 28.728 1.00 55.19 383 TYR A O 1
ATOM 3166 N N . ILE A 1 384 ? 5.969 20.327 28.526 1.00 53.50 384 ILE A N 1
ATOM 3167 C CA . ILE A 1 384 ? 5.301 20.741 29.775 1.00 53.50 384 ILE A CA 1
ATOM 3168 C C . ILE A 1 384 ? 5.993 20.120 30.995 1.00 53.50 384 ILE A C 1
ATOM 3170 O O . ILE A 1 384 ? 6.154 20.801 32.007 1.00 53.50 384 ILE A O 1
ATOM 3174 N N . GLY A 1 385 ? 6.477 18.878 30.880 1.00 45.31 385 GLY A N 1
ATOM 3175 C CA . GLY A 1 385 ? 7.362 18.270 31.877 1.00 45.31 385 GLY A CA 1
ATOM 3176 C C . GLY A 1 385 ? 8.677 19.041 32.057 1.00 45.31 385 GLY A C 1
ATOM 3177 O O . GLY A 1 385 ? 9.171 19.152 33.179 1.00 45.31 385 GLY A O 1
ATOM 3178 N N . GLU A 1 386 ? 9.212 19.632 30.982 1.00 43.66 386 GLU A N 1
ATOM 3179 C CA . GLU A 1 386 ? 10.351 20.554 31.055 1.00 43.66 386 GLU A CA 1
ATOM 3180 C C . GLU A 1 386 ? 9.964 21.968 31.528 1.00 43.66 386 GLU A C 1
ATOM 3182 O O . GLU A 1 386 ? 10.726 22.554 32.291 1.00 43.66 386 GLU A O 1
ATOM 3187 N N . GLU A 1 387 ? 8.806 22.540 31.167 1.00 40.03 387 GLU A N 1
ATOM 3188 C CA . GLU A 1 387 ? 8.386 23.872 31.652 1.00 40.03 387 GLU A CA 1
ATOM 3189 C C . GLU A 1 387 ? 8.128 23.897 33.170 1.00 40.03 387 GLU A C 1
ATOM 3191 O O . GLU A 1 387 ? 8.429 24.904 33.813 1.00 40.03 387 GLU A O 1
ATOM 3196 N N . GLU A 1 388 ? 7.683 22.788 33.777 1.00 39.56 388 GLU A N 1
ATOM 3197 C CA . GLU A 1 388 ? 7.601 22.654 35.244 1.00 39.56 388 GLU A CA 1
ATOM 3198 C C . GLU A 1 388 ? 8.995 22.559 35.919 1.00 39.56 388 GLU A C 1
ATOM 3200 O O . GLU A 1 388 ? 9.108 22.688 37.140 1.00 39.56 388 GLU A O 1
ATOM 3205 N N . GLN A 1 389 ? 10.082 22.426 35.141 1.00 40.06 389 GLN A N 1
ATOM 3206 C CA . GLN A 1 389 ? 11.475 22.433 35.623 1.00 40.06 389 GLN A CA 1
ATOM 3207 C C . GLN A 1 389 ? 12.352 23.584 35.075 1.00 40.06 389 GLN A C 1
ATOM 3209 O O . GLN A 1 389 ? 13.429 23.830 35.620 1.00 40.06 389 GLN A O 1
ATOM 3214 N N . SER A 1 390 ? 11.926 24.309 34.031 1.00 30.94 390 SER A N 1
ATOM 3215 C CA . SER A 1 390 ? 12.799 25.164 33.200 1.00 30.94 390 SER A CA 1
ATOM 3216 C C . SER A 1 390 ? 12.195 26.539 32.862 1.00 30.94 390 SER A C 1
ATOM 3218 O O . SER A 1 390 ? 12.209 27.022 31.728 1.00 30.94 390 SER A O 1
ATOM 3220 N N . GLY A 1 391 ? 11.680 27.234 33.875 1.00 30.81 391 GLY A N 1
ATOM 3221 C CA . GLY A 1 391 ? 11.189 28.604 33.724 1.00 30.81 391 GLY A CA 1
ATOM 3222 C C . GLY A 1 391 ? 12.299 29.661 33.582 1.00 30.81 391 GLY A C 1
ATOM 3223 O O . GLY A 1 391 ? 12.540 30.385 34.542 1.00 30.81 391 GLY A O 1
ATOM 3224 N N . THR A 1 392 ? 12.937 29.825 32.406 1.00 25.98 392 THR A N 1
ATOM 3225 C CA . THR A 1 392 ? 13.642 31.093 32.054 1.00 25.98 392 THR A CA 1
ATOM 3226 C C . THR A 1 392 ? 13.863 31.352 30.547 1.00 25.98 392 THR A C 1
ATOM 3228 O O . THR A 1 392 ? 14.676 30.707 29.900 1.00 25.98 392 THR A O 1
ATOM 3231 N N . THR A 1 393 ? 13.226 32.414 30.032 1.00 27.11 393 THR A N 1
ATOM 3232 C CA . THR A 1 393 ? 13.723 33.357 28.992 1.00 27.11 393 THR A CA 1
ATOM 3233 C C . THR A 1 393 ? 14.500 32.845 27.759 1.00 27.11 393 THR A C 1
ATOM 3235 O O . THR A 1 393 ? 15.706 32.618 27.831 1.00 27.11 393 THR A O 1
ATOM 3238 N N . SER A 1 394 ? 13.915 33.001 26.561 1.00 26.89 394 SER A N 1
ATOM 3239 C CA . SER A 1 394 ? 14.197 34.155 25.664 1.00 26.89 394 SER A CA 1
ATOM 3240 C C . SER A 1 394 ? 13.830 33.857 24.201 1.00 26.89 394 SER A C 1
ATOM 3242 O O . SER A 1 394 ? 14.287 32.870 23.629 1.00 26.89 394 SER A O 1
ATOM 3244 N N . SER A 1 395 ? 13.053 34.734 23.558 1.00 24.41 395 SER A N 1
ATOM 3245 C CA . SER A 1 395 ? 12.691 34.625 22.139 1.00 24.41 395 SER A CA 1
ATOM 3246 C C . SER A 1 395 ? 13.312 35.754 21.310 1.00 24.41 395 SER A C 1
ATOM 3248 O O . SER A 1 395 ? 13.139 36.935 21.603 1.00 24.41 395 SER A O 1
ATOM 3250 N N . ALA A 1 396 ? 14.010 35.396 20.229 1.00 27.70 396 ALA A N 1
ATOM 3251 C CA . ALA A 1 396 ? 14.536 36.345 19.249 1.00 27.70 396 ALA A CA 1
ATOM 3252 C C . ALA A 1 396 ? 14.182 35.872 17.833 1.00 27.70 396 ALA A C 1
ATOM 3254 O O . ALA A 1 396 ? 14.647 34.829 17.378 1.00 27.70 396 ALA A O 1
ATOM 3255 N N . SER A 1 397 ? 13.334 36.634 17.141 1.00 24.98 397 SER A N 1
ATOM 3256 C CA . SER A 1 397 ? 12.861 36.336 15.785 1.00 24.98 397 SER A CA 1
ATOM 3257 C C . SER A 1 397 ? 13.285 37.432 14.810 1.00 24.98 397 SER A C 1
ATOM 3259 O O . SER A 1 397 ? 13.337 38.608 15.167 1.00 24.98 397 SER A O 1
ATOM 3261 N N . THR A 1 398 ? 13.589 37.076 13.560 1.00 27.34 398 THR A N 1
ATOM 3262 C CA . THR A 1 398 ? 13.720 38.047 12.460 1.00 27.34 398 THR A CA 1
ATOM 3263 C C . THR A 1 398 ? 13.404 37.374 11.123 1.00 27.34 398 THR A C 1
ATOM 3265 O O . THR A 1 398 ? 13.851 36.261 10.856 1.00 27.34 398 THR A O 1
ATOM 3268 N N . SER A 1 399 ? 12.626 38.058 10.286 1.00 24.09 399 SER A N 1
ATOM 3269 C CA . SER A 1 399 ? 12.210 37.643 8.938 1.00 24.09 399 SER A CA 1
ATOM 3270 C C . SER A 1 399 ? 12.865 38.510 7.851 1.00 24.09 399 SER A C 1
ATOM 3272 O O . SER A 1 399 ? 13.366 39.595 8.141 1.00 24.09 399 SER A O 1
ATOM 3274 N N . CYS A 1 400 ? 12.828 38.076 6.585 1.00 23.81 400 CYS A N 1
ATOM 3275 C CA . CYS A 1 400 ? 13.419 38.802 5.448 1.00 23.81 400 CYS A CA 1
ATOM 3276 C C . CYS A 1 400 ? 12.415 39.006 4.300 1.00 23.81 400 CYS A C 1
ATOM 3278 O O . CYS A 1 400 ? 11.672 38.081 3.974 1.00 23.81 400 CYS A O 1
ATOM 3280 N N . THR A 1 401 ? 12.439 40.170 3.632 1.00 24.59 401 THR A N 1
ATOM 3281 C CA . THR A 1 401 ? 11.552 40.489 2.489 1.00 24.59 401 THR A CA 1
ATOM 3282 C C . THR A 1 401 ? 12.189 41.405 1.422 1.00 24.59 401 THR A C 1
ATOM 3284 O O . THR A 1 401 ? 12.591 42.520 1.733 1.00 24.59 401 THR A O 1
ATOM 3287 N N . SER A 1 402 ? 12.172 40.933 0.161 1.00 26.48 402 SER A N 1
ATOM 3288 C CA . SER A 1 402 ? 11.954 41.657 -1.127 1.00 26.48 402 SER A CA 1
ATOM 3289 C C . SER A 1 402 ? 12.801 42.877 -1.592 1.00 26.48 402 SER A C 1
ATOM 3291 O O . SER A 1 402 ? 12.648 43.944 -1.016 1.00 26.48 402 SER A O 1
ATOM 3293 N N . ASN A 1 403 ? 13.498 42.720 -2.749 1.00 24.75 403 ASN A N 1
ATOM 3294 C CA . ASN A 1 403 ? 13.376 43.422 -4.078 1.00 24.75 403 ASN A CA 1
ATOM 3295 C C . ASN A 1 403 ? 13.276 44.987 -4.178 1.00 24.75 403 ASN A C 1
ATOM 3297 O O . ASN A 1 403 ? 13.161 45.610 -3.131 1.00 24.75 403 ASN A O 1
ATOM 3301 N N . PRO A 1 404 ? 13.268 45.676 -5.374 1.00 36.38 404 PRO A N 1
ATOM 3302 C CA . PRO A 1 404 ? 13.242 45.250 -6.811 1.00 36.38 404 PRO A CA 1
ATOM 3303 C C . PRO A 1 404 ? 14.165 46.045 -7.826 1.00 36.38 404 PRO A C 1
ATOM 3305 O O . PRO A 1 404 ? 14.928 46.911 -7.414 1.00 36.38 404 PRO A O 1
ATOM 3308 N N . THR A 1 405 ? 13.972 45.841 -9.161 1.00 26.02 405 THR A N 1
ATOM 3309 C CA . THR A 1 405 ? 14.106 46.828 -10.313 1.00 26.02 405 THR A CA 1
ATOM 3310 C C . THR A 1 405 ? 15.501 47.384 -10.757 1.00 26.02 405 THR A C 1
ATOM 3312 O O . THR A 1 405 ? 16.389 47.483 -9.926 1.00 26.02 405 THR A O 1
ATOM 3315 N N . GLU A 1 406 ? 15.816 47.801 -12.017 1.00 24.36 406 GLU A N 1
ATOM 3316 C CA . GLU A 1 406 ? 15.204 47.686 -13.384 1.00 24.36 406 GLU A CA 1
ATOM 3317 C C . GLU A 1 406 ? 16.192 48.026 -14.571 1.00 24.36 406 GLU A C 1
ATOM 3319 O O . GLU A 1 406 ? 17.325 48.433 -14.333 1.00 24.36 406 GLU A O 1
ATOM 3324 N N . HIS A 1 407 ? 15.694 47.954 -15.832 1.00 25.67 407 HIS A N 1
ATOM 3325 C CA . HIS A 1 407 ? 16.049 48.714 -17.073 1.00 25.67 407 HIS A CA 1
ATOM 3326 C C . HIS A 1 407 ? 17.062 48.200 -18.151 1.00 25.67 407 HIS A C 1
ATOM 3328 O O . HIS A 1 407 ? 17.838 47.270 -17.956 1.00 25.67 407 HIS A O 1
ATOM 3334 N N . THR A 1 408 ? 16.933 48.772 -19.370 1.00 23.70 408 THR A N 1
ATOM 3335 C CA . THR A 1 408 ? 17.480 48.376 -20.713 1.00 23.70 408 THR A CA 1
ATOM 3336 C C . THR A 1 408 ? 18.114 49.603 -21.439 1.00 23.70 408 THR A C 1
ATOM 3338 O O . THR A 1 408 ? 18.010 50.682 -20.853 1.00 23.70 408 THR A O 1
ATOM 3341 N N . PRO A 1 409 ? 18.800 49.545 -22.629 1.00 34.97 409 PRO A N 1
ATOM 3342 C CA . PRO A 1 409 ? 18.279 49.228 -23.997 1.00 34.97 409 PRO A CA 1
ATOM 3343 C C . PRO A 1 409 ? 19.247 48.284 -24.813 1.00 34.97 409 PRO A C 1
ATOM 3345 O O . PRO A 1 409 ? 19.849 47.431 -24.176 1.00 34.97 409 PRO A O 1
ATOM 3348 N N . THR A 1 410 ? 19.482 48.214 -26.152 1.00 24.38 410 THR A N 1
ATOM 3349 C CA . THR A 1 410 ? 19.278 49.078 -27.361 1.00 24.38 410 THR A CA 1
ATOM 3350 C C . THR A 1 410 ? 19.295 48.265 -28.708 1.00 24.38 410 THR A C 1
ATOM 3352 O O . THR A 1 410 ? 18.895 47.105 -28.726 1.00 24.38 410 THR A O 1
ATOM 3355 N N . ARG A 1 411 ? 19.697 48.860 -29.858 1.00 24.09 411 ARG A N 1
ATOM 3356 C CA . ARG A 1 411 ? 19.748 48.338 -31.268 1.00 24.09 411 ARG A CA 1
ATOM 3357 C C . ARG A 1 411 ? 20.808 49.158 -32.092 1.00 24.09 411 ARG A C 1
ATOM 3359 O O . ARG A 1 411 ? 21.413 49.981 -31.403 1.00 24.09 411 ARG A O 1
ATOM 3366 N N . PRO A 1 412 ? 21.075 49.056 -33.445 1.00 33.34 412 PRO A N 1
ATOM 3367 C CA . PRO A 1 412 ? 20.144 48.768 -34.585 1.00 33.34 412 PRO A CA 1
ATOM 3368 C C . PRO A 1 412 ? 20.672 48.098 -35.922 1.00 33.34 412 PRO A C 1
ATOM 3370 O O . PRO A 1 412 ? 21.868 48.043 -36.161 1.00 33.34 412 PRO A O 1
ATOM 3373 N N . ILE A 1 413 ? 19.742 47.774 -36.867 1.00 26.67 413 ILE A N 1
ATOM 3374 C CA . ILE A 1 413 ? 19.868 47.860 -38.377 1.00 26.67 413 ILE A CA 1
ATOM 3375 C C . ILE A 1 413 ? 20.843 46.862 -39.118 1.00 26.67 413 ILE A C 1
ATOM 3377 O O . ILE A 1 413 ? 21.705 46.292 -38.469 1.00 26.67 413 ILE A O 1
ATOM 3381 N N . ARG A 1 414 ? 20.776 46.485 -40.432 1.00 24.45 414 ARG A N 1
ATOM 3382 C CA . ARG A 1 414 ? 19.913 46.828 -41.615 1.00 24.45 414 ARG A CA 1
ATOM 3383 C C . ARG A 1 414 ? 19.270 45.621 -42.400 1.00 24.45 414 ARG A C 1
ATOM 3385 O O . ARG A 1 414 ? 18.289 45.073 -41.913 1.00 24.45 414 ARG A O 1
ATOM 3392 N N . GLN A 1 415 ? 19.698 45.336 -43.654 1.00 23.62 415 GLN A N 1
ATOM 3393 C CA . GLN A 1 415 ? 19.052 44.596 -44.791 1.00 23.62 415 GLN A CA 1
ATOM 3394 C C . GLN A 1 415 ? 20.168 44.088 -45.795 1.00 23.62 415 GLN A C 1
ATOM 3396 O O . GLN A 1 415 ? 21.320 44.141 -45.377 1.00 23.62 415 GLN A O 1
ATOM 3401 N N . THR A 1 416 ? 20.037 43.606 -47.065 1.00 24.92 416 THR A N 1
ATOM 3402 C CA . THR A 1 416 ? 18.982 43.620 -48.136 1.00 24.92 416 THR A CA 1
ATOM 3403 C C . THR A 1 416 ? 19.265 42.621 -49.315 1.00 24.92 416 THR A C 1
ATOM 3405 O O . THR A 1 416 ? 20.418 42.479 -49.696 1.00 24.92 416 THR A O 1
ATOM 3408 N N . GLU A 1 417 ? 18.205 42.061 -49.938 1.00 23.89 417 GLU A N 1
ATOM 3409 C CA . GLU A 1 417 ? 17.936 41.800 -51.400 1.00 23.89 417 GLU A CA 1
ATOM 3410 C C . GLU A 1 417 ? 18.623 40.780 -52.390 1.00 23.89 417 GLU A C 1
ATOM 3412 O O . GLU A 1 417 ? 19.837 40.651 -52.473 1.00 23.89 417 GLU A O 1
ATOM 3417 N N . GLN A 1 418 ? 17.745 40.226 -53.275 1.00 23.52 418 GLN A N 1
ATOM 3418 C CA . GLN A 1 418 ? 17.849 39.848 -54.729 1.00 23.52 418 GLN A CA 1
ATOM 3419 C C . GLN A 1 418 ? 18.301 38.442 -55.278 1.00 23.52 418 GLN A C 1
ATOM 3421 O O . GLN A 1 418 ? 18.895 37.618 -54.594 1.00 23.52 418 GLN A O 1
ATOM 3426 N N . THR A 1 419 ? 17.860 38.142 -56.526 1.00 24.77 419 THR A N 1
ATOM 3427 C CA . THR A 1 419 ? 17.848 36.870 -57.351 1.00 24.77 419 THR A CA 1
ATOM 3428 C C . THR A 1 419 ? 17.979 37.238 -58.872 1.00 24.77 419 THR A C 1
ATOM 3430 O O . THR A 1 419 ? 18.282 38.414 -59.082 1.00 24.77 419 THR A O 1
ATOM 3433 N N . PRO A 1 420 ? 17.722 36.430 -59.964 1.00 38.03 420 PRO A N 1
ATOM 3434 C CA . PRO A 1 420 ? 17.415 34.985 -60.226 1.00 38.03 420 PRO A CA 1
ATOM 3435 C C . PRO A 1 420 ? 18.497 34.291 -61.156 1.00 38.03 420 PRO A C 1
ATOM 3437 O O . PRO A 1 420 ? 19.660 34.497 -60.845 1.00 38.03 420 PRO A O 1
ATOM 3440 N N . THR A 1 421 ? 18.368 33.459 -62.238 1.00 26.73 421 THR A N 1
ATOM 3441 C CA . THR A 1 421 ? 17.295 32.904 -63.145 1.00 26.73 421 THR A CA 1
ATOM 3442 C C . THR A 1 421 ? 17.782 31.727 -64.066 1.00 26.73 421 THR A C 1
ATOM 3444 O O . THR A 1 421 ? 18.946 31.740 -64.443 1.00 26.73 421 THR A O 1
ATOM 3447 N N . ARG A 1 422 ? 16.860 30.869 -64.593 1.00 24.98 422 ARG A N 1
ATOM 3448 C CA . ARG A 1 422 ? 16.934 29.956 -65.806 1.00 24.98 422 ARG A CA 1
ATOM 3449 C C . ARG A 1 422 ? 17.954 28.772 -65.830 1.00 24.98 422 ARG A C 1
ATOM 3451 O O . ARG A 1 422 ? 18.990 28.860 -65.197 1.00 24.98 422 ARG A O 1
ATOM 3458 N N . GLY A 1 423 ? 17.758 27.654 -66.574 1.00 24.08 423 GLY A N 1
ATOM 3459 C CA . GLY A 1 423 ? 16.594 27.112 -67.337 1.00 24.08 423 GLY A CA 1
ATOM 3460 C C . GLY A 1 423 ? 16.917 25.956 -68.352 1.00 24.08 423 GLY A C 1
ATOM 3461 O O . GLY A 1 423 ? 18.085 25.720 -68.620 1.00 24.08 423 GLY A O 1
ATOM 3462 N N . GLN A 1 424 ? 15.879 25.335 -68.973 1.00 24.89 424 GLN A N 1
ATOM 3463 C CA . GLN A 1 424 ? 15.849 24.425 -70.179 1.00 24.89 424 GLN A CA 1
ATOM 3464 C C . GLN A 1 424 ? 15.943 22.859 -70.057 1.00 24.89 424 GLN A C 1
ATOM 3466 O O . GLN A 1 424 ? 16.366 22.327 -69.039 1.00 24.89 424 GLN A O 1
ATOM 3471 N N . THR A 1 425 ? 15.419 22.147 -71.090 1.00 28.02 425 THR A N 1
ATOM 3472 C CA . THR A 1 425 ? 15.143 20.672 -71.310 1.00 28.02 425 THR A CA 1
ATOM 3473 C C . THR A 1 425 ? 14.999 20.407 -72.862 1.00 28.02 425 THR A C 1
ATOM 3475 O O . THR A 1 425 ? 15.514 21.293 -73.551 1.00 28.02 425 THR A O 1
ATOM 3478 N N . PRO A 1 426 ? 14.324 19.389 -73.517 1.00 40.38 426 PRO A N 1
ATOM 3479 C CA . PRO A 1 426 ? 13.682 18.077 -73.146 1.00 40.38 426 PRO A CA 1
ATOM 3480 C C . PRO A 1 426 ? 13.760 16.860 -74.180 1.00 40.38 426 PRO A C 1
ATOM 3482 O O . PRO A 1 426 ? 14.174 17.035 -75.319 1.00 40.38 426 PRO A O 1
ATOM 3485 N N . THR A 1 427 ? 13.163 15.674 -73.855 1.00 28.19 427 THR A N 1
ATOM 3486 C CA . THR A 1 427 ? 12.465 14.653 -74.758 1.00 28.19 427 THR A CA 1
ATOM 3487 C C . THR A 1 427 ? 13.218 13.815 -75.850 1.00 28.19 427 THR A C 1
ATOM 3489 O O . THR A 1 427 ? 14.354 14.162 -76.151 1.00 28.19 427 THR A O 1
ATOM 3492 N N . PRO A 1 428 ? 12.616 12.797 -76.568 1.00 49.78 428 PRO A N 1
ATOM 3493 C CA . PRO A 1 428 ? 11.582 11.740 -76.276 1.00 49.78 428 PRO A CA 1
ATOM 3494 C C . PRO A 1 428 ? 11.863 10.299 -76.887 1.00 49.78 428 PRO A C 1
ATOM 3496 O O . PRO A 1 428 ? 12.939 10.063 -77.428 1.00 49.78 428 PRO A O 1
ATOM 3499 N N . SER A 1 429 ? 10.898 9.334 -76.857 1.00 26.12 429 SER A N 1
ATOM 3500 C CA . SER A 1 429 ? 10.955 7.976 -77.511 1.00 26.12 429 SER A CA 1
ATOM 3501 C C . SER A 1 429 ? 9.570 7.272 -77.785 1.00 26.12 429 SER A C 1
ATOM 3503 O O . SER A 1 429 ? 8.535 7.900 -77.567 1.00 26.12 429 SER A O 1
ATOM 3505 N N . ALA A 1 430 ? 9.523 6.024 -78.335 1.00 29.03 430 ALA A N 1
ATOM 3506 C CA . ALA A 1 430 ? 8.352 5.313 -78.963 1.00 29.03 430 ALA A CA 1
ATOM 3507 C C . ALA A 1 430 ? 8.582 3.760 -79.154 1.00 29.03 430 ALA A C 1
ATOM 3509 O O . ALA A 1 430 ? 9.730 3.360 -78.986 1.00 29.03 430 ALA A O 1
ATOM 3510 N N . SER A 1 431 ? 7.689 2.822 -79.597 1.00 29.00 431 SER A N 1
ATOM 3511 C CA . SER A 1 431 ? 6.197 2.596 -79.622 1.00 29.00 431 SER A CA 1
ATOM 3512 C C . SER A 1 431 ? 5.807 1.226 -80.325 1.00 29.00 431 SER A C 1
ATOM 3514 O O . SER A 1 431 ? 6.693 0.586 -80.886 1.00 29.00 431 SER A O 1
ATOM 3516 N N . SER A 1 432 ? 4.503 0.834 -80.404 1.00 31.69 432 SER A N 1
ATOM 3517 C CA . SER A 1 432 ? 3.815 -0.163 -81.325 1.00 31.69 432 SER A CA 1
ATOM 3518 C C . SER A 1 432 ? 3.918 -1.716 -81.100 1.00 31.69 432 SER A C 1
ATOM 3520 O O . SER A 1 432 ? 4.778 -2.120 -80.327 1.00 31.69 432 SER A O 1
ATOM 3522 N N . THR A 1 433 ? 3.192 -2.690 -81.740 1.00 32.00 433 THR A N 1
ATOM 3523 C CA . THR A 1 433 ? 1.780 -2.918 -82.261 1.00 32.00 433 THR A CA 1
ATOM 3524 C C . THR A 1 433 ? 1.615 -4.351 -82.904 1.00 32.00 433 THR A C 1
ATOM 3526 O O . THR A 1 433 ? 2.558 -4.776 -83.564 1.00 32.00 433 THR A O 1
ATOM 3529 N N . LEU A 1 434 ? 0.462 -5.088 -82.830 1.00 29.92 434 LEU A N 1
ATOM 3530 C CA . LEU A 1 434 ? 0.149 -6.296 -83.692 1.00 29.92 434 LEU A CA 1
ATOM 3531 C C . LEU A 1 434 ? -1.366 -6.736 -83.847 1.00 29.92 434 LEU A C 1
ATOM 3533 O O . LEU A 1 434 ? -2.237 -5.891 -83.667 1.00 29.92 434 LEU A O 1
ATOM 3537 N N . GLN A 1 435 ? -1.701 -7.977 -84.318 1.00 32.22 435 GLN A N 1
ATOM 3538 C CA . GLN A 1 435 ? -2.947 -8.335 -85.090 1.00 32.22 435 GLN A CA 1
ATOM 3539 C C . GLN A 1 435 ? -3.320 -9.878 -85.199 1.00 32.22 435 GLN A C 1
ATOM 3541 O O . GLN A 1 435 ? -2.414 -10.694 -85.050 1.00 32.22 435 GLN A O 1
ATOM 3546 N N . ARG A 1 436 ? -4.565 -10.249 -85.657 1.00 31.84 436 ARG A N 1
ATOM 3547 C CA . ARG A 1 436 ? -5.094 -11.556 -86.272 1.00 31.84 436 ARG A CA 1
ATOM 3548 C C . ARG A 1 436 ? -5.806 -12.590 -85.321 1.00 31.84 436 ARG A C 1
ATOM 3550 O O . ARG A 1 436 ? -5.599 -12.458 -84.126 1.00 31.84 436 ARG A O 1
ATOM 3557 N N . VAL A 1 437 ? -6.655 -13.605 -85.684 1.00 29.33 437 VAL A N 1
ATOM 3558 C CA . VAL A 1 437 ? -7.278 -14.194 -86.938 1.00 29.33 437 VAL A CA 1
ATOM 3559 C C . VAL A 1 437 ? -8.615 -14.996 -86.652 1.00 29.33 437 VAL A C 1
ATOM 3561 O O . VAL A 1 437 ? -8.907 -15.202 -85.480 1.00 29.33 437 VAL A O 1
ATOM 3564 N N . VAL A 1 438 ? -9.425 -15.464 -87.652 1.00 32.09 438 VAL A N 1
ATOM 3565 C CA . VAL A 1 438 ? -10.821 -16.058 -87.520 1.00 32.09 438 VAL A CA 1
ATOM 3566 C C . VAL A 1 438 ? -11.236 -17.115 -88.631 1.00 32.09 438 VAL A C 1
ATOM 3568 O O . VAL A 1 438 ? -10.530 -17.176 -89.634 1.00 32.09 438 VAL A O 1
ATOM 3571 N N . LEU A 1 439 ? -12.389 -17.857 -88.484 1.00 34.59 439 LEU A N 1
ATOM 3572 C CA . LEU A 1 439 ? -13.375 -18.474 -89.481 1.00 34.59 439 LEU A CA 1
ATOM 3573 C C . LEU A 1 439 ? -13.518 -20.034 -89.721 1.00 34.59 439 LEU A C 1
ATOM 3575 O O . LEU A 1 439 ? -12.521 -20.707 -89.952 1.00 34.59 439 LEU A O 1
ATOM 3579 N N . GLY A 1 440 ? -14.766 -20.581 -89.882 1.00 30.98 440 GLY A N 1
ATOM 3580 C CA . GLY A 1 440 ? -15.081 -21.671 -90.874 1.00 30.98 440 GLY A CA 1
ATOM 3581 C C . GLY A 1 440 ? -16.188 -22.778 -90.671 1.00 30.98 440 GLY A C 1
ATOM 3582 O O . GLY A 1 440 ? -16.053 -23.620 -89.795 1.00 30.98 440 GLY A O 1
ATOM 3583 N N . LYS A 1 441 ? -17.132 -22.917 -91.649 1.00 34.00 441 LYS A N 1
ATOM 3584 C CA . LYS A 1 441 ? -18.010 -24.094 -92.048 1.00 34.00 441 LYS A CA 1
ATOM 3585 C C . LYS A 1 441 ? -19.223 -24.555 -91.171 1.00 34.00 441 LYS A C 1
ATOM 3587 O O . LYS A 1 441 ? -19.331 -24.194 -90.014 1.00 34.00 441 LYS A O 1
ATOM 3592 N N . ARG A 1 442 ? -20.114 -25.458 -91.665 1.00 33.41 442 ARG A N 1
ATOM 3593 C CA . ARG A 1 442 ? -21.348 -25.209 -92.491 1.00 33.41 442 ARG A CA 1
ATOM 3594 C C . ARG A 1 442 ? -22.321 -26.435 -92.561 1.00 33.41 442 ARG A C 1
ATOM 3596 O O . ARG A 1 442 ? -21.966 -27.446 -93.153 1.00 33.41 442 ARG A O 1
ATOM 3603 N N . LYS A 1 443 ? -23.556 -26.270 -92.048 1.00 32.47 443 LYS A N 1
ATOM 3604 C CA . LYS A 1 443 ? -24.842 -27.025 -92.221 1.00 32.47 443 LYS A CA 1
ATOM 3605 C C . LYS A 1 443 ? -24.879 -28.487 -92.752 1.00 32.47 443 LYS A C 1
ATOM 3607 O O . LYS A 1 443 ? -24.647 -28.730 -93.934 1.00 32.47 443 LYS A O 1
ATOM 3612 N N . ARG A 1 444 ? -25.460 -29.391 -91.940 1.00 33.72 444 ARG A N 1
ATOM 3613 C CA . ARG A 1 444 ? -26.336 -30.527 -92.337 1.00 33.72 444 ARG A CA 1
ATOM 3614 C C . ARG A 1 444 ? -27.290 -30.843 -91.159 1.00 33.72 444 ARG A C 1
ATOM 3616 O O . ARG A 1 444 ? -26.806 -30.858 -90.038 1.00 33.72 444 ARG A O 1
ATOM 3623 N N . GLY A 1 445 ? -28.587 -31.081 -91.405 1.00 38.06 445 GLY A N 1
ATOM 3624 C CA . GLY A 1 445 ? -29.609 -31.368 -90.366 1.00 38.06 445 GLY A CA 1
ATOM 3625 C C . GLY A 1 445 ? -30.569 -30.197 -90.102 1.00 38.06 445 GLY A C 1
ATOM 3626 O O . GLY A 1 445 ? -30.387 -29.457 -89.149 1.00 38.06 445 GLY A O 1
ATOM 3627 N N . GLY A 1 446 ? -31.550 -29.969 -90.984 1.00 47.84 446 GLY A N 1
ATOM 3628 C CA . GLY A 1 446 ? -32.302 -28.702 -91.042 1.00 47.84 446 GLY A CA 1
ATOM 3629 C C . GLY A 1 446 ? -33.224 -28.385 -89.857 1.00 47.84 446 GLY A C 1
ATOM 3630 O O . GLY A 1 446 ? -33.397 -27.209 -89.546 1.00 47.84 446 GLY A O 1
ATOM 3631 N N . GLU A 1 447 ? -33.789 -29.400 -89.203 1.00 45.84 447 GLU A N 1
ATOM 3632 C CA . GLU A 1 447 ? -34.794 -29.222 -88.142 1.00 45.84 447 GLU A CA 1
ATOM 3633 C C . GLU A 1 447 ? -34.153 -29.235 -86.747 1.00 45.84 447 GLU A C 1
ATOM 3635 O O . GLU A 1 447 ? -34.389 -28.308 -85.970 1.00 45.84 447 GLU A O 1
ATOM 3640 N N . ASP A 1 448 ? -33.216 -30.160 -86.489 1.00 49.97 448 ASP A N 1
ATOM 3641 C CA . ASP A 1 448 ? -32.326 -30.093 -85.318 1.00 49.97 448 ASP A CA 1
ATOM 3642 C C . ASP A 1 448 ? -31.594 -28.749 -85.248 1.00 49.97 448 ASP A C 1
ATOM 3644 O O . ASP A 1 448 ? -31.530 -28.145 -84.182 1.00 49.97 448 ASP A O 1
ATOM 3648 N N . LEU A 1 449 ? -31.096 -28.227 -86.380 1.00 52.41 449 LEU A N 1
ATOM 3649 C CA . LEU A 1 449 ? -30.387 -26.947 -86.407 1.00 52.41 449 LEU A CA 1
ATOM 3650 C C . LEU A 1 449 ? -31.268 -25.787 -85.922 1.00 52.41 449 LEU A C 1
ATOM 3652 O O . LEU A 1 449 ? -30.768 -24.920 -85.221 1.00 52.41 449 LEU A O 1
ATOM 3656 N N . ALA A 1 450 ? -32.570 -25.775 -86.221 1.00 57.56 450 ALA A N 1
ATOM 3657 C CA . ALA A 1 450 ? -33.469 -24.708 -85.774 1.00 57.56 450 ALA A CA 1
ATOM 3658 C C . ALA A 1 450 ? -33.772 -24.770 -84.264 1.00 57.56 450 ALA A C 1
ATOM 3660 O O . ALA A 1 450 ? -34.034 -23.738 -83.642 1.00 57.56 450 ALA A O 1
ATOM 3661 N N . GLN A 1 451 ? -33.731 -25.962 -83.662 1.00 56.66 451 GLN A N 1
ATOM 3662 C CA . GLN A 1 451 ? -33.871 -26.146 -82.215 1.00 56.66 451 GLN A CA 1
ATOM 3663 C C . GLN A 1 451 ? -32.536 -25.919 -81.487 1.00 56.66 451 GLN A C 1
ATOM 3665 O O . GLN A 1 451 ? -32.502 -25.291 -80.428 1.00 56.66 451 GLN A O 1
ATOM 3670 N N . GLN A 1 452 ? -31.425 -26.340 -82.093 1.00 54.47 452 GLN A N 1
ATOM 3671 C CA . GLN A 1 452 ? -30.068 -26.138 -81.599 1.00 54.47 452 GLN A CA 1
ATOM 3672 C C . GLN A 1 452 ? -29.628 -24.670 -81.699 1.00 54.47 452 GLN A C 1
ATOM 3674 O O . GLN A 1 452 ? -28.991 -24.188 -80.774 1.00 54.47 452 GLN A O 1
ATOM 3679 N N . GLU A 1 453 ? -30.012 -23.923 -82.742 1.00 68.56 453 GLU A N 1
ATOM 3680 C CA . GLU A 1 453 ? -29.772 -22.472 -82.846 1.00 68.56 453 GLU A CA 1
ATOM 3681 C C . GLU A 1 453 ? -30.529 -21.699 -81.749 1.00 68.56 453 GLU A C 1
ATOM 3683 O O . GLU A 1 453 ? -29.972 -20.760 -81.185 1.00 68.56 453 GLU A O 1
ATOM 3688 N N . ARG A 1 454 ? -31.744 -22.125 -81.362 1.00 69.62 454 ARG A N 1
ATOM 3689 C CA . ARG A 1 454 ? -32.477 -21.544 -80.214 1.00 69.62 454 ARG A CA 1
ATOM 3690 C C . ARG A 1 454 ? -31.810 -21.863 -78.876 1.00 69.62 454 ARG A C 1
ATOM 3692 O O . ARG A 1 454 ? -31.648 -20.966 -78.057 1.00 69.62 454 ARG A O 1
ATOM 3699 N N . LEU A 1 455 ? -31.390 -23.113 -78.668 1.00 66.31 455 LEU A N 1
ATOM 3700 C CA . LEU A 1 455 ? -30.650 -23.521 -77.467 1.00 66.31 455 LEU A CA 1
ATOM 3701 C C . LEU A 1 455 ? -29.299 -22.800 -77.357 1.00 66.31 455 LEU A C 1
ATOM 3703 O O . LEU A 1 455 ? -28.938 -22.348 -76.274 1.00 66.31 455 LEU A O 1
ATOM 3707 N N . LEU A 1 456 ? -28.584 -22.633 -78.473 1.00 67.56 456 LEU A N 1
ATOM 3708 C CA . LEU A 1 456 ? -27.325 -21.893 -78.524 1.00 67.56 456 LEU A CA 1
ATOM 3709 C C . LEU A 1 456 ? -27.547 -20.391 -78.289 1.00 67.56 456 LEU A C 1
ATOM 3711 O O . LEU A 1 456 ? -26.734 -19.764 -77.618 1.00 67.56 456 LEU A O 1
ATOM 3715 N N . ALA A 1 457 ? -28.648 -19.819 -78.789 1.00 71.75 457 ALA A N 1
ATOM 3716 C CA . ALA A 1 457 ? -29.034 -18.439 -78.500 1.00 71.75 457 ALA A CA 1
ATOM 3717 C C . ALA A 1 457 ? -29.336 -18.240 -77.007 1.00 71.75 457 ALA A C 1
ATOM 3719 O O . ALA A 1 457 ? -28.747 -17.355 -76.400 1.00 71.75 457 ALA A O 1
ATOM 3720 N N . GLN A 1 458 ? -30.145 -19.109 -76.389 1.00 72.31 458 GLN A N 1
ATOM 3721 C CA . GLN A 1 458 ? -30.430 -19.050 -74.949 1.00 72.31 458 GLN A CA 1
ATOM 3722 C C . GLN A 1 458 ? -29.177 -19.268 -74.088 1.00 72.31 458 GLN A C 1
ATOM 3724 O O . GLN A 1 458 ? -28.974 -18.557 -73.106 1.00 72.31 458 GLN A O 1
ATOM 3729 N N . GLN A 1 459 ? -28.296 -20.206 -74.461 1.00 69.19 459 GLN A N 1
ATOM 3730 C CA . GLN A 1 459 ? -27.002 -20.372 -73.792 1.00 69.19 459 GLN A CA 1
ATOM 3731 C C . GLN A 1 459 ? -26.121 -19.128 -73.940 1.00 69.19 459 GLN A C 1
ATOM 3733 O O . GLN A 1 459 ? -25.470 -18.739 -72.975 1.00 69.19 459 GLN A O 1
ATOM 3738 N N . LYS A 1 460 ? -26.119 -18.482 -75.110 1.00 74.56 460 LYS A N 1
ATOM 3739 C CA . LYS A 1 460 ? -25.334 -17.271 -75.371 1.00 74.56 460 LYS A CA 1
ATOM 3740 C C . LYS A 1 460 ? -25.882 -16.052 -74.629 1.00 74.56 460 LYS A C 1
ATOM 3742 O O . LYS A 1 460 ? -25.090 -15.342 -74.025 1.00 74.56 460 LYS A O 1
ATOM 3747 N N . GLU A 1 461 ? -27.199 -15.851 -74.591 1.00 75.44 461 GLU A N 1
ATOM 3748 C CA . GLU A 1 461 ? -27.843 -14.816 -73.766 1.00 75.44 461 GLU A CA 1
ATOM 3749 C C . GLU A 1 461 ? -27.535 -15.029 -72.281 1.00 75.44 461 GLU A C 1
ATOM 3751 O O . GLU A 1 461 ? -27.117 -14.097 -71.599 1.00 75.44 461 GLU A O 1
ATOM 3756 N N . HIS A 1 462 ? -27.659 -16.261 -71.778 1.00 74.50 462 HIS A N 1
ATOM 3757 C CA . HIS A 1 462 ? -27.358 -16.559 -70.379 1.00 74.50 462 HIS A CA 1
ATOM 3758 C C . HIS A 1 462 ? -25.855 -16.435 -70.064 1.00 74.50 462 HIS A C 1
ATOM 3760 O O . HIS A 1 462 ? -25.479 -15.983 -68.984 1.00 74.50 462 HIS A O 1
ATOM 3766 N N . GLN A 1 463 ? -24.969 -16.767 -71.007 1.00 70.00 463 GLN A N 1
ATOM 3767 C CA . GLN A 1 463 ? -23.525 -16.559 -70.867 1.00 70.00 463 GLN A CA 1
ATOM 3768 C C . GLN A 1 463 ? -23.143 -15.070 -70.929 1.00 70.00 463 GLN A C 1
ATOM 3770 O O . GLN A 1 463 ? -22.251 -14.650 -70.196 1.00 70.00 463 GLN A O 1
ATOM 3775 N N . GLU A 1 464 ? -23.830 -14.260 -71.737 1.00 76.50 464 GLU A N 1
ATOM 3776 C CA . GLU A 1 464 ? -23.660 -12.802 -71.784 1.00 76.50 464 GLU A CA 1
ATOM 3777 C C . GLU A 1 464 ? -24.201 -12.125 -70.516 1.00 76.50 464 GLU A C 1
ATOM 3779 O O . GLU A 1 464 ? -23.535 -11.242 -69.981 1.00 76.50 464 GLU A O 1
ATOM 3784 N N . GLN A 1 465 ? -25.321 -12.598 -69.958 1.00 76.12 465 GLN A N 1
ATOM 3785 C CA . GLN A 1 465 ? -25.827 -12.181 -68.641 1.00 76.12 465 GLN A CA 1
ATOM 3786 C C . GLN A 1 465 ? -24.849 -12.530 -67.510 1.00 76.12 465 GLN A C 1
ATOM 3788 O O . GLN A 1 465 ? -24.498 -11.662 -66.715 1.00 76.12 465 GLN A O 1
ATOM 3793 N N . ASN A 1 466 ? -24.354 -13.771 -67.459 1.00 73.06 466 ASN A N 1
ATOM 3794 C CA . ASN A 1 466 ? -23.383 -14.194 -66.444 1.00 73.06 466 ASN A CA 1
ATOM 3795 C C . ASN A 1 466 ? -22.048 -13.430 -66.571 1.00 73.06 466 ASN A C 1
ATOM 3797 O O . ASN A 1 466 ? -21.420 -13.111 -65.563 1.00 73.06 466 ASN A O 1
ATOM 3801 N N . LEU A 1 467 ? -21.625 -13.086 -67.795 1.00 77.50 467 LEU A N 1
ATOM 3802 C CA . LEU A 1 467 ? -20.449 -12.244 -68.033 1.00 77.50 467 LEU A CA 1
ATOM 3803 C C . LEU A 1 467 ? -20.693 -10.778 -67.635 1.00 77.50 467 LEU A C 1
ATOM 3805 O O . LEU A 1 467 ? -19.785 -10.142 -67.104 1.00 77.50 467 LEU A O 1
ATOM 3809 N N . ALA A 1 468 ? -21.896 -10.241 -67.856 1.00 78.06 468 ALA A N 1
ATOM 3810 C CA . ALA A 1 468 ? -22.278 -8.910 -67.388 1.00 78.06 468 ALA A CA 1
ATOM 3811 C C . ALA A 1 468 ? -22.263 -8.841 -65.853 1.00 78.06 468 ALA A C 1
ATOM 3813 O O . ALA A 1 468 ? -21.557 -7.998 -65.304 1.00 78.06 468 ALA A O 1
ATOM 3814 N N . GLN A 1 469 ? -22.918 -9.790 -65.173 1.00 77.69 469 GLN A N 1
ATOM 3815 C CA . GLN A 1 469 ? -22.926 -9.889 -63.709 1.00 77.69 469 GLN A CA 1
ATOM 3816 C C . GLN A 1 469 ? -21.502 -9.978 -63.142 1.00 77.69 469 GLN A C 1
ATOM 3818 O O . GLN A 1 469 ? -21.122 -9.173 -62.301 1.00 77.69 469 GLN A O 1
ATOM 3823 N N . HIS A 1 470 ? -20.662 -10.872 -63.675 1.00 79.31 470 HIS A N 1
ATOM 3824 C CA . HIS A 1 470 ? -19.268 -11.007 -63.237 1.00 79.31 470 HIS A CA 1
ATOM 3825 C C . HIS A 1 470 ? -18.438 -9.724 -63.473 1.00 79.31 470 HIS A C 1
ATOM 3827 O O . HIS A 1 470 ? -17.481 -9.451 -62.742 1.00 79.31 470 HIS A O 1
ATOM 3833 N N . ASN A 1 471 ? -18.761 -8.919 -64.490 1.00 81.56 471 ASN A N 1
ATOM 3834 C CA . ASN A 1 471 ? -18.104 -7.629 -64.713 1.00 81.56 471 ASN A CA 1
ATOM 3835 C C . ASN A 1 471 ? -18.597 -6.549 -63.734 1.00 81.56 471 ASN A C 1
ATOM 3837 O O . ASN A 1 471 ? -17.777 -5.756 -63.268 1.00 81.56 471 ASN A O 1
ATOM 3841 N N . GLU A 1 472 ? -19.883 -6.538 -63.374 1.00 86.56 472 GLU A N 1
ATOM 3842 C CA . GLU A 1 472 ? -20.421 -5.656 -62.330 1.00 86.56 472 GLU A CA 1
ATOM 3843 C C . GLU A 1 472 ? -19.872 -6.016 -60.944 1.00 86.56 472 GLU A C 1
ATOM 3845 O O . GLU A 1 472 ? -19.352 -5.139 -60.254 1.00 86.56 472 GLU A O 1
ATOM 3850 N N . ASP A 1 473 ? -19.883 -7.297 -60.568 1.00 81.31 473 ASP A N 1
ATOM 3851 C CA . ASP A 1 473 ? -19.334 -7.796 -59.300 1.00 81.31 473 ASP A CA 1
ATOM 3852 C C . ASP A 1 473 ? -17.847 -7.426 -59.161 1.00 81.31 473 ASP A C 1
ATOM 3854 O O . ASP A 1 473 ? -17.396 -6.942 -58.118 1.00 81.31 473 ASP A O 1
ATOM 3858 N N . ARG A 1 474 ? -17.075 -7.577 -60.249 1.00 81.94 474 ARG A N 1
ATOM 3859 C CA . ARG A 1 474 ? -15.671 -7.150 -60.301 1.00 81.94 474 ARG A CA 1
ATOM 3860 C C . ARG A 1 474 ? -15.526 -5.634 -60.146 1.00 81.94 474 ARG A C 1
ATOM 3862 O O . ARG A 1 474 ? -14.634 -5.197 -59.422 1.00 81.94 474 ARG A O 1
ATOM 3869 N N . ALA A 1 475 ? -16.368 -4.835 -60.802 1.00 84.19 475 ALA A N 1
ATOM 3870 C CA . ALA A 1 475 ? -16.321 -3.378 -60.691 1.00 84.19 475 ALA A CA 1
ATOM 3871 C C . ALA A 1 475 ? -16.665 -2.898 -59.269 1.00 84.19 475 ALA A C 1
ATOM 3873 O O . ALA A 1 475 ? -16.001 -1.999 -58.752 1.00 84.19 475 ALA A O 1
ATOM 3874 N N . GLN A 1 476 ? -17.639 -3.531 -58.606 1.00 83.56 476 GLN A N 1
ATOM 3875 C CA . GLN A 1 476 ? -17.979 -3.268 -57.204 1.00 83.56 476 GLN A CA 1
ATOM 3876 C C . GLN A 1 476 ? -16.820 -3.634 -56.263 1.00 83.56 476 GLN A C 1
ATOM 3878 O O . GLN A 1 476 ? -16.449 -2.836 -55.400 1.00 83.56 476 GLN A O 1
ATOM 3883 N N . LEU A 1 477 ? -16.190 -4.799 -56.462 1.00 83.69 477 LEU A N 1
ATOM 3884 C CA . LEU A 1 477 ? -15.027 -5.228 -55.680 1.00 83.69 477 LEU A CA 1
ATOM 3885 C C . LEU A 1 477 ? -13.834 -4.273 -55.857 1.00 83.69 477 LEU A C 1
ATOM 3887 O O . LEU A 1 477 ? -13.165 -3.920 -54.885 1.00 83.69 477 LEU A O 1
ATOM 3891 N N . GLU A 1 478 ? -13.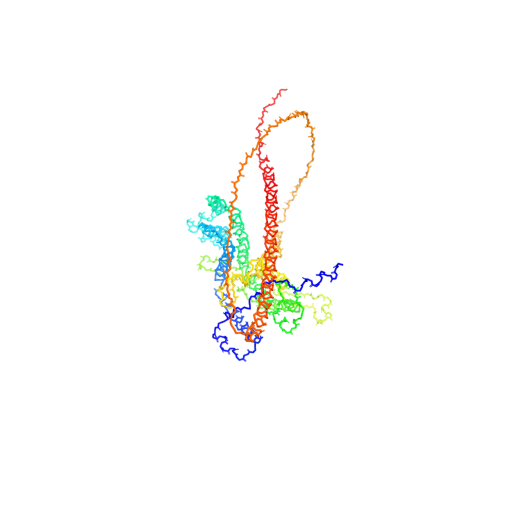586 -3.810 -57.085 1.00 86.12 478 GLU A N 1
ATOM 3892 C CA . GLU A 1 478 ? -12.514 -2.863 -57.397 1.00 86.12 478 GLU A CA 1
ATOM 3893 C C . GLU A 1 478 ? -12.799 -1.461 -56.822 1.00 86.12 478 GLU A C 1
ATOM 3895 O O . GLU A 1 478 ? -11.879 -0.808 -56.323 1.00 86.12 478 GLU A O 1
ATOM 3900 N N . GLN A 1 479 ? -14.062 -1.015 -56.781 1.00 86.38 479 GLN A N 1
ATOM 3901 C CA . GLN A 1 479 ? -14.460 0.201 -56.059 1.00 86.38 479 GLN A CA 1
ATOM 3902 C C . GLN A 1 479 ? -14.248 0.067 -54.544 1.00 86.38 479 GLN A C 1
ATOM 3904 O O . GLN A 1 479 ? -13.604 0.935 -53.949 1.00 86.38 479 GLN A O 1
ATOM 3909 N N . HIS A 1 480 ? -14.709 -1.026 -53.925 1.00 85.00 480 HIS A N 1
ATOM 3910 C CA . HIS A 1 480 ? -14.537 -1.265 -52.489 1.00 85.00 480 HIS A CA 1
ATOM 3911 C C . HIS A 1 480 ? -13.053 -1.321 -52.101 1.00 85.00 480 HIS A C 1
ATOM 3913 O O . HIS A 1 480 ? -12.637 -0.685 -51.133 1.00 85.00 480 HIS A O 1
ATOM 3919 N N . PHE A 1 481 ? -12.224 -2.034 -52.870 1.00 83.81 481 PHE A N 1
ATOM 3920 C CA . PHE A 1 481 ? -10.783 -2.118 -52.625 1.00 83.81 481 PHE A CA 1
ATOM 3921 C C . PHE A 1 481 ? -10.099 -0.744 -52.723 1.00 83.81 481 PHE A C 1
ATOM 3923 O O . PHE A 1 481 ? -9.302 -0.378 -51.855 1.00 83.81 481 PHE A O 1
ATOM 3930 N N . ASN A 1 482 ? -10.459 0.062 -53.729 1.00 82.94 482 ASN A N 1
ATOM 3931 C CA . ASN A 1 482 ? -9.958 1.430 -53.866 1.00 82.94 482 ASN A CA 1
ATOM 3932 C C . ASN A 1 482 ? -10.442 2.369 -52.747 1.00 82.94 482 ASN A C 1
ATOM 3934 O O . ASN A 1 482 ? -9.713 3.296 -52.393 1.00 82.94 482 ASN A O 1
ATOM 3938 N N . GLN A 1 483 ? -11.627 2.145 -52.169 1.00 86.81 483 GLN A N 1
ATOM 3939 C CA . GLN A 1 483 ? -12.089 2.887 -50.993 1.00 86.81 483 GLN A CA 1
ATOM 3940 C C . GLN A 1 483 ? -11.281 2.507 -49.743 1.00 86.81 483 GLN A C 1
ATOM 3942 O O . GLN A 1 483 ? -10.709 3.391 -49.105 1.00 86.81 483 GLN A O 1
ATOM 3947 N N . THR A 1 484 ? -11.132 1.213 -49.443 1.00 79.00 484 THR A N 1
ATOM 3948 C CA . THR A 1 484 ? -10.340 0.740 -48.292 1.00 79.00 484 THR A CA 1
ATOM 3949 C C . THR A 1 484 ? -8.878 1.205 -48.370 1.00 79.00 484 THR A C 1
ATOM 3951 O O . THR A 1 484 ? -8.279 1.550 -47.353 1.00 79.00 484 THR A O 1
ATOM 3954 N N . LEU A 1 485 ? -8.296 1.296 -49.575 1.00 80.69 485 LEU A N 1
ATOM 3955 C CA . LEU A 1 485 ? -6.952 1.855 -49.781 1.00 80.69 485 LEU A CA 1
ATOM 3956 C C . LEU A 1 485 ? -6.842 3.364 -49.502 1.00 80.69 485 LEU A C 1
ATOM 3958 O O . LEU A 1 485 ? -5.759 3.817 -49.123 1.00 80.69 485 LEU A O 1
ATOM 3962 N N . ARG A 1 486 ? -7.919 4.143 -49.681 1.00 81.12 486 ARG A N 1
ATOM 3963 C CA . ARG A 1 486 ? -7.955 5.572 -49.315 1.00 81.12 486 ARG A CA 1
ATOM 3964 C C . ARG A 1 486 ? -8.034 5.724 -47.805 1.00 81.12 486 ARG A C 1
ATOM 3966 O O . ARG A 1 486 ? -7.146 6.326 -47.220 1.00 81.12 486 ARG A O 1
ATOM 3973 N N . GLU A 1 487 ? -8.988 5.049 -47.170 1.00 86.00 487 GLU A N 1
ATOM 3974 C CA . GLU A 1 487 ? -9.154 5.044 -45.709 1.00 86.00 487 GLU A CA 1
ATOM 3975 C C . GLU A 1 487 ? -7.858 4.605 -44.990 1.00 86.00 487 GLU A C 1
ATOM 3977 O O . GLU A 1 487 ? -7.433 5.224 -44.014 1.00 86.00 487 GLU A O 1
ATOM 3982 N N . ALA A 1 488 ? -7.152 3.601 -45.529 1.00 74.31 488 ALA A N 1
ATOM 3983 C CA . ALA A 1 488 ? -5.856 3.148 -45.018 1.00 74.31 488 ALA A CA 1
ATOM 3984 C C . ALA A 1 488 ? -4.675 4.104 -45.300 1.00 74.31 488 ALA A C 1
ATOM 3986 O O . ALA A 1 488 ? -3.647 4.008 -44.622 1.00 74.31 488 ALA A O 1
ATOM 3987 N N . ARG A 1 489 ? -4.778 5.009 -46.284 1.00 81.94 489 ARG A N 1
ATOM 3988 C CA . ARG A 1 489 ? -3.813 6.103 -46.495 1.00 81.94 489 ARG A CA 1
ATOM 3989 C C . ARG A 1 489 ? -4.096 7.246 -45.530 1.00 81.94 489 ARG A C 1
ATOM 3991 O O . ARG A 1 489 ? -3.189 7.646 -44.805 1.00 81.94 489 ARG A O 1
ATOM 3998 N N . ASP A 1 490 ? -5.342 7.696 -45.468 1.00 88.38 490 ASP A N 1
ATOM 3999 C CA . ASP A 1 490 ? -5.778 8.825 -44.646 1.00 88.38 490 ASP A CA 1
ATOM 4000 C C . ASP A 1 490 ? -5.492 8.556 -43.157 1.00 88.38 490 ASP A C 1
ATOM 4002 O O . ASP A 1 490 ? -4.961 9.416 -42.454 1.00 88.38 490 ASP A O 1
ATOM 4006 N N . ALA A 1 491 ? -5.708 7.318 -42.690 1.00 79.69 491 ALA A N 1
ATOM 4007 C CA . ALA A 1 491 ? -5.332 6.888 -41.342 1.00 79.69 491 ALA A CA 1
ATOM 4008 C C . ALA A 1 491 ? -3.814 6.974 -41.068 1.00 79.69 491 ALA A C 1
ATOM 4010 O O . ALA A 1 491 ? -3.409 7.368 -39.974 1.00 79.69 491 ALA A O 1
ATOM 4011 N N . ARG A 1 492 ? -2.959 6.647 -42.050 1.00 79.62 492 ARG A N 1
ATOM 4012 C CA . ARG A 1 492 ? -1.491 6.758 -41.920 1.00 79.62 492 ARG A CA 1
ATOM 4013 C C . ARG A 1 492 ? -1.018 8.207 -41.957 1.00 79.62 492 ARG A C 1
ATOM 4015 O O . ARG A 1 492 ? -0.063 8.544 -41.261 1.00 79.62 492 ARG A O 1
ATOM 4022 N N . GLU A 1 493 ? -1.664 9.059 -42.747 1.00 85.38 493 GLU A N 1
ATOM 4023 C CA . GLU A 1 493 ? -1.360 10.492 -42.787 1.00 85.38 493 GLU A CA 1
ATOM 4024 C C . GLU A 1 493 ? -1.794 11.186 -41.486 1.00 85.38 493 GLU A C 1
ATOM 4026 O O . GLU A 1 493 ? -1.026 11.981 -40.942 1.00 85.38 493 GLU A O 1
ATOM 4031 N N . LEU A 1 494 ? -2.936 10.794 -40.907 1.00 80.31 494 LEU A N 1
ATOM 4032 C CA . LEU A 1 494 ? -3.372 11.227 -39.576 1.00 80.31 494 LEU A CA 1
ATOM 4033 C C . LEU A 1 494 ? -2.414 10.757 -38.468 1.00 80.31 494 LEU A C 1
ATOM 4035 O O . LEU A 1 494 ? -2.018 11.556 -37.621 1.00 80.31 494 LEU A O 1
ATOM 4039 N N . GLU A 1 495 ? -1.979 9.493 -38.482 1.00 79.00 495 GLU A N 1
ATOM 4040 C CA . GLU A 1 495 ? -0.998 8.988 -37.510 1.00 79.00 495 GLU A CA 1
ATOM 4041 C C . GLU A 1 495 ? 0.360 9.707 -37.646 1.00 79.00 495 GLU A C 1
ATOM 4043 O O . GLU A 1 495 ? 1.003 10.046 -36.650 1.00 79.00 495 GLU A O 1
ATOM 4048 N N . ALA A 1 496 ? 0.788 10.005 -38.877 1.00 81.69 496 ALA A N 1
ATOM 4049 C CA . ALA A 1 496 ? 1.992 10.786 -39.140 1.00 81.69 496 ALA A CA 1
ATOM 4050 C C . ALA A 1 496 ? 1.860 12.255 -38.697 1.00 81.69 496 ALA A C 1
ATOM 4052 O O . ALA A 1 496 ? 2.854 12.839 -38.262 1.00 81.69 496 ALA A O 1
ATOM 4053 N N . ALA A 1 497 ? 0.665 12.850 -38.776 1.00 79.06 497 ALA A N 1
ATOM 4054 C CA . ALA A 1 497 ? 0.384 14.187 -38.256 1.00 79.06 497 ALA A CA 1
ATOM 4055 C C . ALA A 1 497 ? 0.432 14.215 -36.719 1.00 79.06 497 ALA A C 1
ATOM 4057 O O . ALA A 1 497 ? 1.187 15.004 -36.154 1.00 79.06 497 ALA A O 1
ATOM 4058 N N . LEU A 1 498 ? -0.257 13.286 -36.047 1.00 74.44 498 LEU A N 1
ATOM 4059 C CA . LEU A 1 498 ? -0.243 13.161 -34.583 1.00 74.44 498 LEU A CA 1
ATOM 4060 C C . LEU A 1 498 ? 1.180 12.945 -34.038 1.00 74.44 498 LEU A C 1
ATOM 4062 O O . LEU A 1 498 ? 1.593 13.616 -33.096 1.00 74.44 498 LEU A O 1
ATOM 4066 N N . ARG A 1 499 ? 1.986 12.091 -34.686 1.00 75.31 499 ARG A N 1
ATOM 4067 C CA . ARG A 1 499 ? 3.409 11.907 -34.334 1.00 75.31 499 ARG A CA 1
ATOM 4068 C C . ARG A 1 499 ? 4.249 13.178 -34.539 1.00 75.31 499 ARG A C 1
ATOM 4070 O O . ARG A 1 499 ? 5.264 13.339 -33.863 1.00 75.31 499 ARG A O 1
ATOM 4077 N N . ARG A 1 500 ? 3.882 14.085 -35.457 1.00 80.56 500 ARG A N 1
ATOM 4078 C CA . ARG A 1 500 ? 4.552 15.395 -35.613 1.00 80.56 500 ARG A CA 1
ATOM 4079 C C . ARG A 1 500 ? 4.167 16.356 -34.491 1.00 80.56 500 ARG A C 1
ATOM 4081 O O . ARG A 1 500 ? 5.059 17.014 -33.966 1.00 80.56 500 ARG A O 1
ATOM 4088 N N . GLU A 1 501 ? 2.897 16.397 -34.090 1.00 79.06 501 GLU A N 1
ATOM 4089 C CA . GLU A 1 501 ? 2.452 17.199 -32.942 1.00 79.06 501 GLU A CA 1
ATOM 4090 C C . GLU A 1 501 ? 3.080 16.711 -31.629 1.00 79.06 501 GLU A C 1
ATOM 4092 O O . GLU A 1 501 ? 3.632 17.518 -30.885 1.00 79.06 501 GLU A O 1
ATOM 4097 N N . GLU A 1 502 ? 3.102 15.396 -31.382 1.00 73.25 502 GLU A N 1
ATOM 4098 C CA . GLU A 1 502 ? 3.779 14.791 -30.225 1.00 73.25 502 GLU A CA 1
ATOM 4099 C C . GLU A 1 502 ? 5.273 15.163 -30.198 1.00 73.25 502 GLU A C 1
ATOM 4101 O O . GLU A 1 502 ? 5.807 15.580 -29.168 1.00 73.25 502 GLU A O 1
ATOM 4106 N N . ASN A 1 503 ? 5.956 15.082 -31.348 1.00 74.00 503 ASN A N 1
ATOM 4107 C CA . ASN A 1 503 ? 7.354 15.496 -31.464 1.00 74.00 503 ASN A CA 1
ATOM 4108 C C . ASN A 1 503 ? 7.547 16.990 -31.156 1.00 74.00 503 ASN A C 1
ATOM 4110 O O . ASN A 1 503 ? 8.461 17.323 -30.405 1.00 74.00 503 ASN A O 1
ATOM 4114 N N . ALA A 1 504 ? 6.688 17.868 -31.681 1.00 77.00 504 ALA A N 1
ATOM 4115 C CA . ALA A 1 504 ? 6.755 19.310 -31.445 1.00 77.00 504 ALA A CA 1
ATOM 4116 C C . ALA A 1 504 ? 6.457 19.686 -29.981 1.00 77.00 504 ALA A C 1
ATOM 4118 O O . ALA A 1 504 ? 7.113 20.570 -29.426 1.00 77.00 504 ALA A O 1
ATOM 4119 N N . GLN A 1 505 ? 5.524 18.992 -29.319 1.00 70.50 505 GLN A N 1
ATOM 4120 C CA . GLN A 1 505 ? 5.272 19.150 -27.883 1.00 70.50 505 GLN A CA 1
ATOM 4121 C C . GLN A 1 505 ? 6.481 18.708 -27.047 1.00 70.50 505 GLN A C 1
ATOM 4123 O O . GLN A 1 505 ? 6.908 19.445 -26.159 1.00 70.50 505 GLN A O 1
ATOM 4128 N N . VAL A 1 506 ? 7.088 17.556 -27.362 1.00 68.25 506 VAL A N 1
ATOM 4129 C CA . VAL A 1 506 ? 8.306 17.069 -26.685 1.00 68.25 506 VAL A CA 1
ATOM 4130 C C . VAL A 1 506 ? 9.493 18.013 -26.908 1.00 68.25 506 VAL A C 1
ATOM 4132 O O . VAL A 1 506 ? 10.258 18.267 -25.980 1.00 68.25 506 VAL A O 1
ATOM 4135 N N . GLU A 1 507 ? 9.651 18.575 -28.106 1.00 76.56 507 GLU A N 1
ATOM 4136 C CA . GLU A 1 507 ? 10.712 19.541 -28.412 1.00 76.56 507 GLU A CA 1
ATOM 4137 C C . GLU A 1 507 ? 10.495 20.881 -27.688 1.00 76.56 507 GLU A C 1
ATOM 4139 O O . GLU A 1 507 ? 11.430 21.414 -27.089 1.00 76.56 507 GLU A O 1
ATOM 4144 N N . THR A 1 508 ? 9.249 21.363 -27.624 1.00 79.56 508 THR A N 1
ATOM 4145 C CA . THR A 1 508 ? 8.857 22.555 -26.849 1.00 79.56 508 THR A CA 1
ATOM 4146 C C . THR A 1 508 ? 9.104 22.357 -25.351 1.00 79.56 508 THR A C 1
ATOM 4148 O O . THR A 1 508 ? 9.656 23.241 -24.694 1.00 79.56 508 THR A O 1
ATOM 4151 N N . PHE A 1 509 ? 8.763 21.182 -24.812 1.00 72.50 509 PHE A N 1
ATOM 4152 C CA . PHE A 1 509 ? 9.034 20.817 -23.420 1.00 72.50 509 PHE A CA 1
ATOM 4153 C C . PHE A 1 509 ? 10.539 20.762 -23.128 1.00 72.50 509 PHE A C 1
ATOM 4155 O O . PHE A 1 509 ? 10.993 21.347 -22.147 1.00 72.50 509 PHE A O 1
ATOM 4162 N N . ASN A 1 510 ? 11.333 20.132 -24.000 1.00 63.09 510 ASN A N 1
ATOM 4163 C CA . ASN A 1 510 ? 12.788 20.068 -23.847 1.00 63.09 510 ASN A CA 1
ATOM 4164 C C . ASN A 1 510 ? 13.438 21.460 -23.914 1.00 63.09 510 ASN A C 1
ATOM 4166 O O . ASN A 1 510 ? 14.331 21.754 -23.121 1.00 63.09 510 ASN A O 1
ATOM 4170 N N . LEU A 1 511 ? 12.973 22.337 -24.810 1.00 75.31 511 LEU A N 1
ATOM 4171 C CA . LEU A 1 511 ? 13.426 23.729 -24.894 1.00 75.31 511 LEU A CA 1
ATOM 4172 C C . LEU A 1 511 ? 13.071 24.527 -23.633 1.00 75.31 511 LEU A C 1
ATOM 4174 O O . LEU A 1 511 ? 13.916 25.265 -23.129 1.00 75.31 511 LEU A O 1
ATOM 4178 N N . ALA A 1 512 ? 11.860 24.362 -23.092 1.00 69.56 512 ALA A N 1
ATOM 4179 C CA . ALA A 1 512 ? 11.464 24.983 -21.830 1.00 69.56 512 ALA A CA 1
ATOM 4180 C C . ALA A 1 512 ? 12.330 24.481 -20.660 1.00 69.56 512 ALA A C 1
ATOM 4182 O O . ALA A 1 512 ? 12.907 25.287 -19.932 1.00 69.56 512 ALA A O 1
ATOM 4183 N N . PHE A 1 513 ? 12.500 23.161 -20.539 1.00 65.75 513 PHE A N 1
ATOM 4184 C CA . PHE A 1 513 ? 13.309 22.520 -19.503 1.00 65.75 513 PHE A CA 1
ATOM 4185 C C . PHE A 1 513 ? 14.773 22.983 -19.537 1.00 65.75 513 PHE A C 1
ATOM 4187 O O . PHE A 1 513 ? 15.302 23.421 -18.517 1.00 65.75 513 PHE A O 1
ATOM 4194 N N . LEU A 1 514 ? 15.415 22.976 -20.713 1.00 70.56 514 LEU A N 1
ATOM 4195 C CA . LEU A 1 514 ? 16.789 23.465 -20.884 1.00 70.56 514 LEU A CA 1
ATOM 4196 C C . LEU A 1 514 ? 16.927 24.958 -20.550 1.00 70.56 514 LEU A C 1
ATOM 4198 O O . LEU A 1 514 ? 17.952 25.367 -20.007 1.00 70.56 514 LEU A O 1
ATOM 4202 N N . ARG A 1 515 ? 15.898 25.772 -20.820 1.00 71.06 515 ARG A N 1
ATOM 4203 C CA . ARG A 1 515 ? 15.882 27.203 -20.480 1.00 71.06 515 ARG A CA 1
ATOM 4204 C C . ARG A 1 515 ? 15.839 27.423 -18.966 1.00 71.06 515 ARG A C 1
ATOM 4206 O O . ARG A 1 515 ? 16.632 28.210 -18.456 1.00 71.06 515 ARG A O 1
ATOM 4213 N N . THR A 1 516 ? 14.988 26.688 -18.248 1.00 69.75 516 THR A N 1
ATOM 4214 C CA . THR A 1 516 ? 14.926 26.710 -16.775 1.00 69.75 516 THR A CA 1
ATOM 4215 C C . THR A 1 516 ? 16.218 26.187 -16.141 1.00 69.75 516 THR A C 1
ATOM 4217 O O . THR A 1 516 ? 16.733 26.778 -15.193 1.00 69.75 516 THR A O 1
ATOM 4220 N N . LEU A 1 517 ? 16.793 25.114 -16.688 1.00 54.56 517 LEU A N 1
ATOM 4221 C CA . LEU A 1 517 ? 18.029 24.512 -16.182 1.00 54.56 517 LEU A CA 1
ATOM 4222 C C . LEU A 1 517 ? 19.237 25.445 -16.414 1.00 54.56 517 LEU A C 1
ATOM 4224 O O . LEU A 1 517 ? 20.049 25.641 -15.510 1.00 54.56 517 LEU A O 1
ATOM 4228 N N . GLY A 1 518 ? 19.299 26.120 -17.567 1.00 66.69 518 GLY A N 1
ATOM 4229 C CA . GLY A 1 518 ? 20.277 27.178 -17.842 1.00 66.69 518 GLY A CA 1
ATOM 4230 C C . GLY A 1 518 ? 20.142 28.396 -16.918 1.00 66.69 518 GLY A C 1
ATOM 4231 O O . GLY A 1 518 ? 21.155 28.940 -16.480 1.00 66.69 518 GLY A O 1
ATOM 4232 N N . GLN A 1 519 ? 18.915 28.790 -16.556 1.00 67.81 519 GLN A N 1
ATOM 4233 C CA . GLN A 1 519 ? 18.676 29.851 -15.567 1.00 67.81 519 GLN A CA 1
ATOM 4234 C C . GLN A 1 519 ? 19.182 29.467 -14.168 1.00 67.81 519 GLN A C 1
ATOM 4236 O O . GLN A 1 519 ? 19.803 30.300 -13.510 1.00 67.81 519 GLN A O 1
ATOM 4241 N N . MET A 1 520 ? 18.991 28.216 -13.729 1.00 50.28 520 MET A N 1
ATOM 4242 C CA . MET A 1 520 ? 19.529 27.760 -12.439 1.00 50.28 520 MET A CA 1
ATOM 4243 C C . MET A 1 520 ? 21.062 27.667 -12.436 1.00 50.28 520 MET A C 1
ATOM 4245 O O . MET A 1 520 ? 21.694 28.120 -11.483 1.00 50.28 520 MET A O 1
ATOM 4249 N N . LEU A 1 521 ? 21.682 27.155 -13.506 1.00 52.53 521 LEU A N 1
ATOM 4250 C CA . LEU A 1 521 ? 23.147 27.061 -13.596 1.00 52.53 521 LEU A CA 1
ATOM 4251 C C . LEU A 1 521 ? 23.833 28.433 -13.713 1.00 52.53 521 LEU A C 1
ATOM 4253 O O . LEU A 1 521 ? 24.909 28.629 -13.149 1.00 52.53 521 LEU A O 1
ATOM 4257 N N . GLY A 1 522 ? 23.204 29.408 -14.381 1.00 49.16 522 GLY A N 1
ATOM 4258 C CA . GLY A 1 522 ? 23.720 30.779 -14.467 1.00 49.16 522 GLY A CA 1
ATOM 4259 C C . GLY A 1 522 ? 23.824 31.492 -13.111 1.00 49.16 522 GLY A C 1
ATOM 4260 O O . GLY A 1 522 ? 24.692 32.346 -12.933 1.00 49.16 522 GLY A O 1
ATOM 4261 N N . GLY A 1 523 ? 22.997 31.111 -12.129 1.00 47.12 523 GLY A N 1
ATOM 4262 C CA . GLY A 1 523 ? 22.956 31.733 -10.801 1.00 47.12 523 GLY A CA 1
ATOM 4263 C C . GLY A 1 523 ? 24.182 31.480 -9.912 1.00 47.12 523 GLY A C 1
ATOM 4264 O O . GLY A 1 523 ? 24.382 32.199 -8.937 1.00 47.12 523 GLY A O 1
ATOM 4265 N N . MET A 1 524 ? 25.029 30.497 -10.237 1.00 47.38 524 MET A N 1
ATOM 4266 C CA . MET A 1 524 ? 26.206 30.134 -9.427 1.00 47.38 524 MET A CA 1
ATOM 4267 C C . MET A 1 524 ? 27.520 30.777 -9.922 1.00 47.38 524 MET A C 1
ATOM 4269 O O . MET A 1 524 ? 28.582 30.539 -9.350 1.00 47.38 524 MET A O 1
ATOM 4273 N N . GLY A 1 525 ? 27.465 31.581 -10.991 1.00 47.06 525 GLY A N 1
ATOM 4274 C CA . GLY A 1 525 ? 28.621 31.918 -11.830 1.00 47.06 525 GLY A CA 1
ATOM 4275 C C . GLY A 1 525 ? 29.409 33.199 -11.523 1.00 47.06 525 GLY A C 1
ATOM 4276 O O . GLY A 1 525 ? 30.242 33.565 -12.349 1.00 47.06 525 GLY A O 1
ATOM 4277 N N . SER A 1 526 ? 29.185 33.914 -10.410 1.00 43.41 526 SER A N 1
ATOM 4278 C CA . SER A 1 526 ? 30.007 35.102 -10.090 1.00 43.41 526 SER A CA 1
ATOM 4279 C C . SER A 1 526 ? 30.107 35.447 -8.597 1.00 43.41 526 SER A C 1
ATOM 4281 O O . SER A 1 526 ? 29.228 36.077 -8.013 1.00 43.41 526 SER A O 1
ATOM 4283 N N . ARG A 1 527 ? 31.256 35.114 -7.996 1.00 41.91 527 ARG A N 1
ATOM 4284 C CA . ARG A 1 527 ? 31.847 35.848 -6.865 1.00 41.91 527 ARG A CA 1
ATOM 4285 C C . ARG A 1 527 ? 33.310 36.128 -7.212 1.00 41.91 527 ARG A C 1
ATOM 4287 O O . ARG A 1 527 ? 34.093 35.189 -7.331 1.00 41.91 527 ARG A O 1
ATOM 4294 N N . ARG A 1 528 ? 33.690 37.400 -7.370 1.00 37.50 528 ARG A N 1
ATOM 4295 C CA . ARG A 1 528 ? 35.100 37.830 -7.415 1.00 37.50 528 ARG A CA 1
ATOM 4296 C C . ARG A 1 528 ? 35.482 38.495 -6.094 1.00 37.50 528 ARG A C 1
ATOM 4298 O O . ARG A 1 528 ? 34.646 39.120 -5.450 1.00 37.50 528 ARG A O 1
ATOM 4305 N N . ALA A 1 529 ? 36.738 38.310 -5.697 1.00 39.47 529 ALA A N 1
ATOM 4306 C CA . ALA A 1 529 ? 37.308 38.878 -4.479 1.00 39.47 529 ALA A CA 1
ATOM 4307 C C . ALA A 1 529 ? 37.459 40.415 -4.578 1.00 39.47 529 ALA A C 1
ATOM 4309 O O . ALA A 1 529 ? 37.568 40.935 -5.693 1.00 39.47 529 ALA A O 1
ATOM 4310 N N . PRO A 1 530 ? 37.474 41.140 -3.443 1.00 39.47 530 PRO A N 1
ATOM 4311 C CA . PRO A 1 530 ? 37.632 42.592 -3.427 1.00 39.47 530 PRO A CA 1
ATOM 4312 C C . PRO A 1 530 ? 39.068 43.033 -3.751 1.00 39.47 530 PRO A C 1
ATOM 4314 O O . PRO A 1 530 ? 40.034 42.325 -3.468 1.00 39.47 530 PRO A O 1
ATOM 4317 N N . SER A 1 531 ? 39.197 44.248 -4.283 1.00 34.44 531 SER A N 1
ATOM 4318 C CA . SER A 1 531 ? 40.455 44.991 -4.444 1.00 34.44 531 SER A CA 1
ATOM 4319 C C . SER A 1 531 ? 40.468 46.228 -3.523 1.00 34.44 531 SER A C 1
ATOM 4321 O O . SER A 1 531 ? 39.391 46.734 -3.203 1.00 34.44 531 SER A O 1
ATOM 4323 N N . PRO A 1 532 ? 41.645 46.706 -3.070 1.00 41.25 532 PRO A N 1
ATOM 4324 C CA . PRO A 1 532 ? 41.762 47.727 -2.019 1.00 41.25 532 PRO A CA 1
ATOM 4325 C C . PRO A 1 532 ? 41.325 49.142 -2.460 1.00 41.25 532 PRO A C 1
ATOM 4327 O O . PRO A 1 532 ? 41.217 49.400 -3.662 1.00 41.25 532 PRO A O 1
ATOM 4330 N N . PRO A 1 533 ? 41.070 50.061 -1.504 1.00 39.50 533 PRO A N 1
ATOM 4331 C CA . PRO A 1 533 ? 40.549 51.397 -1.790 1.00 39.50 533 PRO A CA 1
ATOM 4332 C C . PRO A 1 533 ? 41.623 52.376 -2.310 1.00 39.50 533 PRO A C 1
ATOM 4334 O O . PRO A 1 533 ? 42.798 52.240 -1.957 1.00 39.50 533 PRO A O 1
ATOM 4337 N N . PRO A 1 534 ? 41.230 53.395 -3.099 1.00 37.62 534 PRO A N 1
ATOM 4338 C CA . PRO A 1 534 ? 42.010 54.618 -3.276 1.00 37.62 534 PRO A CA 1
ATOM 4339 C C . PRO A 1 534 ? 41.906 55.537 -2.040 1.00 37.62 534 PRO A C 1
ATOM 4341 O O . PRO A 1 534 ? 41.036 55.341 -1.190 1.00 37.62 534 PRO A O 1
ATOM 4344 N N . LEU A 1 535 ? 42.822 56.510 -1.971 1.00 38.03 535 LEU A N 1
ATOM 4345 C CA . LEU A 1 535 ? 42.970 57.522 -0.910 1.00 38.03 535 LEU A CA 1
ATOM 4346 C C . LEU A 1 535 ? 41.799 58.518 -0.842 1.00 38.03 535 LEU A C 1
ATOM 4348 O O . LEU A 1 535 ? 41.319 58.911 -1.929 1.00 38.03 535 LEU A O 1
#

Foldseek 3Di:
DVVVVVVPPPDPCPPDLDDDDQLQDPVLCVVCVPDDPLVSVVVSVVVVLVVVVVVVVVQVVVDLVSVLVVLVVLLVQLLVLLLVLLCVLVVPDPQPCLVVLLVLVLVLLLLLLVLQVCCVQVVVVLVVDPVSVVCNVCSVVVSVVSVVVSVVVLVVSDDPPCNVSSVVSVVSSVVSCVLRVVLSSLLSVLVQQFQCLNPLLLVLLSQLVVQLLVQCSPPFDAADDPLCRSGGPSSLVRSLVRSLVVLLVVQQVQLVDLRGQAGWHQDPVVRDTDSDDDHDQQSDWDKDADDPVVCVVPVDGIDTGRNVSVVSNVSSNCSRPVLVVLVVVVSVVCVVSVHDASACPDRSQGGSCNVCSSVSVSSVVSSVCCVPPPVVVVVVVVVVVVCVVPPDDDDDDDDDDDDDDDDDDDDDDDDDDDDDDDDDDDYDDDDYDDDDDDDDDDDDDPPVVVVVVVVVVVVVVVVVVVVVVVVVVVVVVVVVVVVVVVVVVVVVVVVVVVVVVVVVVVVVVVVVVVVVVVVVVVVVPDDDDDDDDDD

Radius of gyration: 38.15 Å; chains: 1; bounding box: 78×89×128 Å

Sequence (535 aa):
MERQMESRRGDSGLPEVPAPADDTPEVLNKALSGLSSRWRNWWVRGILTLAMISFFFLIIYLGPIVLMMIVLFVQIKCFQEIITIGYSVYHSYHLPWFRTLSWYFLLCVNYFFYGETVTDCFFTLVQREEPLRILSKYHRFISFALYLTGFCMFVLSLVKKHYRLQFYMFGWTHVTLLIVVTQSHFIIHNLFEGMIWFIVPISCVICNDIMAYMFGFFFGRTPLIKLSPKKTWEGFIGGLFSTIVFGIMLSYVMSGWRYFVCPVEFNNDSNRFQVDCEPSELFQLQDYALPSFLESFTGWTTVRLYPFQIHSIALSSFASIMGPFGGFFASGFKRAFKIKDFANTIPGHGGIMDRFDCQYLMATFVNVYIASFISFKKIKDDYIGEEEQSGTTSSASTSCTSNPTEHTPTRPIRQTEQTPTRGQTPTPSASSTLQRVVLGKRKRGGEDLAQQERLLAQQKEHQEQNLAQHNEDRAQLEQHFNQTLREARDARELEAALRREENAQVETFNLAFLRTLGQMLGGMGSRRAPSPPPL